Protein AF-A0A2V7SS90-F1 (afdb_monomer_lite)

pLDDT: mean 78.28, std 21.79, range [22.67, 96.06]

Sequence (550 aa):
MRRSWWILSTLAQSPTGSSERSATRTHSVRGVASGPRASGGLMSPRRWRPCIGSWHDSPSGAWCARYPMTTGRRRVAQSVGVLFVGETTAQALGFLLTAYLARVLGPAGFGVWIFATAVITYLGMVVESGADTWGMREISKSVSRVRETLDAVIGFRLVVAAVAATLLVIAVQAFVATPDRRLALTFGLLSLVAMTLQSHWVLRSLDANVPVAAASAMQRIAVMLLAVALVRVPSDAPYMTLWQGLAEILAALALLAVVTARAGAPFRHFRAPLVRRVAMESWPIGVSRLLRGATYTITVAMLARFWPDAVVGEYGVAYRIPMALLAISTIFGGAVAPAVARACATSRAEAGIVAGATLRLLVVLMLPLAVGGAVLAIPVIRLVFSARYLSAVTLYQLLLVTVVLASLSDMLRRVLHFSHHERDDLRCVTVAVCVGAVLSLGLIPAFGSRGAVTVAVVVELVLFTLEAVALRRAGIPLAIVVPLARPVIAALAMGAAILPLRGVPLVVSVPVGAAVYLGALTLLGDRTISELHLLDVPVRPADVAESGAP

Radius of gyration: 30.07 Å; chains: 1; bounding box: 95×74×83 Å

Secondary structure (DSSP, 8-state):
--------------------------------------------------------S-THHHHHHHS-----HHHHHHHHHHHHHHHHHHHHHHHHHHHHHHHHHHHHHHHHHHHHHHHHHHHHHHHHTTHHHHHHHHHHH-GGGHHHHHHHHHHHHHHHHHHHHHHHHHHHHHH---HHHHHHHHHTHHHHHHHHH--HHHHHHTT-HHHHHHHHHHHHHHHHHHHHHH--SGGGHHHHHHHHHHHHHHHHHHHHHHHHHHH--SSS---HHHHHHHHHHHHHHHHHHHHHHHHHHHHHHHHHHHS-HHHHHHHHHHHHHHHHHHHHHHHHHHHHHHHHHHHHHH-HHHHHHHHHHHHHHHHHHHHHHHHHHHHTHHHHHHHHH-GGGGGGHHHHHHHHHHHHHHHHHHHHHHHHHHTT-HHHHHHHHHHHHHHHHHHHHHHHHHHHHHHHHHHHHHHHHHHHHHHHHHHHHTT------S-THHHHHHHHHHHHHHGGGGGS-HHHHHHHHHHHHHHHHHHTT--TTGGGGGT-----TTHHHHTT--

Structure (mmCIF, N/CA/C/O backbone):
data_AF-A0A2V7SS90-F1
#
_entry.id   AF-A0A2V7SS90-F1
#
loop_
_atom_site.group_PDB
_atom_site.id
_atom_site.type_symbol
_atom_site.label_atom_id
_atom_site.label_alt_id
_atom_site.label_comp_id
_atom_site.label_asym_id
_atom_site.label_entity_id
_atom_site.label_seq_id
_atom_site.pdbx_PDB_ins_code
_atom_site.Cartn_x
_atom_site.Cartn_y
_atom_site.Cartn_z
_atom_site.occupancy
_atom_site.B_iso_or_equiv
_atom_site.auth_seq_id
_atom_site.auth_comp_id
_atom_site.auth_asym_id
_atom_site.auth_atom_id
_atom_site.pdbx_PDB_model_num
ATOM 1 N N . MET A 1 1 ? -54.798 -8.467 -24.350 1.00 36.84 1 MET A N 1
ATOM 2 C CA . MET A 1 1 ? -55.574 -9.281 -23.383 1.00 36.84 1 MET A CA 1
ATOM 3 C C . MET A 1 1 ? -55.595 -8.513 -22.060 1.00 36.84 1 MET A C 1
ATOM 5 O O . MET A 1 1 ? -54.562 -8.457 -21.422 1.00 36.84 1 MET A O 1
ATOM 9 N N . ARG A 1 2 ? -56.501 -7.545 -21.854 1.00 27.14 2 ARG A N 1
ATOM 10 C CA . ARG A 1 2 ? -57.893 -7.603 -21.329 1.00 27.14 2 ARG A CA 1
ATOM 11 C C . ARG A 1 2 ? -58.011 -8.038 -19.849 1.00 27.14 2 ARG A C 1
ATOM 13 O O . ARG A 1 2 ? -57.595 -9.144 -19.533 1.00 27.14 2 ARG A O 1
ATOM 20 N N . ARG A 1 3 ? -58.741 -7.200 -19.074 1.00 29.02 3 ARG A N 1
ATOM 21 C CA . ARG A 1 3 ? -59.185 -7.255 -17.648 1.00 29.02 3 ARG A CA 1
ATOM 22 C C . ARG A 1 3 ? -58.173 -6.642 -16.663 1.00 29.02 3 ARG A C 1
ATOM 24 O O . ARG A 1 3 ? -57.093 -7.190 -16.541 1.00 29.02 3 ARG A O 1
ATOM 31 N N . SER A 1 4 ? -58.325 -5.493 -15.986 1.00 28.22 4 SER A N 1
ATOM 32 C CA . SER A 1 4 ? -59.435 -4.664 -15.457 1.00 28.22 4 SER A CA 1
ATOM 33 C C . SER A 1 4 ? -60.352 -5.341 -14.423 1.00 28.22 4 SER A C 1
ATOM 35 O O . SER A 1 4 ? -60.990 -6.331 -14.766 1.00 28.22 4 SER A O 1
ATOM 37 N N . TRP A 1 5 ? -60.407 -4.776 -13.196 1.00 25.81 5 TRP A N 1
ATOM 38 C CA . TRP A 1 5 ? -61.582 -4.300 -12.410 1.00 25.81 5 TRP A CA 1
ATOM 39 C C . TRP A 1 5 ? -61.242 -4.171 -10.892 1.00 25.81 5 TRP A C 1
ATOM 41 O O . TRP A 1 5 ? -60.630 -5.083 -10.355 1.00 25.81 5 TRP A O 1
ATOM 51 N N . TRP A 1 6 ? -61.336 -2.966 -10.283 1.00 25.45 6 TRP A N 1
ATOM 52 C CA . TRP A 1 6 ? -62.407 -2.448 -9.369 1.00 25.45 6 TRP A CA 1
ATOM 53 C C . TRP A 1 6 ? -62.396 -3.084 -7.946 1.00 25.45 6 TRP A C 1
ATOM 55 O O . TRP A 1 6 ? -62.163 -4.276 -7.858 1.00 25.45 6 TRP A O 1
ATOM 65 N N . ILE A 1 7 ? -62.721 -2.479 -6.785 1.00 27.11 7 ILE A N 1
ATOM 66 C CA . ILE A 1 7 ? -62.889 -1.122 -6.198 1.00 27.11 7 ILE A CA 1
ATOM 67 C C . ILE A 1 7 ? -63.556 -1.313 -4.784 1.00 27.11 7 ILE A C 1
ATOM 69 O O . ILE A 1 7 ? -64.104 -2.385 -4.542 1.00 27.11 7 ILE A O 1
ATOM 73 N N . LEU A 1 8 ? -63.572 -0.261 -3.931 1.00 25.42 8 LEU A N 1
ATOM 74 C CA . LEU A 1 8 ? -64.330 -0.015 -2.658 1.00 25.42 8 LEU A CA 1
ATOM 75 C C . LEU A 1 8 ? -63.804 -0.733 -1.391 1.00 25.42 8 LEU A C 1
ATOM 77 O O . LEU A 1 8 ? -63.579 -1.931 -1.415 1.00 25.42 8 LEU A O 1
ATOM 81 N N . SER A 1 9 ? -63.496 -0.118 -0.236 1.00 28.88 9 SER A N 1
ATOM 82 C CA . SER A 1 9 ? -64.023 1.017 0.561 1.00 28.88 9 SER A CA 1
ATOM 83 C C . SER A 1 9 ? -65.401 0.806 1.203 1.00 28.88 9 SER A C 1
ATOM 85 O O . SER A 1 9 ? -66.407 0.921 0.515 1.00 28.88 9 SER A O 1
ATOM 87 N N . THR A 1 10 ? -65.427 0.644 2.533 1.00 25.31 10 THR A N 1
ATOM 88 C CA . THR A 1 10 ? -66.556 0.948 3.445 1.00 25.31 10 THR A CA 1
ATOM 89 C C . THR A 1 10 ? -66.012 0.990 4.884 1.00 25.31 10 THR A C 1
ATOM 91 O O . THR A 1 10 ? -65.365 0.042 5.312 1.00 25.31 10 THR A O 1
ATOM 94 N N . LEU A 1 11 ? -65.999 2.173 5.518 1.00 24.62 11 LEU A N 1
ATOM 95 C CA . LEU A 1 11 ? -66.943 2.637 6.563 1.00 24.62 11 LEU A CA 1
ATOM 96 C C . LEU A 1 11 ? -66.709 1.947 7.923 1.00 24.62 11 LEU A C 1
ATOM 98 O O . LEU A 1 11 ? -66.892 0.748 8.057 1.00 24.62 11 LEU A O 1
ATOM 102 N N . ALA A 1 12 ? -66.105 2.643 8.891 1.00 25.08 12 ALA A N 1
ATOM 103 C CA . ALA A 1 12 ? -66.753 3.553 9.849 1.00 25.08 12 ALA A CA 1
ATOM 104 C C . ALA A 1 12 ? -67.441 2.804 11.001 1.00 25.08 12 ALA A C 1
ATOM 106 O O . ALA A 1 12 ? -68.421 2.110 10.768 1.00 25.08 12 ALA A O 1
ATOM 107 N N . GLN A 1 13 ? -66.941 3.013 12.226 1.00 24.92 13 GLN A N 1
ATOM 108 C CA . GLN A 1 13 ? -67.711 3.044 13.478 1.00 24.92 13 GLN A CA 1
ATOM 109 C C . GLN A 1 13 ? -66.788 3.441 14.649 1.00 24.92 13 GLN A C 1
ATOM 111 O O . GLN A 1 13 ? -65.992 2.650 15.142 1.00 24.92 13 GLN A O 1
ATOM 116 N N . SER A 1 14 ? -66.891 4.697 15.085 1.00 28.75 14 SER A N 1
ATOM 117 C CA . SER A 1 14 ? -66.993 5.013 16.516 1.00 28.75 14 SER A CA 1
ATOM 118 C C . SER A 1 14 ? -68.484 4.890 16.889 1.00 28.75 14 SER A C 1
ATOM 120 O O . SER A 1 14 ? -69.318 4.977 15.978 1.00 28.75 14 SER A O 1
ATOM 122 N N . PRO A 1 15 ? -68.859 4.658 18.165 1.00 33.69 15 PRO A N 1
ATOM 123 C CA . PRO A 1 15 ? -69.034 5.808 19.058 1.00 33.69 15 PRO A CA 1
ATOM 124 C C . PRO A 1 15 ? -68.842 5.544 20.581 1.00 33.69 15 PRO A C 1
ATOM 126 O O . PRO A 1 15 ? -69.059 4.458 21.098 1.00 33.69 15 PRO A O 1
ATOM 129 N N . THR A 1 16 ? -68.433 6.618 21.267 1.00 25.30 16 THR A N 1
ATOM 130 C CA . THR A 1 16 ? -68.911 7.167 22.562 1.00 25.30 16 THR A CA 1
ATOM 131 C C . THR A 1 16 ? -69.199 6.313 23.811 1.00 25.30 16 THR A C 1
ATOM 133 O O . THR A 1 16 ? -70.052 5.434 23.801 1.00 25.30 16 THR A O 1
ATOM 136 N N . GLY A 1 17 ? -68.709 6.854 24.940 1.00 22.89 17 GLY A N 1
ATOM 137 C CA . GLY A 1 17 ? -69.373 6.879 26.258 1.00 22.89 17 GLY A CA 1
ATOM 138 C C . GLY A 1 17 ? -68.736 5.940 27.285 1.00 22.89 17 GLY A C 1
ATOM 139 O O . GLY A 1 17 ? -68.440 4.804 26.958 1.00 22.89 17 GLY A O 1
ATOM 140 N N . SER A 1 18 ? -68.484 6.296 28.542 1.00 22.69 18 SER A N 1
ATOM 141 C CA . SER A 1 18 ? -68.746 7.491 29.354 1.00 22.69 18 SER A CA 1
ATOM 142 C C . SER A 1 18 ? -68.121 7.248 30.740 1.00 22.69 18 SER A C 1
ATOM 144 O O . SER A 1 18 ? -67.946 6.089 31.104 1.00 22.69 18 SER A O 1
ATOM 146 N N . SER A 1 19 ? -67.925 8.327 31.521 1.00 23.22 19 SER A N 1
ATOM 147 C CA . SER A 1 19 ? -67.909 8.380 33.009 1.00 23.22 19 SER A CA 1
ATOM 148 C C . SER A 1 19 ? -66.819 7.572 33.749 1.00 23.22 19 SER A C 1
ATOM 150 O O . SER A 1 19 ? -66.563 6.428 33.431 1.00 23.22 19 SER A O 1
ATOM 152 N N . GLU A 1 20 ? -66.141 8.027 34.802 1.00 25.00 20 GLU A N 1
ATOM 153 C CA . GLU A 1 20 ? -66.363 9.108 35.761 1.00 25.00 20 GLU A CA 1
ATOM 154 C C . GLU A 1 20 ? -65.104 9.231 36.661 1.00 25.00 20 GLU A C 1
ATOM 156 O O . GLU A 1 20 ? -64.404 8.242 36.838 1.00 25.00 20 GLU A O 1
ATOM 161 N N . ARG A 1 21 ? -64.863 10.441 37.209 1.00 24.06 21 ARG A N 1
ATOM 162 C CA . ARG A 1 21 ? -64.442 10.787 38.601 1.00 24.06 21 ARG A CA 1
ATOM 163 C C . ARG A 1 21 ? -63.346 9.929 39.292 1.00 24.06 21 ARG A C 1
ATOM 165 O O . ARG A 1 21 ? -63.405 8.718 39.315 1.00 24.06 21 ARG A O 1
ATOM 172 N N . SER A 1 22 ? -62.357 10.453 40.020 1.00 25.16 22 SER A N 1
ATOM 173 C CA . SER A 1 22 ? -62.301 11.664 40.849 1.00 25.16 22 SER A CA 1
ATOM 174 C C . SER A 1 22 ? -60.905 11.842 41.476 1.00 25.16 22 SER A C 1
ATOM 176 O O . SER A 1 22 ? -60.335 10.890 41.992 1.00 25.16 22 SER A O 1
ATOM 178 N N . ALA A 1 23 ? -60.466 13.102 41.520 1.00 26.25 23 ALA A N 1
ATOM 179 C CA . ALA A 1 23 ? -60.035 13.846 42.711 1.00 26.25 23 ALA A CA 1
ATOM 180 C C . ALA A 1 23 ? -58.794 13.429 43.547 1.00 26.25 23 ALA A C 1
ATOM 182 O O . ALA A 1 23 ? -58.752 12.422 44.243 1.00 26.25 23 ALA A O 1
ATOM 183 N N . THR A 1 24 ? -57.927 14.445 43.667 1.00 25.78 24 THR A N 1
ATOM 184 C CA . THR A 1 24 ? -57.346 15.009 44.905 1.00 25.78 24 THR A CA 1
ATOM 185 C C . THR A 1 24 ? -56.224 14.263 45.627 1.00 25.78 24 THR A C 1
ATOM 187 O O . THR A 1 24 ? -56.458 13.283 46.321 1.00 25.78 24 THR A O 1
ATOM 190 N N . ARG A 1 25 ? -55.053 14.915 45.697 1.00 24.55 25 ARG A N 1
ATOM 191 C CA . ARG A 1 25 ? -54.568 15.482 46.970 1.00 24.55 25 ARG A CA 1
ATOM 192 C C . ARG A 1 25 ? -53.518 16.574 46.753 1.00 24.55 25 ARG A C 1
ATOM 194 O O . ARG A 1 25 ? -52.438 16.359 46.221 1.00 24.55 25 ARG A O 1
ATOM 201 N N . THR A 1 26 ? -53.905 17.755 47.206 1.00 26.22 26 THR A N 1
ATOM 202 C CA . THR A 1 26 ? -53.111 18.935 47.537 1.00 26.22 26 THR A CA 1
ATOM 203 C C . THR A 1 26 ? -52.179 18.676 48.721 1.00 26.22 26 THR A C 1
ATOM 205 O O . THR A 1 26 ? -52.614 18.089 49.708 1.00 26.22 26 THR A O 1
ATOM 208 N N . HIS A 1 27 ? -50.977 19.254 48.701 1.00 27.03 27 HIS A N 1
ATOM 209 C CA . HIS A 1 27 ? -50.375 19.817 49.910 1.00 27.03 27 HIS A CA 1
ATOM 210 C C . HIS A 1 27 ? -49.696 21.152 49.588 1.00 27.03 27 HIS A C 1
ATOM 212 O O . HIS A 1 27 ? -48.728 21.233 48.839 1.00 27.03 27 HIS A O 1
ATOM 218 N N . SER A 1 28 ? -50.268 22.202 50.167 1.00 23.84 28 SER A N 1
ATOM 219 C CA . SER A 1 28 ? -49.740 23.554 50.305 1.00 23.84 28 SER A CA 1
ATOM 220 C C . SER A 1 28 ? -49.067 23.714 51.668 1.00 23.84 28 SER A C 1
ATOM 222 O O . SER A 1 28 ? -49.667 23.256 52.637 1.00 23.84 28 SER A O 1
ATOM 224 N N . VAL A 1 29 ? -47.973 24.478 51.761 1.00 26.64 29 VAL A N 1
ATOM 225 C CA . VAL A 1 29 ? -47.667 25.440 52.853 1.00 26.64 29 VAL A CA 1
ATOM 226 C C . VAL A 1 29 ? -46.732 26.507 52.232 1.00 26.64 29 VAL A C 1
ATOM 228 O O . VAL A 1 29 ? -45.687 26.144 51.707 1.00 26.64 29 VAL A O 1
ATOM 231 N N . ARG A 1 30 ? -47.212 27.733 51.927 1.00 23.61 30 ARG A N 1
ATOM 232 C CA . ARG A 1 30 ? -46.968 29.029 52.637 1.00 23.61 30 ARG A CA 1
ATOM 233 C C . ARG A 1 30 ? -45.513 29.195 53.120 1.00 23.61 30 ARG A C 1
ATOM 235 O O . ARG A 1 30 ? -45.008 28.308 53.778 1.00 23.61 30 ARG A O 1
ATOM 242 N N . GLY A 1 31 ? -44.759 30.271 52.913 1.00 23.86 31 GLY A N 1
ATOM 243 C CA . GLY A 1 31 ? -44.966 31.712 52.682 1.00 23.86 31 GLY A CA 1
ATOM 244 C C . GLY A 1 31 ? -43.758 32.387 53.387 1.00 23.86 31 GLY A C 1
ATOM 245 O O . GLY A 1 31 ? -43.268 31.828 54.360 1.00 23.86 31 GLY A O 1
ATOM 246 N N . VAL A 1 32 ? -43.142 33.480 52.927 1.00 27.06 32 VAL A N 1
ATOM 247 C CA . VAL A 1 32 ? -43.454 34.873 53.323 1.00 27.06 32 VAL A CA 1
ATOM 248 C C . VAL A 1 32 ? -42.192 35.741 53.073 1.00 27.06 32 VAL A C 1
ATOM 250 O O . VAL A 1 32 ? -41.098 35.293 53.395 1.00 27.06 32 VAL A O 1
ATOM 253 N N . ALA A 1 33 ? -42.411 36.978 52.583 1.00 25.58 33 ALA A N 1
ATOM 254 C CA . ALA A 1 33 ? -41.600 38.216 52.714 1.00 25.58 33 ALA A CA 1
ATOM 255 C C . ALA A 1 33 ? -40.166 38.299 52.134 1.00 25.58 33 ALA A C 1
ATOM 257 O O . ALA A 1 33 ? -39.429 37.329 52.129 1.00 25.58 33 ALA A O 1
ATOM 258 N N . SER A 1 34 ? -39.583 39.457 51.794 1.00 25.42 34 SER A N 1
ATOM 259 C CA . SER A 1 34 ? -39.987 40.747 51.193 1.00 25.42 34 SER A CA 1
ATOM 260 C C . SER A 1 34 ? -38.750 41.668 51.267 1.00 25.42 34 SER A C 1
ATOM 262 O O . SER A 1 34 ? -38.399 42.047 52.375 1.00 25.42 34 SER A O 1
ATOM 264 N N . GLY A 1 35 ? -38.148 42.049 50.125 1.00 22.98 35 GLY A N 1
ATOM 265 C CA . GLY A 1 35 ? -37.282 43.239 49.898 1.00 22.98 35 GLY A CA 1
ATOM 266 C C . GLY A 1 35 ? -36.092 43.551 50.845 1.00 22.98 35 GLY A C 1
ATOM 267 O O . GLY A 1 35 ? -35.892 42.858 51.831 1.00 22.98 35 GLY A O 1
ATOM 268 N N . PRO A 1 36 ? -35.285 44.610 50.586 1.00 31.94 36 PRO A N 1
ATOM 269 C CA . PRO A 1 36 ? -35.363 45.590 49.500 1.00 31.94 36 PRO A CA 1
ATOM 270 C C . PRO A 1 36 ? -34.083 45.708 48.636 1.00 31.94 36 PRO A C 1
ATOM 272 O O . PRO A 1 36 ? -32.997 45.244 48.975 1.00 31.94 36 PRO A O 1
ATOM 275 N N . ARG A 1 37 ? -34.238 46.393 47.496 1.00 26.36 37 ARG A N 1
ATOM 276 C CA . ARG A 1 37 ? -33.161 46.923 46.645 1.00 26.36 37 ARG A CA 1
ATOM 277 C C . ARG A 1 37 ? -32.488 48.127 47.316 1.00 26.36 37 ARG A C 1
ATOM 279 O O . ARG A 1 37 ? -33.198 48.991 47.821 1.00 26.36 37 ARG A O 1
ATOM 286 N N . ALA A 1 38 ? -31.172 48.262 47.158 1.00 26.36 38 ALA A N 1
ATOM 287 C CA . ALA A 1 38 ? -30.496 49.558 47.098 1.00 26.36 38 ALA A CA 1
ATOM 288 C C . ALA A 1 38 ? -29.228 49.477 46.229 1.00 26.36 38 ALA A C 1
ATOM 290 O O . ALA A 1 38 ? -28.560 48.452 46.136 1.00 26.36 38 ALA A O 1
ATOM 291 N N . SER A 1 39 ? -29.001 50.583 45.539 1.00 25.53 39 SER A N 1
ATOM 292 C CA . SER A 1 39 ? -28.137 50.889 44.400 1.00 25.53 39 SER A CA 1
ATOM 293 C C . SER A 1 39 ? -26.657 51.147 44.711 1.00 25.53 39 SER A C 1
ATOM 295 O O . SER A 1 39 ? -26.343 51.701 45.757 1.00 25.53 39 SER A O 1
ATOM 297 N N . GLY A 1 40 ? -25.808 50.968 43.687 1.00 23.88 40 GLY A N 1
ATOM 298 C CA . GLY A 1 40 ? -24.664 51.853 43.415 1.00 23.88 40 GLY A CA 1
ATOM 299 C C . GLY A 1 40 ? -23.271 51.226 43.533 1.00 23.88 40 GLY A C 1
ATOM 300 O O . GLY A 1 40 ? -22.939 50.642 44.554 1.00 23.88 40 GLY A O 1
ATOM 301 N N . GLY A 1 41 ? -22.425 51.439 42.516 1.00 23.91 41 GLY A N 1
ATOM 302 C CA . GLY A 1 41 ? -20.969 51.466 42.709 1.00 23.91 41 GLY A CA 1
ATOM 303 C C . GLY A 1 41 ? -20.132 50.640 41.734 1.00 23.91 41 GLY A C 1
ATOM 304 O O . GLY A 1 41 ? -20.120 49.417 41.770 1.00 23.91 41 GLY A O 1
ATOM 305 N N . LEU A 1 42 ? -19.401 51.360 40.890 1.00 26.66 42 LEU A N 1
ATOM 306 C CA . LEU A 1 42 ? -18.358 50.933 39.963 1.00 26.66 42 LEU A CA 1
ATOM 307 C C . LEU A 1 42 ? -17.180 50.138 40.583 1.00 26.66 42 LEU A C 1
ATOM 309 O O . LEU A 1 42 ? -16.761 50.393 41.704 1.00 26.66 42 LEU A O 1
ATOM 313 N N . MET A 1 43 ? -16.553 49.338 39.705 1.00 25.52 43 MET A N 1
ATOM 314 C CA . MET A 1 43 ? -15.132 48.934 39.642 1.00 25.52 43 MET A CA 1
ATOM 315 C C . MET A 1 43 ? -14.593 47.754 40.488 1.00 25.52 43 MET A C 1
ATOM 317 O O . MET A 1 43 ? -14.754 47.630 41.692 1.00 25.52 43 MET A O 1
ATOM 321 N N . SER A 1 44 ? -13.880 46.893 39.748 1.00 28.59 44 SER A N 1
ATOM 322 C CA . SER A 1 44 ? -13.079 45.703 40.095 1.00 28.59 44 SER A CA 1
ATOM 323 C C . SER A 1 44 ? -11.941 45.986 41.110 1.00 28.59 44 SER A C 1
ATOM 325 O O . SER A 1 44 ? -11.564 47.153 41.198 1.00 28.59 44 SER A O 1
ATOM 327 N N . PRO A 1 45 ? -11.281 44.994 41.773 1.00 34.56 45 PRO A N 1
ATOM 328 C CA . PRO A 1 45 ? -10.508 43.947 41.080 1.00 34.56 45 PRO A CA 1
ATOM 329 C C . PRO A 1 45 ? -10.449 42.553 41.755 1.00 34.56 45 PRO A C 1
ATOM 331 O O . PRO A 1 45 ? -10.596 42.390 42.958 1.00 34.56 45 PRO A O 1
ATOM 334 N N . ARG A 1 46 ? -10.146 41.540 40.930 1.00 29.88 46 ARG A N 1
ATOM 335 C CA . ARG A 1 46 ? -9.383 40.309 41.238 1.00 29.88 46 ARG A CA 1
ATOM 336 C C . ARG A 1 46 ? -9.409 39.786 42.691 1.00 29.88 46 ARG A C 1
ATOM 338 O O . ARG A 1 46 ? -8.662 40.278 43.529 1.00 29.88 46 ARG A O 1
ATOM 345 N N . ARG A 1 47 ? -10.049 38.628 42.911 1.00 25.09 47 ARG A N 1
ATOM 346 C CA . ARG A 1 47 ? -9.503 37.522 43.735 1.00 25.09 47 ARG A CA 1
ATOM 347 C C . ARG A 1 47 ? -10.340 36.251 43.564 1.00 25.09 47 ARG A C 1
ATOM 349 O O . ARG A 1 47 ? -11.324 36.030 44.258 1.00 25.09 47 ARG A O 1
ATOM 356 N N . TRP A 1 48 ? -9.908 35.399 42.638 1.00 24.94 48 TRP A N 1
ATOM 357 C CA . TRP A 1 48 ? -10.231 33.975 42.678 1.00 24.94 48 TRP A CA 1
ATOM 358 C C . TRP A 1 48 ? -9.555 33.377 43.918 1.00 24.94 48 TRP A C 1
ATOM 360 O O . TRP A 1 48 ? -8.329 33.395 44.017 1.00 24.94 48 TRP A O 1
ATOM 370 N N . ARG A 1 49 ? -10.341 32.874 44.871 1.00 22.67 49 ARG A N 1
ATOM 371 C CA . ARG A 1 49 ? -9.871 31.939 45.898 1.00 22.67 49 ARG A CA 1
ATOM 372 C C . ARG A 1 49 ? -10.186 30.523 45.407 1.00 22.67 49 ARG A C 1
ATOM 374 O O . ARG A 1 49 ? -11.368 30.209 45.300 1.00 22.67 49 ARG A O 1
ATOM 381 N N . PRO A 1 50 ? -9.200 29.655 45.136 1.00 30.19 50 PRO A N 1
ATOM 382 C CA . PRO A 1 50 ? -9.425 28.222 45.161 1.00 30.19 50 PRO A CA 1
ATOM 383 C C . PRO A 1 50 ? -9.219 27.715 46.592 1.00 30.19 50 PRO A C 1
ATOM 385 O O . PRO A 1 50 ? -8.221 28.031 47.242 1.00 30.19 50 PRO A O 1
ATOM 388 N N . CYS A 1 51 ? -10.178 26.935 47.085 1.00 24.64 51 CYS A N 1
ATOM 389 C CA . CYS A 1 51 ? -10.019 26.127 48.286 1.00 24.64 51 CYS A CA 1
ATOM 390 C C . CYS A 1 51 ? -8.837 25.168 48.091 1.00 24.64 51 CYS A C 1
ATOM 392 O O . CYS A 1 51 ? -8.839 24.332 47.189 1.00 24.64 51 CYS A O 1
ATOM 394 N N . ILE A 1 52 ? -7.820 25.325 48.935 1.00 29.88 52 ILE A N 1
ATOM 395 C CA . ILE A 1 52 ? -6.676 24.426 49.048 1.00 29.88 52 ILE A CA 1
ATOM 396 C C . ILE A 1 52 ? -7.123 23.241 49.904 1.00 29.88 52 ILE A C 1
ATOM 398 O O . ILE A 1 52 ? -7.378 23.392 51.095 1.00 29.88 52 ILE A O 1
ATOM 402 N N . GLY A 1 53 ? -7.221 22.074 49.274 1.00 24.25 53 GLY A N 1
ATOM 403 C CA . GLY A 1 53 ? -7.290 20.765 49.914 1.00 24.25 53 GLY A CA 1
ATOM 404 C C . GLY A 1 53 ? -6.289 19.854 49.209 1.00 24.25 53 GLY A C 1
ATOM 405 O O . GLY A 1 53 ? -6.493 19.494 48.054 1.00 24.25 53 GLY A O 1
ATOM 406 N N . SER A 1 54 ? -5.174 19.602 49.890 1.00 25.75 54 SER A N 1
ATOM 407 C CA . SER A 1 54 ? -4.012 18.767 49.548 1.00 25.75 54 SER A CA 1
ATOM 408 C C . SER A 1 54 ? -4.183 17.735 48.417 1.00 25.75 54 SER A C 1
ATOM 410 O O . SER A 1 54 ? -4.660 16.625 48.638 1.00 25.75 54 SER A O 1
ATOM 412 N N . TRP A 1 55 ? -3.645 18.066 47.242 1.00 27.19 55 TRP A N 1
ATOM 413 C CA . TRP A 1 55 ? -3.159 17.104 46.248 1.00 27.19 55 TRP A CA 1
ATOM 414 C C . TRP A 1 55 ? -1.671 17.376 46.035 1.00 27.19 55 TRP A C 1
ATOM 416 O O . TRP A 1 55 ? -1.270 17.957 45.030 1.00 27.19 55 TRP A O 1
ATOM 426 N N . HIS A 1 56 ? -0.861 17.029 47.033 1.00 28.92 56 HIS A N 1
ATOM 427 C CA . HIS A 1 56 ? 0.587 17.028 46.887 1.00 28.92 56 HIS A CA 1
ATOM 428 C C . HIS A 1 56 ? 1.059 15.621 46.502 1.00 28.92 56 HIS A C 1
ATOM 430 O O . HIS A 1 56 ? 0.686 14.631 47.123 1.00 28.92 56 HIS A O 1
ATOM 436 N N . ASP A 1 57 ? 1.872 15.596 45.446 1.00 29.09 57 ASP A N 1
ATOM 437 C CA . ASP A 1 57 ? 2.863 14.567 45.119 1.00 29.09 57 ASP A CA 1
ATOM 438 C C . ASP A 1 57 ? 2.393 13.315 44.368 1.00 29.09 57 ASP A C 1
ATOM 440 O O . ASP A 1 57 ? 2.797 12.188 44.645 1.00 29.09 57 ASP A O 1
ATOM 444 N N . SER A 1 58 ? 1.645 13.519 43.281 1.00 33.62 58 SER A N 1
ATOM 445 C CA . SER A 1 58 ? 1.701 12.574 42.158 1.00 33.62 58 SER A CA 1
ATOM 446 C C . SER A 1 58 ? 1.978 13.306 40.838 1.00 33.62 58 SER A C 1
ATOM 448 O O . SER A 1 58 ? 1.464 14.406 40.624 1.00 33.62 58 SER A O 1
ATOM 450 N N . PRO A 1 59 ? 2.770 12.724 39.909 1.00 39.16 59 PRO A N 1
ATOM 451 C CA . PRO A 1 59 ? 3.071 13.354 38.621 1.00 39.16 59 PRO A CA 1
ATOM 452 C C . PRO A 1 59 ? 1.820 13.694 37.795 1.00 39.16 59 PRO A C 1
ATOM 454 O O . PRO A 1 59 ? 1.910 14.484 36.863 1.00 39.16 59 PRO A O 1
ATOM 457 N N . SER A 1 60 ? 0.664 13.101 38.117 1.00 42.03 60 SER A N 1
ATOM 458 C CA . SER A 1 60 ? -0.616 13.194 37.401 1.00 42.03 60 SER A CA 1
ATOM 459 C C . SER A 1 60 ? -1.183 14.614 37.304 1.00 42.03 60 SER A C 1
ATOM 461 O O . SER A 1 60 ? -1.759 14.955 36.269 1.00 42.03 60 SER A O 1
ATOM 463 N N . GLY A 1 61 ? -0.971 15.469 38.312 1.00 34.62 61 GLY A N 1
ATOM 464 C CA . GLY A 1 61 ? -1.456 16.855 38.298 1.00 34.62 61 GLY A CA 1
ATOM 465 C C . GLY A 1 61 ? -0.823 17.699 37.186 1.00 34.62 61 GLY A C 1
ATOM 466 O O . GLY A 1 61 ? -1.495 18.515 36.553 1.00 34.62 61 GLY A O 1
ATOM 467 N N . ALA A 1 62 ? 0.449 17.437 36.869 1.00 41.34 62 ALA A N 1
ATOM 468 C CA . ALA A 1 62 ? 1.172 18.145 35.815 1.00 41.34 62 ALA A CA 1
ATOM 469 C C . ALA A 1 62 ? 0.710 17.751 34.399 1.00 41.34 62 ALA A C 1
ATOM 471 O O . ALA A 1 62 ? 0.855 18.543 33.468 1.00 41.34 62 ALA A O 1
ATOM 472 N N . TRP A 1 63 ? 0.133 16.556 34.227 1.00 39.88 63 TRP A N 1
ATOM 473 C CA . TRP A 1 63 ? -0.354 16.062 32.935 1.00 39.88 63 TRP A CA 1
ATOM 474 C C . TRP A 1 63 ? -1.731 16.608 32.577 1.00 39.88 63 TRP A C 1
ATOM 476 O O . TRP A 1 63 ? -1.895 17.169 31.493 1.00 39.88 63 TRP A O 1
ATOM 486 N N . CYS A 1 64 ? -2.694 16.508 33.500 1.00 38.56 64 CYS A N 1
ATOM 487 C CA . CYS A 1 64 ? -4.048 17.028 33.288 1.00 38.56 64 CYS A CA 1
ATOM 488 C C . CYS A 1 64 ? -4.059 18.553 33.102 1.00 38.56 64 CYS A C 1
ATOM 490 O O . CYS A 1 64 ? -4.860 19.069 32.327 1.00 38.56 64 CYS A O 1
ATOM 492 N N . ALA A 1 65 ? -3.141 19.274 33.757 1.00 45.03 65 ALA A N 1
ATOM 493 C CA . ALA A 1 65 ? -3.011 20.721 33.598 1.00 45.03 65 ALA A CA 1
ATOM 494 C C . ALA A 1 65 ? -2.387 21.141 32.250 1.00 45.03 65 ALA A C 1
ATOM 496 O O . ALA A 1 65 ? -2.676 22.232 31.762 1.00 45.03 65 ALA A O 1
ATOM 497 N N . ARG A 1 66 ? -1.540 20.300 31.630 1.00 43.47 66 ARG A N 1
ATOM 498 C CA . ARG A 1 66 ? -0.853 20.629 30.362 1.00 43.47 66 ARG A CA 1
ATOM 499 C C . ARG A 1 66 ? -1.656 20.286 29.110 1.00 43.47 66 ARG A C 1
ATOM 501 O O . ARG A 1 66 ? -1.458 20.941 28.089 1.00 43.47 66 ARG A O 1
ATOM 508 N N . TYR A 1 67 ? -2.551 19.303 29.182 1.00 45.00 67 TYR A N 1
ATOM 509 C CA . TYR A 1 67 ? -3.417 18.906 28.071 1.00 45.00 67 TYR A CA 1
ATOM 510 C C . TYR A 1 67 ? -4.811 18.547 28.602 1.00 45.00 67 TYR A C 1
ATOM 512 O O . TYR A 1 67 ? -5.049 17.389 28.944 1.00 45.00 67 TYR A O 1
ATOM 520 N N . PRO A 1 68 ? -5.750 19.509 28.689 1.00 44.81 68 PRO A N 1
ATOM 521 C CA . PRO A 1 68 ? -7.140 19.165 28.957 1.00 44.81 68 PRO A CA 1
ATOM 522 C C . PRO A 1 68 ? -7.631 18.231 27.845 1.00 44.81 68 PRO A C 1
ATOM 524 O O . PRO A 1 68 ? -7.505 18.580 26.667 1.00 44.81 68 PRO A O 1
ATOM 527 N N . MET A 1 69 ? -8.162 17.056 28.211 1.00 42.50 69 MET A N 1
ATOM 528 C CA . MET A 1 69 ? -8.802 16.138 27.260 1.00 42.50 69 MET A CA 1
ATOM 529 C C . MET A 1 69 ? -9.803 16.934 26.421 1.00 42.50 69 MET A C 1
ATOM 531 O O . MET A 1 69 ? -10.681 17.617 26.954 1.00 42.50 69 MET A O 1
ATOM 535 N N . THR A 1 70 ? -9.589 16.961 25.107 1.00 46.50 70 THR A N 1
ATOM 536 C CA . THR A 1 70 ? -10.205 17.989 24.268 1.00 46.50 70 THR A CA 1
ATOM 537 C C . THR A 1 70 ? -11.647 17.623 23.918 1.00 46.50 70 THR A C 1
ATOM 539 O O . THR A 1 70 ? -11.912 16.840 23.020 1.00 46.50 70 THR A O 1
ATOM 542 N N . THR A 1 71 ? -12.616 18.240 24.591 1.00 47.38 71 THR A N 1
ATOM 543 C CA . THR A 1 71 ? -14.058 18.043 24.331 1.00 47.38 71 THR A CA 1
ATOM 544 C C . THR A 1 71 ? -14.613 18.938 23.208 1.00 47.38 71 THR A C 1
ATOM 546 O O . THR A 1 71 ? -15.816 18.988 22.965 1.00 47.38 71 THR A O 1
ATOM 549 N N . GLY A 1 72 ? -13.754 19.666 22.482 1.00 47.62 72 GLY A N 1
ATOM 550 C CA . GLY A 1 72 ? -14.171 20.640 21.470 1.00 47.62 72 GLY A CA 1
ATOM 551 C C . GLY A 1 72 ? -14.223 20.080 20.045 1.00 47.62 72 GLY A C 1
ATOM 552 O O . GLY A 1 72 ? -13.178 19.876 19.427 1.00 47.62 72 GLY A O 1
ATOM 553 N N . ARG A 1 73 ? -15.428 19.980 19.461 1.00 50.62 73 ARG A N 1
ATOM 554 C CA . ARG A 1 73 ? -15.691 19.561 18.060 1.00 50.62 73 ARG A CA 1
ATOM 555 C C . ARG A 1 73 ? -14.797 20.265 17.018 1.00 50.62 73 ARG A C 1
ATOM 557 O O . ARG A 1 73 ? -14.353 19.639 16.060 1.00 50.62 73 ARG A O 1
ATOM 564 N N . ARG A 1 74 ? -14.462 21.547 17.235 1.00 46.31 74 ARG A N 1
ATOM 565 C CA . ARG A 1 74 ? -13.570 22.346 16.365 1.00 46.31 74 ARG A CA 1
ATOM 566 C C . ARG A 1 74 ? -12.099 21.909 16.426 1.00 46.31 74 ARG A C 1
ATOM 568 O O . ARG A 1 74 ? -11.427 21.945 15.402 1.00 46.31 74 ARG A O 1
ATOM 575 N N . ARG A 1 75 ? -11.597 21.480 17.591 1.00 53.75 75 ARG A N 1
ATOM 576 C CA . ARG A 1 75 ? -10.206 21.009 17.744 1.00 53.75 75 ARG A CA 1
ATOM 577 C C . ARG A 1 75 ? -10.023 19.588 17.220 1.00 53.75 75 ARG A C 1
ATOM 579 O O . ARG A 1 75 ? -9.010 19.325 16.588 1.00 53.75 75 ARG A O 1
ATOM 586 N N . VAL A 1 76 ? -11.019 18.713 17.382 1.00 56.72 76 VAL A N 1
ATOM 587 C CA . VAL A 1 76 ? -11.009 17.370 16.769 1.00 56.72 76 VAL A CA 1
ATOM 588 C C . VAL A 1 76 ? -10.948 17.475 15.241 1.00 56.72 76 VAL A C 1
ATOM 590 O O . VAL A 1 76 ? -10.097 16.846 14.619 1.00 56.72 76 VAL A O 1
ATOM 593 N N . ALA A 1 77 ? -11.768 18.341 14.635 1.00 59.56 77 ALA A N 1
ATOM 594 C CA . ALA A 1 77 ? -11.732 18.587 13.191 1.00 59.56 77 ALA A CA 1
ATOM 595 C C . ALA A 1 77 ? -10.376 19.147 12.715 1.00 59.56 77 ALA A C 1
ATOM 597 O O . ALA A 1 77 ? -9.863 18.725 11.680 1.00 59.56 77 ALA A O 1
ATOM 598 N N . GLN A 1 78 ? -9.760 20.050 13.486 1.00 61.81 78 GLN A N 1
ATOM 599 C CA . GLN A 1 78 ? -8.413 20.560 13.197 1.00 61.81 78 GLN A CA 1
ATOM 600 C C . GLN A 1 78 ? -7.343 19.464 13.299 1.00 61.81 78 GLN A C 1
ATOM 602 O O . GLN A 1 78 ? -6.496 19.367 12.417 1.00 61.81 78 GLN A O 1
ATOM 607 N N . SER A 1 79 ? -7.398 18.608 14.322 1.00 60.97 79 SER A N 1
ATOM 608 C CA . SER A 1 79 ? -6.467 17.486 14.490 1.00 60.97 79 SER A CA 1
ATOM 609 C C . SER A 1 79 ? -6.567 16.475 13.348 1.00 60.97 79 SER A C 1
ATOM 611 O O . SER A 1 79 ? -5.543 16.043 12.819 1.00 60.97 79 SER A O 1
ATOM 613 N N . VAL A 1 80 ? -7.789 16.142 12.922 1.00 65.25 80 VAL A N 1
ATOM 614 C CA . VAL A 1 80 ? -8.030 15.263 11.769 1.00 65.25 80 VAL A CA 1
ATOM 615 C C . VAL A 1 80 ? -7.535 15.918 10.477 1.00 65.25 80 VAL A C 1
ATOM 617 O O . VAL A 1 80 ? -6.841 15.268 9.700 1.00 65.25 80 VAL A O 1
ATOM 620 N N . GLY A 1 81 ? -7.806 17.211 10.273 1.00 69.31 81 GLY A N 1
ATOM 621 C CA . GLY A 1 81 ? -7.337 17.955 9.101 1.00 69.31 81 GLY A CA 1
ATOM 622 C C . GLY A 1 81 ? -5.809 18.026 8.997 1.00 69.31 81 GLY A C 1
ATOM 623 O O . GLY A 1 81 ? -5.255 17.816 7.922 1.00 69.31 81 GLY A O 1
ATOM 624 N N . VAL A 1 82 ? -5.108 18.250 10.113 1.00 70.56 82 VAL A N 1
ATOM 625 C CA . VAL A 1 82 ? -3.633 18.267 10.145 1.00 70.56 82 VAL A CA 1
ATOM 626 C C . VAL A 1 82 ? -3.052 16.889 9.830 1.00 70.56 82 VAL A C 1
ATOM 628 O O . VAL A 1 82 ? -2.107 16.796 9.048 1.00 70.56 82 VAL A O 1
ATOM 631 N N . LEU A 1 83 ? -3.618 15.817 10.394 1.00 65.88 83 LEU A N 1
ATOM 632 C CA . LEU A 1 83 ? -3.199 14.447 10.079 1.00 65.88 83 LEU A CA 1
ATOM 633 C C . LEU A 1 83 ? -3.423 14.117 8.604 1.00 65.88 83 LEU A C 1
ATOM 635 O O . LEU A 1 83 ? -2.555 13.531 7.966 1.00 65.88 83 LEU A O 1
ATOM 639 N N . PHE A 1 84 ? -4.560 14.537 8.059 1.00 71.50 84 PHE A N 1
ATOM 640 C CA . PHE A 1 84 ? -4.917 14.320 6.667 1.00 71.50 84 PHE A CA 1
ATOM 641 C C . PHE A 1 84 ? -3.943 15.001 5.701 1.00 71.50 84 PHE A C 1
ATOM 643 O O . PHE A 1 84 ? -3.400 14.360 4.798 1.00 71.50 84 PHE A O 1
ATOM 650 N N . VAL A 1 85 ? -3.684 16.296 5.910 1.00 76.69 85 VAL A N 1
ATOM 651 C CA . VAL A 1 85 ? -2.739 17.068 5.091 1.00 76.69 85 VAL A CA 1
ATOM 652 C C . VAL A 1 85 ? -1.326 16.513 5.245 1.00 76.69 85 VAL A C 1
ATOM 654 O O . VAL A 1 85 ? -0.625 16.345 4.246 1.00 76.69 85 VAL A O 1
ATOM 657 N N . GLY A 1 86 ? -0.922 16.183 6.474 1.00 71.88 86 GLY A N 1
ATOM 658 C CA . GLY A 1 86 ? 0.379 15.589 6.764 1.00 71.88 86 GLY A CA 1
ATOM 659 C C . GLY A 1 86 ? 0.586 14.272 6.023 1.00 71.88 86 GLY A C 1
ATOM 660 O O . GLY A 1 86 ? 1.566 14.133 5.297 1.00 71.88 86 GLY A O 1
ATOM 661 N N . GLU A 1 87 ? -0.357 13.337 6.136 1.00 73.56 87 GLU A N 1
ATOM 662 C CA . GLU A 1 87 ? -0.269 12.020 5.499 1.00 73.56 87 GLU A CA 1
ATOM 663 C C . GLU A 1 87 ? -0.306 12.124 3.968 1.00 73.56 87 GLU A C 1
ATOM 665 O O . GLU A 1 87 ? 0.511 11.503 3.291 1.00 73.56 87 GLU A O 1
ATOM 670 N N . THR A 1 88 ? -1.172 12.976 3.414 1.00 77.25 88 THR A N 1
ATOM 671 C CA . THR A 1 88 ? -1.256 13.201 1.960 1.00 77.25 88 THR A CA 1
ATOM 672 C C . THR A 1 88 ? 0.043 13.792 1.411 1.00 77.25 88 THR A C 1
ATOM 674 O O . THR A 1 88 ? 0.578 13.316 0.408 1.00 77.25 88 THR A O 1
ATOM 677 N N . THR A 1 89 ? 0.602 14.795 2.096 1.00 81.31 89 THR A N 1
ATOM 678 C CA . THR A 1 89 ? 1.889 15.407 1.724 1.00 81.31 89 THR A CA 1
ATOM 679 C C . THR A 1 89 ? 3.006 14.376 1.786 1.00 81.31 89 THR A C 1
ATOM 681 O O . THR A 1 89 ? 3.823 14.259 0.873 1.00 81.31 89 THR A O 1
ATOM 684 N N . ALA A 1 90 ? 3.016 13.581 2.852 1.00 79.06 90 ALA A N 1
ATOM 685 C CA . ALA A 1 90 ? 3.993 12.536 3.048 1.00 79.06 90 ALA A CA 1
ATOM 686 C C . ALA A 1 90 ? 3.911 11.511 1.898 1.00 79.06 90 ALA A C 1
ATOM 688 O O . ALA A 1 90 ? 4.928 11.178 1.280 1.00 79.06 90 ALA A O 1
ATOM 689 N N . GLN A 1 91 ? 2.710 11.045 1.548 1.00 81.00 91 GLN A N 1
ATOM 690 C CA . GLN A 1 91 ? 2.467 10.128 0.429 1.00 81.00 91 GLN A CA 1
ATOM 691 C C . GLN A 1 91 ? 2.918 10.698 -0.915 1.00 81.00 91 GLN A C 1
ATOM 693 O O . GLN A 1 91 ? 3.619 9.997 -1.648 1.00 81.00 91 GLN A O 1
ATOM 698 N N . ALA A 1 92 ? 2.624 11.969 -1.196 1.00 85.56 92 ALA A N 1
ATOM 699 C CA . ALA A 1 92 ? 3.099 12.650 -2.396 1.00 85.56 92 ALA A CA 1
ATOM 700 C C . ALA A 1 92 ? 4.637 12.667 -2.471 1.00 85.56 92 ALA A C 1
ATOM 702 O O . ALA A 1 92 ? 5.207 12.268 -3.486 1.00 85.56 92 ALA A O 1
ATOM 703 N N . LEU A 1 93 ? 5.322 13.023 -1.376 1.00 87.19 93 LEU A N 1
ATOM 704 C CA . LEU A 1 93 ? 6.789 12.985 -1.305 1.00 87.19 93 LEU A CA 1
ATOM 705 C C . LEU A 1 93 ? 7.341 11.569 -1.526 1.00 87.19 93 LEU A C 1
ATOM 707 O O . LEU A 1 93 ? 8.299 11.388 -2.273 1.00 87.19 93 LEU A O 1
ATOM 711 N N . GLY A 1 94 ? 6.717 10.552 -0.929 1.00 86.88 94 GLY A N 1
ATOM 712 C CA . GLY A 1 94 ? 7.119 9.153 -1.115 1.00 86.88 94 GLY A CA 1
ATOM 713 C C . GLY A 1 94 ? 6.944 8.670 -2.559 1.00 86.88 94 GLY A C 1
ATOM 714 O O . GLY A 1 94 ? 7.791 7.942 -3.083 1.00 86.88 94 GLY A O 1
ATOM 715 N N . PHE A 1 95 ? 5.874 9.100 -3.229 1.00 88.56 95 PHE A N 1
ATOM 716 C CA . PHE A 1 95 ? 5.648 8.812 -4.643 1.00 88.56 95 PHE A CA 1
ATOM 717 C C . PHE A 1 95 ? 6.703 9.483 -5.530 1.00 88.56 95 PHE A C 1
ATOM 719 O O . PHE A 1 95 ? 7.310 8.807 -6.360 1.00 88.56 95 PHE A O 1
ATOM 726 N N . LEU A 1 96 ? 6.984 10.771 -5.305 1.00 91.00 96 LEU A N 1
ATOM 727 C CA . LEU A 1 96 ? 8.019 11.513 -6.032 1.00 91.00 96 LEU A CA 1
ATOM 728 C C . LEU A 1 96 ? 9.406 10.886 -5.853 1.00 91.00 96 LEU A C 1
ATOM 730 O O . LEU A 1 96 ? 10.121 10.704 -6.836 1.00 91.00 96 LEU A O 1
ATOM 734 N N . LEU A 1 97 ? 9.750 10.482 -4.627 1.00 90.19 97 LEU A N 1
ATOM 735 C CA . LEU A 1 97 ? 10.998 9.778 -4.332 1.00 90.19 97 LEU A CA 1
ATOM 736 C C . LEU A 1 97 ? 11.077 8.472 -5.121 1.00 90.19 97 LEU A C 1
ATOM 738 O O . LEU A 1 97 ? 12.095 8.159 -5.727 1.00 90.19 97 LEU A O 1
ATOM 742 N N . THR A 1 98 ? 9.978 7.720 -5.151 1.00 90.25 98 THR A N 1
ATOM 743 C CA . THR A 1 98 ? 9.930 6.459 -5.894 1.00 90.25 98 THR A CA 1
ATOM 744 C C . THR A 1 98 ? 10.129 6.685 -7.390 1.00 90.25 98 THR A C 1
ATOM 746 O O . THR A 1 98 ? 10.893 5.959 -8.020 1.00 90.25 98 THR A O 1
ATOM 749 N N . ALA A 1 99 ? 9.456 7.687 -7.961 1.00 91.19 99 ALA A N 1
ATOM 750 C CA . ALA A 1 99 ? 9.595 8.036 -9.369 1.00 91.19 99 ALA A CA 1
ATOM 751 C C . ALA A 1 99 ? 11.033 8.467 -9.702 1.00 91.19 99 ALA A C 1
ATOM 753 O O . ALA A 1 99 ? 11.586 8.034 -10.712 1.00 91.19 99 ALA A O 1
ATOM 754 N N . TYR A 1 100 ? 11.660 9.259 -8.827 1.00 92.62 100 TYR A N 1
ATOM 755 C CA . TYR A 1 100 ? 13.066 9.639 -8.943 1.00 92.62 100 TYR A CA 1
ATOM 756 C C . TYR A 1 100 ? 13.992 8.412 -8.928 1.00 92.62 100 TYR A C 1
ATOM 758 O O . TYR A 1 100 ? 14.756 8.209 -9.872 1.00 92.62 100 TYR A O 1
ATOM 766 N N . LEU A 1 101 ? 13.871 7.550 -7.914 1.00 91.19 101 LEU A N 1
ATOM 767 C CA . LEU A 1 101 ? 14.705 6.353 -7.766 1.00 91.19 101 LEU A CA 1
ATOM 768 C C . LEU A 1 101 ? 14.544 5.385 -8.936 1.00 91.19 101 LEU A C 1
ATOM 770 O O . LEU A 1 101 ? 15.537 4.869 -9.441 1.00 91.19 101 LEU A O 1
ATOM 774 N N . ALA A 1 102 ? 13.319 5.179 -9.420 1.00 90.12 102 ALA A N 1
ATOM 775 C CA . ALA A 1 102 ? 13.064 4.327 -10.576 1.00 90.12 102 ALA A CA 1
ATOM 776 C C . ALA A 1 102 ? 13.803 4.815 -11.833 1.00 90.12 102 ALA A C 1
ATOM 778 O O . ALA A 1 102 ? 14.289 3.993 -12.614 1.00 90.12 102 ALA A O 1
ATOM 779 N N . ARG A 1 103 ? 13.916 6.138 -12.026 1.00 91.12 103 ARG A N 1
ATOM 780 C CA . ARG A 1 103 ? 14.642 6.731 -13.160 1.00 91.12 103 ARG A CA 1
ATOM 781 C C . ARG A 1 103 ? 16.157 6.609 -13.015 1.00 91.12 103 ARG A C 1
ATOM 783 O O . ARG A 1 103 ? 16.815 6.273 -13.996 1.00 91.12 103 ARG A O 1
ATOM 790 N N . VAL A 1 104 ? 16.689 6.880 -11.822 1.00 92.25 104 VAL A N 1
ATOM 791 C CA . VAL A 1 104 ? 18.138 6.879 -11.557 1.00 92.25 104 VAL A CA 1
ATOM 792 C C . VAL A 1 104 ? 18.699 5.458 -11.518 1.00 92.25 104 VAL A C 1
ATOM 794 O O . VAL A 1 104 ? 19.652 5.149 -12.227 1.00 92.25 104 VAL A O 1
ATOM 797 N N . LEU A 1 105 ? 18.075 4.568 -10.745 1.00 88.50 105 LEU A N 1
ATOM 798 C CA . LEU A 1 105 ? 18.556 3.197 -10.553 1.00 88.50 105 LEU A CA 1
ATOM 799 C C . LEU A 1 105 ? 18.247 2.286 -11.749 1.00 88.50 105 LEU A C 1
ATOM 801 O O . LEU A 1 105 ? 18.923 1.280 -11.968 1.00 88.50 105 LEU A O 1
ATOM 805 N N . GLY A 1 106 ? 17.220 2.624 -12.534 1.00 87.75 106 GLY A N 1
ATOM 806 C CA . GLY A 1 106 ? 16.691 1.747 -13.575 1.00 87.75 106 GLY A CA 1
ATOM 807 C C . GLY A 1 106 ? 16.085 0.445 -13.019 1.00 87.75 106 GLY A C 1
ATOM 808 O O . GLY A 1 106 ? 16.081 0.228 -11.807 1.00 87.75 106 GLY A O 1
ATOM 809 N N . PRO A 1 107 ? 15.567 -0.440 -13.893 1.00 84.94 107 PRO A N 1
ATOM 810 C CA . PRO A 1 107 ? 14.742 -1.572 -13.460 1.00 84.94 107 PRO A CA 1
ATOM 811 C C . PRO A 1 107 ? 15.441 -2.546 -12.504 1.00 84.94 107 PRO A C 1
ATOM 813 O O . PRO A 1 107 ? 14.826 -2.994 -11.541 1.00 84.94 107 PRO A O 1
ATOM 816 N N . ALA A 1 108 ? 16.724 -2.848 -12.734 1.00 85.00 108 ALA A N 1
ATOM 817 C CA . ALA A 1 108 ? 17.477 -3.798 -11.913 1.00 85.00 108 ALA A CA 1
ATOM 818 C C . ALA A 1 108 ? 17.759 -3.254 -10.500 1.00 85.00 108 ALA A C 1
ATOM 820 O O . ALA A 1 108 ? 17.360 -3.876 -9.518 1.00 85.00 108 ALA A O 1
ATOM 821 N N . GLY A 1 109 ? 18.372 -2.068 -10.387 1.00 87.94 109 GLY A N 1
ATOM 822 C CA . GLY A 1 109 ? 18.664 -1.458 -9.085 1.00 87.94 109 GLY A CA 1
ATOM 823 C C . GLY A 1 109 ? 17.388 -1.113 -8.309 1.00 87.94 109 GLY A C 1
ATOM 824 O O . GLY A 1 109 ? 17.290 -1.357 -7.108 1.00 87.94 109 GLY A O 1
ATOM 825 N N . PHE A 1 110 ? 16.354 -0.631 -9.002 1.00 88.19 110 PHE A N 1
ATOM 826 C CA . PHE A 1 110 ? 15.052 -0.386 -8.385 1.00 88.19 110 PHE A CA 1
ATOM 827 C C . PHE A 1 110 ? 14.400 -1.679 -7.865 1.00 88.19 110 PHE A C 1
ATOM 829 O O . PHE A 1 110 ? 13.806 -1.670 -6.788 1.00 88.19 110 PHE A O 1
ATOM 836 N N . GLY A 1 111 ? 14.556 -2.799 -8.581 1.00 85.62 111 GLY A N 1
ATOM 837 C CA . GLY A 1 111 ? 14.100 -4.122 -8.149 1.00 85.62 111 GLY A CA 1
ATOM 838 C C . GLY A 1 111 ? 14.733 -4.576 -6.831 1.00 85.62 111 GLY A C 1
ATOM 839 O O . GLY A 1 111 ? 14.014 -5.045 -5.948 1.00 85.62 111 GLY A O 1
ATOM 840 N N . VAL A 1 112 ? 16.041 -4.352 -6.652 1.00 89.38 112 VAL A N 1
ATOM 841 C CA . VAL A 1 112 ? 16.757 -4.658 -5.398 1.00 89.38 112 VAL A CA 1
ATOM 842 C C . VAL A 1 112 ? 16.168 -3.881 -4.218 1.00 89.38 112 VAL A C 1
ATOM 844 O O . VAL A 1 112 ? 15.883 -4.475 -3.176 1.00 89.38 112 VAL A O 1
ATOM 847 N N . TRP A 1 113 ? 15.942 -2.572 -4.379 1.00 89.88 113 TRP A N 1
ATOM 848 C CA . TRP A 1 113 ? 15.357 -1.741 -3.322 1.00 89.88 113 TRP A CA 1
ATOM 849 C C . TRP A 1 113 ? 13.913 -2.150 -3.006 1.00 89.88 113 TRP A C 1
ATOM 851 O O . TRP A 1 113 ? 13.586 -2.370 -1.843 1.00 89.88 113 TRP A O 1
ATOM 861 N N . ILE A 1 114 ? 13.063 -2.344 -4.024 1.00 86.38 114 ILE A N 1
ATOM 862 C CA . ILE A 1 114 ? 11.672 -2.790 -3.835 1.00 86.38 114 ILE A CA 1
ATOM 863 C C . ILE A 1 114 ? 11.611 -4.130 -3.099 1.00 86.38 114 ILE A C 1
ATOM 865 O O . ILE A 1 114 ? 10.797 -4.290 -2.187 1.00 86.38 114 ILE A O 1
ATOM 869 N N . PHE A 1 115 ? 12.476 -5.078 -3.463 1.00 85.88 115 PHE A N 1
ATOM 870 C CA . PHE A 1 115 ? 12.573 -6.365 -2.786 1.00 85.88 115 PHE A CA 1
ATOM 871 C C . PHE A 1 115 ? 12.958 -6.197 -1.311 1.00 85.88 115 PHE A C 1
ATOM 873 O O . PHE A 1 115 ? 12.259 -6.712 -0.436 1.00 85.88 115 PHE A O 1
ATOM 880 N N . ALA A 1 116 ? 14.021 -5.439 -1.022 1.00 91.12 116 ALA A N 1
ATOM 881 C CA . ALA A 1 116 ? 14.470 -5.209 0.346 1.00 91.12 116 ALA A CA 1
ATOM 882 C C . ALA A 1 116 ? 13.387 -4.524 1.190 1.00 91.12 116 ALA A C 1
ATOM 884 O O . ALA A 1 116 ? 13.026 -5.026 2.255 1.00 91.12 116 ALA A O 1
ATOM 885 N N . THR A 1 117 ? 12.791 -3.438 0.688 1.00 88.62 117 THR A N 1
ATOM 886 C CA . THR A 1 117 ? 11.710 -2.724 1.375 1.00 88.62 117 THR A CA 1
ATOM 887 C C . THR A 1 117 ? 10.495 -3.619 1.615 1.00 88.62 117 THR A C 1
ATOM 889 O O . THR A 1 117 ? 9.903 -3.533 2.688 1.00 88.62 117 THR A O 1
ATOM 892 N N . ALA A 1 118 ? 10.115 -4.494 0.676 1.00 85.81 118 ALA A N 1
ATOM 893 C CA . ALA A 1 118 ? 8.990 -5.413 0.864 1.00 85.81 118 ALA A CA 1
ATOM 894 C C . ALA A 1 118 ? 9.238 -6.403 2.016 1.00 85.81 118 ALA A C 1
ATOM 896 O O . ALA A 1 118 ? 8.368 -6.582 2.871 1.00 85.81 118 ALA A O 1
ATOM 897 N N . VAL A 1 119 ? 10.437 -6.995 2.078 1.00 88.19 119 VAL A N 1
ATOM 898 C CA . VAL A 1 119 ? 10.831 -7.913 3.160 1.00 88.19 119 VAL A CA 1
ATOM 899 C C . VAL A 1 119 ? 10.866 -7.185 4.505 1.00 88.19 119 VAL A C 1
ATOM 901 O O . VAL A 1 119 ? 10.249 -7.644 5.466 1.00 88.19 119 VAL A O 1
ATOM 904 N N . ILE A 1 120 ? 11.521 -6.021 4.567 1.00 92.00 120 ILE A N 1
ATOM 905 C CA . ILE A 1 120 ? 11.629 -5.206 5.788 1.00 92.00 120 ILE A CA 1
ATOM 906 C C . ILE A 1 120 ? 10.249 -4.762 6.273 1.00 92.00 120 ILE A C 1
ATOM 908 O O . ILE A 1 120 ? 9.961 -4.869 7.458 1.00 92.00 120 ILE A O 1
ATOM 912 N N . THR A 1 121 ? 9.372 -4.312 5.371 1.00 88.19 121 THR A N 1
ATOM 913 C CA . THR A 1 121 ? 8.007 -3.884 5.719 1.00 88.19 121 THR A CA 1
ATOM 914 C C . THR A 1 121 ? 7.225 -5.026 6.361 1.00 88.19 121 THR A C 1
ATOM 916 O O . THR A 1 121 ? 6.528 -4.817 7.351 1.00 88.19 121 THR A O 1
ATOM 919 N N . TYR A 1 122 ? 7.352 -6.245 5.834 1.00 85.62 122 TYR A N 1
ATOM 920 C CA . TYR A 1 122 ? 6.653 -7.405 6.378 1.00 85.62 122 TYR A CA 1
ATOM 921 C C . TYR A 1 122 ? 7.197 -7.822 7.747 1.00 85.62 122 TYR A C 1
ATOM 923 O O . TYR A 1 122 ? 6.422 -8.060 8.672 1.00 85.62 122 TYR A O 1
ATOM 931 N N . LEU A 1 123 ? 8.523 -7.837 7.916 1.00 89.00 123 LEU A N 1
ATOM 932 C CA . LEU A 1 123 ? 9.133 -8.029 9.234 1.00 89.00 123 LEU A CA 1
ATOM 933 C C . LEU A 1 123 ? 8.714 -6.921 10.208 1.00 89.00 123 LEU A C 1
ATOM 935 O O . LEU A 1 123 ? 8.429 -7.207 11.365 1.00 89.00 123 LEU A O 1
ATOM 939 N N . GLY A 1 124 ? 8.577 -5.685 9.733 1.00 89.50 124 GLY A N 1
ATOM 940 C CA . GLY A 1 124 ? 8.033 -4.562 10.489 1.00 89.50 124 GLY A CA 1
ATOM 941 C C . GLY A 1 124 ? 6.613 -4.800 10.988 1.00 89.50 124 GLY A C 1
ATOM 942 O O . GLY A 1 124 ? 6.333 -4.581 12.163 1.00 89.50 124 GLY A O 1
ATOM 943 N N . MET A 1 125 ? 5.730 -5.346 10.145 1.00 86.31 125 MET A N 1
ATOM 944 C CA . MET A 1 125 ? 4.385 -5.754 10.572 1.00 86.31 125 MET A CA 1
ATOM 945 C C . MET A 1 125 ? 4.436 -6.813 11.682 1.00 86.31 125 MET A C 1
ATOM 947 O O . MET A 1 125 ? 3.611 -6.782 12.600 1.00 86.31 125 MET A O 1
ATOM 951 N N . VAL A 1 126 ? 5.410 -7.733 11.623 1.00 87.06 126 VAL A N 1
ATOM 952 C CA . VAL A 1 126 ? 5.632 -8.727 12.683 1.00 87.06 126 VAL A CA 1
ATOM 953 C C . VAL A 1 126 ? 6.120 -8.043 13.951 1.00 87.06 126 VAL A C 1
ATOM 955 O O . VAL A 1 126 ? 5.566 -8.331 14.999 1.00 87.06 126 VAL A O 1
ATOM 958 N N . VAL A 1 127 ? 7.081 -7.120 13.876 1.00 89.31 127 VAL A N 1
ATOM 959 C CA . VAL A 1 127 ? 7.603 -6.364 15.031 1.00 89.31 127 VAL A CA 1
ATOM 960 C C . VAL A 1 127 ? 6.514 -5.525 15.691 1.00 89.31 127 VAL A C 1
ATOM 962 O O . VAL A 1 127 ? 6.413 -5.493 16.913 1.00 89.31 127 VAL A O 1
ATOM 965 N N . GLU A 1 128 ? 5.669 -4.858 14.909 1.00 86.88 128 GLU A N 1
ATOM 966 C CA . GLU A 1 128 ? 4.595 -4.040 15.458 1.00 86.88 128 GLU A CA 1
ATOM 967 C C . GLU A 1 128 ? 3.505 -4.881 16.124 1.00 86.88 128 GLU A C 1
ATOM 969 O O . GLU A 1 128 ? 2.933 -4.410 17.102 1.00 86.88 128 GLU A O 1
ATOM 974 N N . SER A 1 129 ? 3.200 -6.075 15.598 1.00 82.31 129 SER A N 1
ATOM 975 C CA . SER A 1 129 ? 2.238 -7.080 16.106 1.00 82.31 129 SER A CA 1
ATOM 976 C C . SER A 1 129 ? 0.912 -6.547 16.685 1.00 82.31 129 SER A C 1
ATOM 978 O O . SER A 1 129 ? 0.298 -7.201 17.521 1.00 82.31 129 SER A O 1
ATOM 980 N N . GLY A 1 130 ? 0.444 -5.360 16.286 1.00 81.25 130 GLY A N 1
ATOM 981 C CA . GLY A 1 130 ? -0.731 -4.711 16.890 1.00 81.25 130 GLY A CA 1
ATOM 982 C C . GLY A 1 130 ? -0.490 -4.033 18.251 1.00 81.25 130 GLY A C 1
ATOM 983 O O . GLY A 1 130 ? -1.437 -3.496 18.830 1.00 81.25 130 GLY A O 1
ATOM 984 N N . ALA A 1 131 ? 0.757 -3.985 18.726 1.00 87.56 131 ALA A N 1
ATOM 985 C CA . ALA A 1 131 ? 1.167 -3.364 19.984 1.00 87.56 131 ALA A CA 1
ATOM 986 C C . ALA A 1 131 ? 0.820 -1.867 20.057 1.00 87.56 131 ALA A C 1
ATOM 988 O O . ALA A 1 131 ? 0.505 -1.378 21.137 1.00 87.56 131 ALA A O 1
ATOM 989 N N . ASP A 1 132 ? 0.782 -1.150 18.925 1.00 88.75 132 ASP A N 1
ATOM 990 C CA . ASP A 1 132 ? 0.318 0.248 18.885 1.00 88.75 132 ASP A CA 1
ATOM 991 C C . ASP A 1 132 ? -1.138 0.372 19.339 1.00 88.75 132 ASP A C 1
ATOM 993 O O . ASP A 1 132 ? -1.481 1.221 20.155 1.00 88.75 132 ASP A O 1
ATOM 997 N N . THR A 1 133 ? -2.013 -0.490 18.814 1.00 84.25 133 THR A N 1
ATOM 998 C CA . THR A 1 133 ? -3.447 -0.458 19.123 1.00 84.25 133 THR A CA 1
ATOM 999 C C . THR A 1 133 ? -3.704 -0.883 20.563 1.00 84.25 133 THR A C 1
ATOM 1001 O O . THR A 1 133 ? -4.562 -0.304 21.228 1.00 84.25 133 THR A O 1
ATOM 1004 N N . TRP A 1 134 ? -2.942 -1.856 21.062 1.00 88.31 134 TRP A N 1
ATOM 1005 C CA . TRP A 1 134 ? -2.967 -2.230 22.471 1.00 88.31 134 TRP A CA 1
ATOM 1006 C C . TRP A 1 134 ? -2.484 -1.084 23.375 1.00 88.31 134 TRP A C 1
ATOM 1008 O O . TRP A 1 134 ? -3.189 -0.691 24.304 1.00 88.31 134 TRP A O 1
ATOM 1018 N N . GLY A 1 135 ? -1.332 -0.488 23.057 1.00 88.12 135 GLY A N 1
ATOM 1019 C CA . GLY A 1 135 ? -0.719 0.583 23.840 1.00 88.12 135 GLY A CA 1
ATOM 1020 C C . GLY A 1 135 ? -1.579 1.843 23.896 1.00 88.12 135 GLY A C 1
ATOM 1021 O O . GLY A 1 135 ? -1.761 2.409 24.973 1.00 88.12 135 GLY A O 1
ATOM 1022 N N . MET A 1 136 ? -2.186 2.238 22.770 1.00 87.00 136 MET A N 1
ATOM 1023 C CA . MET A 1 136 ? -3.157 3.338 22.731 1.00 87.00 136 MET A CA 1
ATOM 1024 C C . MET A 1 136 ? -4.334 3.078 23.679 1.00 87.00 136 MET A C 1
ATOM 1026 O O . MET A 1 136 ? -4.683 3.956 24.461 1.00 87.00 136 MET A O 1
ATOM 1030 N N . ARG A 1 137 ? -4.914 1.867 23.667 1.00 84.62 137 ARG A N 1
ATOM 1031 C CA . ARG A 1 137 ? -6.042 1.511 24.548 1.00 84.62 137 ARG A CA 1
ATOM 1032 C C . ARG A 1 137 ? -5.668 1.573 26.027 1.00 84.62 137 ARG A C 1
ATOM 1034 O O . ARG A 1 137 ? -6.476 2.040 26.825 1.00 84.62 137 ARG A O 1
ATOM 1041 N N . GLU A 1 138 ? -4.480 1.109 26.408 1.00 88.06 138 GLU A N 1
ATOM 1042 C CA . GLU A 1 138 ? -4.052 1.132 27.814 1.00 88.06 138 GLU A CA 1
ATOM 1043 C C . GLU A 1 138 ? -3.750 2.563 28.295 1.00 88.06 138 GLU A C 1
ATOM 1045 O O . GLU A 1 138 ? -4.136 2.924 29.407 1.00 88.06 138 GLU A O 1
ATOM 1050 N N . ILE A 1 139 ? -3.152 3.412 27.446 1.00 87.94 139 ILE A N 1
ATOM 1051 C CA . ILE A 1 139 ? -2.934 4.835 27.769 1.00 87.94 139 ILE A CA 1
ATOM 1052 C C . ILE A 1 139 ? -4.263 5.588 27.885 1.00 87.94 139 ILE A C 1
ATOM 1054 O O . ILE A 1 139 ? -4.433 6.366 28.822 1.00 87.94 139 ILE A O 1
ATOM 1058 N N . SER A 1 140 ? -5.221 5.335 26.987 1.00 83.06 140 SER A N 1
ATOM 1059 C CA . SER A 1 140 ? -6.543 5.971 27.049 1.00 83.06 140 SER A CA 1
ATOM 1060 C C . SER A 1 140 ? -7.324 5.605 28.315 1.00 83.06 140 SER A C 1
ATOM 1062 O O . SER A 1 140 ? -8.115 6.415 28.786 1.00 83.06 140 SER A O 1
ATOM 1064 N N . LYS A 1 141 ? -7.091 4.422 28.905 1.00 85.62 141 LYS A N 1
ATOM 1065 C CA . LYS A 1 141 ? -7.660 4.057 30.216 1.00 85.62 141 LYS A CA 1
ATOM 1066 C C . LYS A 1 141 ? -6.978 4.789 31.368 1.00 85.62 141 LYS A C 1
ATOM 1068 O O . LYS A 1 141 ? -7.627 5.127 32.353 1.00 85.62 141 LYS A O 1
ATOM 1073 N N . SER A 1 142 ? -5.659 4.969 31.292 1.00 83.62 142 SER A N 1
ATOM 1074 C CA . SER A 1 142 ? -4.888 5.577 32.372 1.00 83.62 142 SER A CA 1
ATOM 1075 C C . SER A 1 142 ? -3.610 6.241 31.862 1.00 83.62 142 SER A C 1
ATOM 1077 O O . SER A 1 142 ? -2.578 5.596 31.660 1.00 83.62 142 SER A O 1
ATOM 1079 N N . VAL A 1 143 ? -3.650 7.570 31.735 1.00 82.31 143 VAL A N 1
ATOM 1080 C CA . VAL A 1 143 ? -2.506 8.387 31.289 1.00 82.31 143 VAL A CA 1
ATOM 1081 C C . VAL A 1 143 ? -1.305 8.269 32.243 1.00 82.31 143 VAL A C 1
ATOM 1083 O O . VAL A 1 143 ? -0.158 8.429 31.831 1.00 82.31 143 VAL A O 1
ATOM 1086 N N . SER A 1 144 ? -1.518 7.915 33.515 1.00 82.06 144 SER A N 1
ATOM 1087 C CA . SER A 1 144 ? -0.422 7.712 34.474 1.00 82.06 144 SER A CA 1
ATOM 1088 C C . SER A 1 144 ? 0.477 6.518 34.126 1.00 82.06 144 SER A C 1
ATOM 1090 O O . SER A 1 144 ? 1.647 6.510 34.514 1.00 82.06 144 SER A O 1
ATOM 1092 N N . ARG A 1 145 ? -0.027 5.546 33.351 1.00 83.38 145 ARG A N 1
ATOM 1093 C CA . ARG A 1 145 ? 0.705 4.335 32.946 1.00 83.38 145 ARG A CA 1
ATOM 1094 C C . ARG A 1 145 ? 1.512 4.486 31.659 1.00 83.38 145 ARG A C 1
ATOM 1096 O O . ARG A 1 145 ? 2.158 3.527 31.256 1.00 83.38 145 ARG A O 1
ATOM 1103 N N . VAL A 1 146 ? 1.552 5.671 31.038 1.00 86.38 146 VAL A N 1
ATOM 1104 C CA . VAL A 1 146 ? 2.263 5.908 29.760 1.00 86.38 146 VAL A CA 1
ATOM 1105 C C . VAL A 1 146 ? 3.680 5.328 29.751 1.00 86.38 146 VAL A C 1
ATOM 1107 O O . VAL A 1 146 ? 4.053 4.668 28.787 1.00 86.38 146 VAL A O 1
ATOM 1110 N N . ARG A 1 147 ? 4.452 5.521 30.828 1.00 86.62 147 ARG A N 1
ATOM 1111 C CA . ARG A 1 147 ? 5.825 4.999 30.939 1.00 86.62 147 ARG A CA 1
ATOM 1112 C C . ARG A 1 147 ? 5.883 3.474 30.988 1.00 86.62 147 ARG A C 1
ATOM 1114 O O . ARG A 1 147 ? 6.665 2.875 30.264 1.00 86.62 147 ARG A O 1
ATOM 1121 N N . GLU A 1 148 ? 5.053 2.856 31.823 1.00 88.38 148 GLU A N 1
ATOM 1122 C CA . GLU A 1 148 ? 5.010 1.395 31.961 1.00 88.38 148 GLU A CA 1
ATOM 1123 C C . GLU A 1 148 ? 4.571 0.737 30.647 1.00 88.38 148 GLU A C 1
ATOM 1125 O O . GLU A 1 148 ? 5.177 -0.235 30.199 1.00 88.38 148 GLU A O 1
ATOM 1130 N N . THR A 1 149 ? 3.558 1.311 29.992 1.00 89.00 149 THR A N 1
ATOM 1131 C CA . THR A 1 149 ? 3.067 0.857 28.689 1.00 89.00 149 THR A CA 1
ATOM 1132 C C . THR A 1 149 ? 4.132 1.023 27.604 1.00 89.00 149 THR A C 1
ATOM 1134 O O . THR A 1 149 ? 4.331 0.110 26.807 1.00 89.00 149 THR A O 1
ATOM 1137 N N . LEU A 1 150 ? 4.843 2.157 27.576 1.00 91.31 150 LEU A N 1
ATOM 1138 C CA . LEU A 1 150 ? 5.928 2.413 26.624 1.00 91.31 150 LEU A CA 1
ATOM 1139 C C . LEU A 1 150 ? 7.066 1.401 26.778 1.00 91.31 150 LEU A C 1
ATOM 1141 O O . LEU A 1 150 ? 7.477 0.799 25.788 1.00 91.31 150 LEU A O 1
ATOM 1145 N N . ASP A 1 151 ? 7.524 1.170 28.009 1.00 90.69 151 ASP A N 1
ATOM 1146 C CA . ASP A 1 151 ? 8.609 0.231 28.307 1.00 90.69 151 ASP A CA 1
ATOM 1147 C C . ASP A 1 151 ? 8.232 -1.205 27.918 1.00 90.69 151 ASP A C 1
ATOM 1149 O O . ASP A 1 151 ? 9.042 -1.929 27.338 1.00 90.69 151 ASP A O 1
ATOM 1153 N N . ALA A 1 152 ? 6.985 -1.611 28.176 1.00 91.25 152 ALA A N 1
ATOM 1154 C CA . ALA A 1 152 ? 6.496 -2.933 27.802 1.00 91.25 152 ALA A CA 1
ATOM 1155 C C . ALA A 1 152 ? 6.373 -3.124 26.288 1.00 91.25 152 ALA A C 1
ATOM 1157 O O . ALA A 1 152 ? 6.745 -4.181 25.779 1.00 91.25 152 ALA A O 1
ATOM 1158 N N . VAL A 1 153 ? 5.874 -2.115 25.566 1.00 92.00 153 VAL A N 1
ATOM 1159 C CA . VAL A 1 153 ? 5.746 -2.165 24.102 1.00 92.00 153 VAL A CA 1
ATOM 1160 C C . VAL A 1 153 ? 7.120 -2.178 23.439 1.00 92.00 153 VAL A C 1
ATOM 1162 O O . VAL A 1 153 ? 7.358 -3.026 22.580 1.00 92.00 153 VAL A O 1
ATOM 1165 N N . ILE A 1 154 ? 8.045 -1.301 23.849 1.00 92.50 154 ILE A N 1
ATOM 1166 C CA . ILE A 1 154 ? 9.413 -1.303 23.308 1.00 92.50 154 ILE A CA 1
ATOM 1167 C C . ILE A 1 154 ? 10.108 -2.624 23.645 1.00 92.50 154 ILE A C 1
ATOM 1169 O O . ILE A 1 154 ? 10.759 -3.206 22.783 1.00 92.50 154 ILE A O 1
ATOM 1173 N N . GLY A 1 155 ? 9.937 -3.139 24.865 1.00 91.00 155 GLY A N 1
ATOM 1174 C CA . GLY A 1 155 ? 10.544 -4.403 25.264 1.00 91.00 155 GLY A CA 1
ATOM 1175 C C . GLY A 1 155 ? 10.036 -5.605 24.481 1.00 91.00 155 GLY A C 1
ATOM 1176 O O . GLY A 1 155 ? 10.831 -6.418 24.015 1.00 91.00 155 GLY A O 1
ATOM 1177 N N . PHE A 1 156 ? 8.724 -5.681 24.265 1.00 92.00 156 PHE A N 1
ATOM 1178 C CA . PHE A 1 156 ? 8.123 -6.666 23.373 1.00 92.00 156 PHE A CA 1
ATOM 1179 C C . PHE A 1 156 ? 8.698 -6.561 21.954 1.00 92.00 156 PHE A C 1
ATOM 1181 O O . PHE A 1 156 ? 9.180 -7.554 21.407 1.00 92.00 156 PHE A O 1
ATOM 1188 N N . ARG A 1 157 ? 8.720 -5.350 21.386 1.00 93.06 157 ARG A N 1
ATOM 1189 C CA . ARG A 1 157 ? 9.248 -5.099 20.040 1.00 93.06 157 ARG A CA 1
ATOM 1190 C C . ARG A 1 157 ? 10.712 -5.465 19.905 1.00 93.06 157 ARG A C 1
ATOM 1192 O O . ARG A 1 157 ? 11.084 -6.010 18.878 1.00 93.06 157 ARG A O 1
ATOM 1199 N N . LEU A 1 158 ? 11.527 -5.193 20.918 1.00 92.88 158 LEU A N 1
ATOM 1200 C CA . LEU A 1 158 ? 12.946 -5.523 20.907 1.00 92.88 158 LEU A CA 1
ATOM 1201 C C . LEU A 1 158 ? 13.160 -7.039 20.821 1.00 92.88 158 LEU A C 1
ATOM 1203 O O . LEU A 1 158 ? 13.971 -7.490 20.019 1.00 92.88 158 LEU A O 1
ATOM 1207 N N . VAL A 1 159 ? 12.395 -7.826 21.587 1.00 91.81 159 VAL A N 1
ATOM 1208 C CA . VAL A 1 159 ? 12.454 -9.296 21.533 1.00 91.81 159 VAL A CA 1
ATOM 1209 C C . VAL A 1 159 ? 12.019 -9.805 20.159 1.00 91.81 159 VAL A C 1
ATOM 1211 O O . VAL A 1 159 ? 12.729 -10.597 19.542 1.00 91.81 159 VAL A O 1
ATOM 1214 N N . VAL A 1 160 ? 10.883 -9.326 19.645 1.00 91.88 160 VAL A N 1
ATOM 1215 C CA . VAL A 1 160 ? 10.369 -9.759 18.336 1.00 91.88 160 VAL A CA 1
ATOM 1216 C C . VAL A 1 160 ? 11.296 -9.326 17.198 1.00 91.88 160 VAL A C 1
ATOM 1218 O O . VAL A 1 160 ? 11.556 -10.116 16.294 1.00 91.88 160 VAL A O 1
ATOM 1221 N N . ALA A 1 161 ? 11.842 -8.111 17.248 1.00 93.81 161 ALA A N 1
ATOM 1222 C CA . ALA A 1 161 ? 12.787 -7.605 16.259 1.00 93.81 161 ALA A CA 1
ATOM 1223 C C . ALA A 1 161 ? 14.123 -8.342 16.305 1.00 93.81 161 ALA A C 1
ATOM 1225 O O . ALA A 1 161 ? 14.682 -8.599 15.246 1.00 93.81 161 ALA A O 1
ATOM 1226 N N . ALA A 1 162 ? 14.610 -8.732 17.487 1.00 94.06 162 ALA A N 1
ATOM 1227 C CA . ALA A 1 162 ? 15.802 -9.566 17.604 1.00 94.06 162 ALA A CA 1
ATOM 1228 C C . ALA A 1 162 ? 15.585 -10.922 16.918 1.00 94.06 162 ALA A C 1
ATOM 1230 O O . ALA A 1 162 ? 16.385 -11.310 16.072 1.00 94.06 162 ALA A O 1
ATOM 1231 N N . VAL A 1 163 ? 14.458 -11.593 17.191 1.00 93.12 163 VAL A N 1
ATOM 1232 C CA . VAL A 1 163 ? 14.102 -12.855 16.520 1.00 93.12 163 VAL A CA 1
ATOM 1233 C C . VAL A 1 163 ? 13.962 -12.653 15.008 1.00 93.12 163 VAL A C 1
ATOM 1235 O O . VAL A 1 163 ? 14.539 -13.412 14.231 1.00 93.12 163 VAL A O 1
ATOM 1238 N N . ALA A 1 164 ? 13.248 -11.613 14.573 1.00 92.12 164 ALA A N 1
ATOM 1239 C CA . ALA A 1 164 ? 13.061 -11.293 13.159 1.00 92.12 164 ALA A CA 1
ATOM 1240 C C . ALA A 1 164 ? 14.391 -10.991 12.447 1.00 92.12 164 ALA A C 1
ATOM 1242 O O . ALA A 1 164 ? 14.611 -11.471 11.338 1.00 92.12 164 ALA A O 1
ATOM 1243 N N . ALA A 1 165 ? 15.292 -10.245 13.089 1.00 92.94 165 ALA A N 1
ATOM 1244 C CA . ALA A 1 165 ? 16.622 -9.940 12.577 1.00 92.94 165 ALA A CA 1
ATOM 1245 C C . ALA A 1 165 ? 17.484 -11.202 12.467 1.00 92.94 165 ALA A C 1
ATOM 1247 O O . ALA A 1 165 ? 18.109 -11.417 11.432 1.00 92.94 165 ALA A O 1
ATOM 1248 N N . THR A 1 166 ? 17.481 -12.072 13.483 1.00 92.12 166 THR A N 1
ATOM 1249 C CA . THR A 1 166 ? 18.202 -13.353 13.437 1.00 92.12 166 THR A CA 1
ATOM 1250 C C . THR A 1 166 ? 17.691 -14.232 12.300 1.00 92.12 166 THR A C 1
ATOM 1252 O O . THR A 1 166 ? 18.487 -14.729 11.503 1.00 92.12 166 THR A O 1
ATOM 1255 N N . LEU A 1 167 ? 16.369 -14.381 12.171 1.00 91.31 167 LEU A N 1
ATOM 1256 C CA . LEU A 1 167 ? 15.762 -15.142 11.079 1.00 91.31 167 LEU A CA 1
ATOM 1257 C C . LEU A 1 167 ? 16.083 -14.531 9.713 1.00 91.31 167 LEU A C 1
ATOM 1259 O O . LEU A 1 167 ? 16.370 -15.273 8.776 1.00 91.31 167 LEU A O 1
ATOM 1263 N N . LEU A 1 168 ? 16.089 -13.199 9.600 1.00 91.06 168 LEU A N 1
ATOM 1264 C CA . LEU A 1 168 ? 16.468 -12.518 8.367 1.00 91.06 168 LEU A CA 1
ATOM 1265 C C . LEU A 1 168 ? 17.926 -12.799 8.006 1.00 91.06 168 LEU A C 1
ATOM 1267 O O . LEU A 1 168 ? 18.194 -13.152 6.865 1.00 91.06 168 LEU A O 1
ATOM 1271 N N . VAL A 1 169 ? 18.859 -12.690 8.954 1.00 90.00 169 VAL A N 1
ATOM 1272 C CA . VAL A 1 169 ? 20.280 -12.977 8.708 1.00 90.00 169 VAL A CA 1
ATOM 1273 C C . VAL A 1 169 ? 20.462 -14.424 8.250 1.00 90.00 169 VAL A C 1
ATOM 1275 O O . VAL A 1 169 ? 21.128 -14.655 7.243 1.00 90.00 169 VAL A O 1
ATOM 1278 N N . ILE A 1 170 ? 19.819 -15.390 8.914 1.00 89.00 170 ILE A N 1
ATOM 1279 C CA . ILE A 1 170 ? 19.858 -16.803 8.504 1.00 89.00 170 ILE A CA 1
ATOM 1280 C C . ILE A 1 170 ? 19.298 -16.965 7.085 1.00 89.00 170 ILE A C 1
ATOM 1282 O O . ILE A 1 170 ? 19.943 -17.573 6.231 1.00 89.00 170 ILE A O 1
ATOM 1286 N N . ALA A 1 171 ? 18.129 -16.385 6.803 1.00 86.62 171 ALA A N 1
ATOM 1287 C CA . ALA A 1 171 ? 17.488 -16.486 5.497 1.00 86.62 171 ALA A CA 1
ATOM 1288 C C . ALA A 1 171 ? 18.323 -15.835 4.382 1.00 86.62 171 ALA A C 1
ATOM 1290 O O . ALA A 1 171 ? 18.416 -16.369 3.278 1.00 86.62 171 ALA A O 1
ATOM 1291 N N . VAL A 1 172 ? 18.963 -14.703 4.672 1.00 87.19 172 VAL A N 1
ATOM 1292 C CA . VAL A 1 172 ? 19.853 -13.998 3.747 1.00 87.19 172 VAL A CA 1
ATOM 1293 C C . VAL A 1 172 ? 21.068 -14.854 3.398 1.00 87.19 172 VAL A C 1
ATOM 1295 O O . VAL A 1 172 ? 21.416 -14.952 2.223 1.00 87.19 172 VAL A O 1
ATOM 1298 N N . GLN A 1 173 ? 21.690 -15.500 4.386 1.00 82.94 173 GLN A N 1
ATOM 1299 C CA . GLN A 1 173 ? 22.843 -16.370 4.138 1.00 82.94 173 GLN A CA 1
ATOM 1300 C C . GLN A 1 173 ? 22.449 -17.661 3.408 1.00 82.94 173 GLN A C 1
ATOM 1302 O O . GLN A 1 173 ? 23.205 -18.133 2.563 1.00 82.94 173 GLN A O 1
ATOM 1307 N N . ALA A 1 174 ? 21.264 -18.208 3.692 1.00 83.38 174 ALA A N 1
ATOM 1308 C CA . ALA A 1 174 ? 20.811 -19.476 3.125 1.00 83.38 174 ALA A CA 1
ATOM 1309 C C . ALA A 1 174 ? 20.213 -19.357 1.711 1.00 83.38 174 ALA A C 1
ATOM 1311 O O . ALA A 1 174 ? 20.400 -20.254 0.892 1.00 83.38 174 ALA A O 1
ATOM 1312 N N . PHE A 1 175 ? 19.475 -18.281 1.413 1.00 78.62 175 PHE A N 1
ATOM 1313 C CA . PHE A 1 175 ? 18.610 -18.222 0.224 1.00 78.62 175 PHE A CA 1
ATOM 1314 C C . PHE A 1 175 ? 18.902 -17.058 -0.731 1.00 78.62 175 PHE A C 1
ATOM 1316 O O . PHE A 1 175 ? 18.397 -17.064 -1.856 1.00 78.62 175 PHE A O 1
ATOM 1323 N N . VAL A 1 176 ? 19.691 -16.054 -0.328 1.00 79.69 176 VAL A N 1
ATOM 1324 C CA . VAL A 1 176 ? 19.935 -14.856 -1.150 1.00 79.69 176 VAL A CA 1
ATOM 1325 C C . VAL A 1 176 ? 21.308 -14.928 -1.817 1.00 79.69 176 VAL A C 1
ATOM 1327 O O . VAL A 1 176 ? 22.351 -14.724 -1.189 1.00 79.69 176 VAL A O 1
ATOM 1330 N N . ALA A 1 177 ? 21.284 -15.201 -3.124 1.00 72.81 177 ALA A N 1
ATOM 1331 C CA . ALA A 1 177 ? 22.482 -15.416 -3.934 1.00 72.81 177 ALA A CA 1
ATOM 1332 C C . ALA A 1 177 ? 23.173 -14.116 -4.390 1.00 72.81 177 ALA A C 1
ATOM 1334 O O . ALA A 1 177 ? 24.395 -14.071 -4.480 1.00 72.81 177 ALA A O 1
ATOM 1335 N N . THR A 1 178 ? 22.421 -13.049 -4.672 1.00 85.06 178 THR A N 1
ATOM 1336 C CA . THR A 1 178 ? 22.986 -11.802 -5.217 1.00 85.06 178 THR A CA 1
ATOM 1337 C C . THR A 1 178 ? 23.558 -10.904 -4.107 1.00 85.06 178 THR A C 1
ATOM 1339 O O . THR A 1 178 ? 22.836 -10.639 -3.135 1.00 85.06 178 THR A O 1
ATOM 1342 N N . PRO A 1 179 ? 24.785 -10.365 -4.258 1.00 87.94 179 PRO A N 1
ATOM 1343 C CA . PRO A 1 179 ? 25.428 -9.525 -3.242 1.00 87.94 179 PRO A CA 1
ATOM 1344 C C . PRO A 1 179 ? 24.629 -8.248 -2.947 1.00 87.94 179 PRO A C 1
ATOM 1346 O O . PRO A 1 179 ? 24.464 -7.890 -1.783 1.00 87.94 179 PRO A O 1
ATOM 1349 N N . ASP A 1 180 ? 24.033 -7.631 -3.967 1.00 88.56 180 ASP A N 1
ATOM 1350 C CA . ASP A 1 180 ? 23.259 -6.395 -3.817 1.00 88.56 180 ASP A CA 1
ATOM 1351 C C . ASP A 1 180 ? 22.014 -6.586 -2.942 1.00 88.56 180 ASP A C 1
ATOM 1353 O O . ASP A 1 180 ? 21.772 -5.802 -2.025 1.00 88.56 180 ASP A O 1
ATOM 1357 N N . ARG A 1 181 ? 21.251 -7.673 -3.145 1.00 88.75 181 ARG A N 1
ATOM 1358 C CA . ARG A 1 181 ? 20.101 -8.003 -2.279 1.00 88.75 181 ARG A CA 1
ATOM 1359 C C . ARG A 1 181 ? 20.543 -8.318 -0.849 1.00 88.75 181 ARG A C 1
ATOM 1361 O O . ARG A 1 181 ? 19.859 -7.932 0.096 1.00 88.75 181 ARG A O 1
ATOM 1368 N N . ARG A 1 182 ? 21.679 -9.005 -0.679 1.00 91.81 182 ARG A N 1
ATOM 1369 C CA . ARG A 1 182 ? 22.249 -9.310 0.642 1.00 91.81 182 ARG A CA 1
ATOM 1370 C C . ARG A 1 182 ? 22.610 -8.030 1.390 1.00 91.81 182 ARG A C 1
ATOM 1372 O O . ARG A 1 182 ? 22.225 -7.886 2.550 1.00 91.81 182 ARG A O 1
ATOM 1379 N N . LEU A 1 183 ? 23.288 -7.093 0.728 1.00 92.69 183 LEU A N 1
ATOM 1380 C CA . LEU A 1 183 ? 23.625 -5.789 1.297 1.00 92.69 183 LEU A CA 1
ATOM 1381 C C . LEU A 1 183 ? 22.366 -4.983 1.624 1.00 92.69 183 LEU A C 1
ATOM 1383 O O . LEU A 1 183 ? 22.240 -4.487 2.740 1.00 92.69 183 LEU A O 1
ATOM 1387 N N . ALA A 1 184 ? 21.402 -4.922 0.702 1.00 93.00 184 ALA A N 1
ATOM 1388 C CA . ALA A 1 184 ? 20.161 -4.179 0.897 1.00 93.00 184 ALA A CA 1
ATOM 1389 C C . ALA A 1 184 ? 19.374 -4.685 2.120 1.00 93.00 184 ALA A C 1
ATOM 1391 O O . ALA A 1 184 ? 18.972 -3.892 2.969 1.00 93.00 184 ALA A O 1
ATOM 1392 N N . LEU A 1 185 ? 19.215 -6.006 2.266 1.00 92.88 185 LEU A N 1
ATOM 1393 C CA . LEU A 1 185 ? 18.547 -6.609 3.425 1.00 92.88 185 LEU A CA 1
ATOM 1394 C C . LEU A 1 185 ? 19.331 -6.418 4.728 1.00 92.88 185 LEU A C 1
ATOM 1396 O O . LEU A 1 185 ? 18.723 -6.185 5.771 1.00 92.88 185 LEU A O 1
ATOM 1400 N N . THR A 1 186 ? 20.664 -6.471 4.672 1.00 92.06 186 THR A N 1
ATOM 1401 C CA . THR A 1 186 ? 21.520 -6.231 5.845 1.00 92.06 186 THR A CA 1
ATOM 1402 C C . THR A 1 186 ? 21.381 -4.792 6.336 1.00 92.06 186 THR A C 1
ATOM 1404 O O . THR A 1 186 ? 21.179 -4.565 7.526 1.00 92.06 186 THR A O 1
ATOM 1407 N N . PHE A 1 187 ? 21.400 -3.812 5.430 1.00 93.94 187 PHE A N 1
ATOM 1408 C CA . PHE A 1 187 ? 21.129 -2.416 5.779 1.00 93.94 187 PHE A CA 1
ATOM 1409 C C . PHE A 1 187 ? 19.695 -2.197 6.268 1.00 93.94 187 PHE A C 1
ATOM 1411 O O . PHE A 1 187 ? 19.461 -1.370 7.147 1.00 93.94 187 PHE A O 1
ATOM 1418 N N . GLY A 1 188 ? 18.754 -3.005 5.781 1.00 92.81 188 GLY A N 1
ATOM 1419 C CA . GLY A 1 188 ? 17.379 -3.058 6.263 1.00 92.81 188 GLY A CA 1
ATOM 1420 C C . GLY A 1 188 ? 17.206 -3.404 7.741 1.00 92.81 188 GLY A C 1
ATOM 1421 O O . GLY A 1 188 ? 16.169 -3.087 8.321 1.00 92.81 188 GLY A O 1
ATOM 1422 N N . LEU A 1 189 ? 18.212 -3.998 8.390 1.00 93.31 189 LEU A N 1
ATOM 1423 C CA . LEU A 1 189 ? 18.179 -4.234 9.836 1.00 93.31 189 LEU A CA 1
ATOM 1424 C C . LEU A 1 189 ? 18.062 -2.924 10.626 1.00 93.31 189 LEU A C 1
ATOM 1426 O O . LEU A 1 189 ? 17.426 -2.902 11.679 1.00 93.31 189 LEU A O 1
ATOM 1430 N N . LEU A 1 190 ? 18.605 -1.820 10.100 1.00 94.38 190 LEU A N 1
ATOM 1431 C CA . LEU A 1 190 ? 18.490 -0.505 10.728 1.00 94.38 190 LEU A CA 1
ATOM 1432 C C . LEU A 1 190 ? 17.030 -0.027 10.789 1.00 94.38 190 LEU A C 1
ATOM 1434 O O . LEU A 1 190 ? 16.601 0.509 11.811 1.00 94.38 190 LEU A O 1
ATOM 1438 N N . SER A 1 191 ? 16.249 -0.290 9.738 1.00 94.56 191 SER A N 1
ATOM 1439 C CA . SER A 1 191 ? 14.806 -0.023 9.710 1.00 94.56 191 SER A CA 1
ATOM 1440 C C . SER A 1 191 ? 14.050 -0.818 10.773 1.00 94.56 191 SER A C 1
ATOM 1442 O O . SER A 1 191 ? 13.171 -0.273 11.439 1.00 94.56 191 SER A O 1
ATOM 1444 N N . LEU A 1 192 ? 14.419 -2.085 11.006 1.00 93.12 192 LEU A N 1
ATOM 1445 C CA . LEU A 1 192 ? 13.805 -2.881 12.077 1.00 93.12 192 LEU A CA 1
ATOM 1446 C C . LEU A 1 192 ? 14.072 -2.266 13.451 1.00 93.12 192 LEU A C 1
ATOM 1448 O O . LEU A 1 192 ? 13.153 -2.170 14.263 1.00 93.12 192 LEU A O 1
ATOM 1452 N N . VAL A 1 193 ? 15.296 -1.790 13.699 1.00 93.19 193 VAL A N 1
ATOM 1453 C CA . VAL A 1 193 ? 15.628 -1.081 14.944 1.00 93.19 193 VAL A CA 1
ATOM 1454 C C . VAL A 1 193 ? 14.791 0.192 15.076 1.00 93.19 193 VAL A C 1
ATOM 1456 O O . VAL A 1 193 ? 14.190 0.418 16.127 1.00 93.19 193 VAL A O 1
ATOM 1459 N N . ALA A 1 194 ? 14.676 0.992 14.015 1.00 94.06 194 ALA A N 1
ATOM 1460 C CA . ALA A 1 194 ? 13.846 2.195 14.020 1.00 94.06 194 ALA A CA 1
ATOM 1461 C C . ALA A 1 194 ? 12.379 1.897 14.387 1.00 94.06 194 ALA A C 1
ATOM 1463 O O . ALA A 1 194 ? 11.803 2.574 15.243 1.00 94.06 194 ALA A O 1
ATOM 1464 N N . MET A 1 195 ? 11.804 0.831 13.822 1.00 91.94 195 MET A N 1
ATOM 1465 C CA . MET A 1 195 ? 10.436 0.383 14.113 1.00 91.94 195 MET A CA 1
ATOM 1466 C C . MET A 1 195 ? 10.236 -0.011 15.583 1.00 91.94 195 MET A C 1
ATOM 1468 O O . MET A 1 195 ? 9.167 0.240 16.148 1.00 91.94 195 MET A O 1
ATOM 1472 N N . THR A 1 196 ? 11.259 -0.566 16.250 1.00 92.25 196 THR A N 1
ATOM 1473 C CA . THR A 1 196 ? 11.161 -0.876 17.689 1.00 92.25 196 THR A CA 1
ATOM 1474 C C . THR A 1 196 ? 10.999 0.374 18.552 1.00 92.25 196 THR A C 1
ATOM 1476 O O . THR A 1 196 ? 10.205 0.374 19.494 1.00 92.25 196 THR A O 1
ATOM 1479 N N . LEU A 1 197 ? 11.709 1.451 18.201 1.00 92.56 197 LEU A N 1
ATOM 1480 C CA . LEU A 1 197 ? 11.760 2.706 18.955 1.00 92.56 197 LEU A CA 1
ATOM 1481 C C . LEU A 1 197 ? 10.611 3.664 18.620 1.00 92.56 197 LEU A C 1
ATOM 1483 O O . LEU A 1 197 ? 10.442 4.691 19.281 1.00 92.56 197 LEU A O 1
ATOM 1487 N N . GLN A 1 198 ? 9.814 3.355 17.598 1.00 90.50 198 GLN A N 1
ATOM 1488 C CA . GLN A 1 198 ? 8.798 4.268 17.103 1.00 90.50 198 GLN A CA 1
ATOM 1489 C C . GLN A 1 198 ? 7.665 4.470 18.124 1.00 90.50 198 GLN A C 1
ATOM 1491 O O . GLN A 1 198 ? 6.841 3.588 18.370 1.00 90.50 198 GLN A O 1
ATOM 1496 N N . SER A 1 199 ? 7.585 5.681 18.682 1.00 91.44 199 SER A N 1
ATOM 1497 C CA . SER A 1 199 ? 6.692 6.054 19.795 1.00 91.44 199 SER A CA 1
ATOM 1498 C C . SER A 1 199 ? 5.501 6.931 19.379 1.00 91.44 199 SER A C 1
ATOM 1500 O O . SER A 1 199 ? 4.807 7.513 20.215 1.00 91.44 199 SER A O 1
ATOM 1502 N N . HIS A 1 200 ? 5.227 7.013 18.074 1.00 89.56 200 HIS A N 1
ATOM 1503 C CA . HIS A 1 200 ? 4.148 7.824 17.501 1.00 89.56 200 HIS A CA 1
ATOM 1504 C C . HIS A 1 200 ? 2.761 7.522 18.105 1.00 89.56 200 HIS A C 1
ATOM 1506 O O . HIS A 1 200 ? 1.926 8.419 18.234 1.00 89.56 200 HIS A O 1
ATOM 1512 N N . TRP A 1 201 ? 2.523 6.272 18.507 1.00 89.88 201 TRP A N 1
ATOM 1513 C CA . TRP A 1 201 ? 1.275 5.805 19.104 1.00 89.88 201 TRP A CA 1
ATOM 1514 C C . TRP A 1 201 ? 0.980 6.444 20.467 1.00 89.88 201 TRP A C 1
ATOM 1516 O O . TRP A 1 201 ? -0.178 6.749 20.752 1.00 89.88 201 TRP A O 1
ATOM 1526 N N . VAL A 1 202 ? 2.015 6.732 21.267 1.00 90.81 202 VAL A N 1
ATOM 1527 C CA . VAL A 1 202 ? 1.881 7.435 22.552 1.00 90.81 202 VAL A CA 1
ATOM 1528 C C . VAL A 1 202 ? 1.347 8.839 22.312 1.00 90.81 202 VAL A C 1
ATOM 1530 O O . VAL A 1 202 ? 0.347 9.242 22.894 1.00 90.81 202 VAL A O 1
ATOM 1533 N N . LEU A 1 203 ? 1.979 9.584 21.406 1.00 87.56 203 LEU A N 1
ATOM 1534 C CA . LEU A 1 203 ? 1.586 10.963 21.122 1.00 87.56 203 LEU A CA 1
ATOM 1535 C C . LEU A 1 203 ? 0.190 11.041 20.495 1.00 87.56 203 LEU A C 1
ATOM 1537 O O . LEU A 1 203 ? -0.580 11.923 20.866 1.00 87.56 203 LEU A O 1
ATOM 1541 N N . ARG A 1 204 ? -0.170 10.086 19.626 1.00 84.69 204 ARG A N 1
ATOM 1542 C CA . ARG A 1 204 ? -1.537 9.962 19.091 1.00 84.69 204 ARG A CA 1
ATOM 1543 C C . ARG A 1 204 ? -2.571 9.709 20.192 1.00 84.69 204 ARG A C 1
ATOM 1545 O O . ARG A 1 204 ? -3.625 10.325 20.157 1.00 84.69 204 ARG A O 1
ATOM 1552 N N . SER A 1 205 ? -2.266 8.863 21.181 1.00 84.50 205 SER A N 1
ATOM 1553 C CA . SER A 1 205 ? -3.178 8.596 22.310 1.00 84.50 205 SER A CA 1
ATOM 1554 C C . SER A 1 205 ? -3.379 9.789 23.254 1.00 84.50 205 SER A C 1
ATOM 1556 O O . SER A 1 205 ? -4.345 9.818 24.007 1.00 84.50 205 SER A O 1
ATOM 1558 N N . LEU A 1 206 ? -2.477 10.775 23.198 1.00 83.56 206 LEU A N 1
ATOM 1559 C CA . LEU A 1 206 ? -2.520 12.011 23.983 1.00 83.56 206 LEU A CA 1
ATOM 1560 C C . LEU A 1 206 ? -3.005 13.218 23.156 1.00 83.56 206 LEU A C 1
ATOM 1562 O O . LEU A 1 206 ? -2.739 14.359 23.532 1.00 83.56 206 LEU A O 1
ATOM 1566 N N . ASP A 1 207 ? -3.625 12.986 21.994 1.00 80.19 207 ASP A N 1
ATOM 1567 C CA . ASP A 1 207 ? -4.054 14.012 21.028 1.00 80.19 207 ASP A CA 1
ATOM 1568 C C . ASP A 1 207 ? -2.930 14.948 20.524 1.00 80.19 207 ASP A C 1
ATOM 1570 O O . ASP A 1 207 ? -3.169 15.985 19.897 1.00 80.19 207 ASP A O 1
ATOM 1574 N N . ALA A 1 208 ? -1.664 14.576 20.727 1.00 83.00 208 ALA A N 1
ATOM 1575 C CA . ALA A 1 208 ? -0.491 15.331 20.306 1.00 83.00 208 ALA A CA 1
ATOM 1576 C C . ALA A 1 208 ? -0.064 14.944 18.880 1.00 83.00 208 ALA A C 1
ATOM 1578 O O . ALA A 1 208 ? 1.013 14.392 18.656 1.00 83.00 208 ALA A O 1
ATOM 1579 N N . ASN A 1 209 ? -0.903 15.266 17.895 1.00 81.44 209 ASN A N 1
ATOM 1580 C CA . ASN A 1 209 ? -0.702 14.847 16.502 1.00 81.44 209 ASN A CA 1
ATOM 1581 C C . ASN A 1 209 ? 0.335 15.680 15.723 1.00 81.44 209 ASN A C 1
ATOM 1583 O O . ASN A 1 209 ? 0.926 15.181 14.767 1.00 81.44 209 ASN A O 1
ATOM 1587 N N . VAL A 1 210 ? 0.606 16.924 16.137 1.00 85.75 210 VAL A N 1
ATOM 1588 C CA . VAL A 1 210 ? 1.545 17.824 15.433 1.00 85.75 210 VAL A CA 1
ATOM 1589 C C . VAL A 1 210 ? 2.983 17.277 15.397 1.00 85.75 210 VAL A C 1
ATOM 1591 O O . VAL A 1 210 ? 3.539 17.198 14.303 1.00 85.75 210 VAL A O 1
ATOM 1594 N N . PRO A 1 211 ? 3.595 16.831 16.517 1.00 86.56 211 PRO A N 1
ATOM 1595 C CA . PRO A 1 211 ? 4.931 16.231 16.472 1.00 86.56 211 PRO A CA 1
ATOM 1596 C C . PRO A 1 211 ? 4.990 14.957 15.621 1.00 86.56 211 PRO A C 1
ATOM 1598 O O . PRO A 1 211 ? 5.999 14.704 14.973 1.00 86.56 211 PRO A O 1
ATOM 1601 N N . VAL A 1 212 ? 3.906 14.173 15.588 1.00 86.19 212 VAL A N 1
ATOM 1602 C CA . VAL A 1 212 ? 3.817 12.950 14.773 1.00 86.19 212 VAL A CA 1
ATOM 1603 C C . VAL A 1 212 ? 3.831 13.287 13.283 1.00 86.19 212 VAL A C 1
ATOM 1605 O O . VAL A 1 212 ? 4.594 12.689 12.524 1.00 86.19 212 VAL A O 1
ATOM 1608 N N . ALA A 1 213 ? 3.029 14.270 12.868 1.00 83.75 213 ALA A N 1
ATOM 1609 C CA . ALA A 1 213 ? 3.013 14.754 11.491 1.00 83.75 213 ALA A CA 1
ATOM 1610 C C . ALA A 1 213 ? 4.368 15.368 11.093 1.00 83.75 213 ALA A C 1
ATOM 1612 O O . ALA A 1 213 ? 4.892 15.054 10.026 1.00 83.75 213 ALA A O 1
ATOM 1613 N N . ALA A 1 214 ? 4.970 16.175 11.975 1.00 86.75 214 ALA A N 1
ATOM 1614 C CA . ALA A 1 214 ? 6.272 16.797 11.743 1.00 86.75 214 ALA A CA 1
ATOM 1615 C C . ALA A 1 214 ? 7.395 15.761 11.586 1.00 86.75 214 ALA A C 1
ATOM 1617 O O . ALA A 1 214 ? 8.157 15.838 10.626 1.00 86.75 214 ALA A O 1
ATOM 1618 N N . ALA A 1 215 ? 7.470 14.758 12.468 1.00 87.94 215 ALA A N 1
ATOM 1619 C CA . ALA A 1 215 ? 8.467 13.693 12.365 1.00 87.94 215 ALA A CA 1
ATOM 1620 C C . ALA A 1 215 ? 8.290 12.860 11.087 1.00 87.94 215 ALA A C 1
ATOM 1622 O O . ALA A 1 215 ? 9.274 12.555 10.421 1.00 87.94 215 ALA A O 1
ATOM 1623 N N . SER A 1 216 ? 7.045 12.559 10.703 1.00 85.06 216 SER A N 1
ATOM 1624 C CA . SER A 1 216 ? 6.746 11.815 9.469 1.00 85.06 216 SER A CA 1
ATOM 1625 C C . SER A 1 216 ? 7.155 12.601 8.217 1.00 85.06 216 SER A C 1
ATOM 1627 O O . SER A 1 216 ? 7.745 12.044 7.292 1.00 85.06 216 SER A O 1
ATOM 1629 N N . ALA A 1 217 ? 6.880 13.909 8.184 1.00 85.75 217 ALA A N 1
ATOM 1630 C CA . ALA A 1 217 ? 7.310 14.782 7.094 1.00 85.75 217 ALA A CA 1
ATOM 1631 C C . ALA A 1 217 ? 8.841 14.909 7.048 1.00 85.75 217 ALA A C 1
ATOM 1633 O O . ALA A 1 217 ? 9.437 14.732 5.987 1.00 85.75 217 ALA A O 1
ATOM 1634 N N . MET A 1 218 ? 9.479 15.141 8.200 1.00 87.94 218 MET A N 1
ATOM 1635 C CA . MET A 1 218 ? 10.934 15.237 8.332 1.00 87.94 218 MET A CA 1
ATOM 1636 C C . MET A 1 218 ? 11.627 13.961 7.859 1.00 87.94 218 MET A C 1
ATOM 1638 O O . MET A 1 218 ? 12.580 14.047 7.094 1.00 87.94 218 MET A O 1
ATOM 1642 N N . GLN A 1 219 ? 11.119 12.787 8.244 1.00 90.69 219 GLN A N 1
ATOM 1643 C CA . GLN A 1 219 ? 11.619 11.499 7.774 1.00 90.69 219 GLN A CA 1
ATOM 1644 C C . GLN A 1 219 ? 11.599 11.426 6.245 1.00 90.69 219 GLN A C 1
ATOM 1646 O O . GLN A 1 219 ? 12.617 11.130 5.627 1.00 90.69 219 GLN A O 1
ATOM 1651 N N . ARG A 1 220 ? 10.456 11.724 5.613 1.00 88.69 220 ARG A N 1
ATOM 1652 C CA . ARG A 1 220 ? 10.327 11.618 4.151 1.00 88.69 220 ARG A CA 1
ATOM 1653 C C . ARG A 1 220 ? 11.182 12.638 3.409 1.00 88.69 220 ARG A C 1
ATOM 1655 O O . ARG A 1 220 ? 11.751 12.299 2.375 1.00 88.69 220 ARG A O 1
ATOM 1662 N N . ILE A 1 221 ? 11.308 13.852 3.941 1.00 90.69 221 ILE A N 1
ATOM 1663 C CA . ILE A 1 221 ? 12.211 14.875 3.402 1.00 90.69 221 ILE A CA 1
ATOM 1664 C C . ILE A 1 221 ? 13.667 14.421 3.549 1.00 90.69 221 ILE A C 1
ATOM 1666 O O . ILE A 1 221 ? 14.417 14.501 2.583 1.00 90.69 221 ILE A O 1
ATOM 1670 N N . ALA A 1 222 ? 14.063 13.889 4.707 1.00 92.25 222 ALA A N 1
ATOM 1671 C CA . ALA A 1 222 ? 15.419 13.402 4.943 1.00 92.25 222 ALA A CA 1
ATOM 1672 C C . ALA A 1 222 ? 15.786 12.258 3.989 1.00 92.25 222 ALA A C 1
ATOM 1674 O O . ALA A 1 222 ? 16.821 12.336 3.332 1.00 92.25 222 ALA A O 1
ATOM 1675 N N . VAL A 1 223 ? 14.918 11.247 3.833 1.00 92.94 223 VAL A N 1
ATOM 1676 C CA . VAL A 1 223 ? 15.135 10.170 2.850 1.00 92.94 223 VAL A CA 1
ATOM 1677 C C . VAL A 1 223 ? 15.252 10.741 1.439 1.00 92.94 223 VAL A C 1
ATOM 1679 O O . VAL A 1 223 ? 16.146 10.341 0.700 1.00 92.94 223 VAL A O 1
ATOM 1682 N N . MET A 1 224 ? 14.378 11.678 1.058 1.00 90.75 224 MET A N 1
ATOM 1683 C CA . MET A 1 224 ? 14.427 12.307 -0.262 1.00 90.75 224 MET A CA 1
ATOM 1684 C C . MET A 1 224 ? 15.755 13.028 -0.501 1.00 90.75 224 MET A C 1
ATOM 1686 O O . MET A 1 224 ? 16.379 12.828 -1.539 1.00 90.75 224 MET A O 1
ATOM 1690 N N . LEU A 1 225 ? 16.199 13.850 0.451 1.00 92.75 225 LEU A N 1
ATOM 1691 C CA . LEU A 1 225 ? 17.448 14.600 0.336 1.00 92.75 225 LEU A CA 1
ATOM 1692 C C . LEU A 1 225 ? 18.658 13.665 0.273 1.00 92.75 225 LEU A C 1
ATOM 1694 O O . LEU A 1 225 ? 19.515 13.853 -0.587 1.00 92.75 225 LEU A O 1
ATOM 1698 N N . LEU A 1 226 ? 18.702 12.633 1.123 1.00 92.88 226 LEU A N 1
ATOM 1699 C CA . LEU A 1 226 ? 19.765 11.626 1.103 1.00 92.88 226 LEU A CA 1
ATOM 1700 C C . LEU A 1 226 ? 19.782 10.854 -0.219 1.00 92.88 226 LEU A C 1
ATOM 1702 O O . LEU A 1 226 ? 20.844 10.686 -0.810 1.00 92.88 226 LEU A O 1
ATOM 1706 N N . ALA A 1 227 ? 18.616 10.446 -0.722 1.00 91.25 227 ALA A N 1
ATOM 1707 C CA . ALA A 1 227 ? 18.500 9.762 -2.003 1.00 91.25 227 ALA A CA 1
ATOM 1708 C C . ALA A 1 227 ? 18.993 10.640 -3.159 1.00 91.25 227 ALA A C 1
ATOM 1710 O O . ALA A 1 227 ? 19.817 10.203 -3.952 1.00 91.25 227 ALA A O 1
ATOM 1711 N N . VAL A 1 228 ? 18.541 11.894 -3.239 1.00 91.25 228 VAL A N 1
ATOM 1712 C CA . VAL A 1 228 ? 18.946 12.811 -4.315 1.00 91.25 228 VAL A CA 1
ATOM 1713 C C . VAL A 1 228 ? 20.430 13.169 -4.230 1.00 91.25 228 VAL A C 1
ATOM 1715 O O . VAL A 1 228 ? 21.080 13.330 -5.261 1.00 91.25 228 VAL A O 1
ATOM 1718 N N . ALA A 1 229 ? 20.982 13.306 -3.025 1.00 92.31 229 ALA A N 1
ATOM 1719 C CA . ALA A 1 229 ? 22.390 13.629 -2.839 1.00 92.31 229 ALA A CA 1
ATOM 1720 C C . ALA A 1 229 ? 23.302 12.445 -3.193 1.00 92.31 229 ALA A C 1
ATOM 1722 O O . ALA A 1 229 ? 24.266 12.635 -3.938 1.00 92.31 229 ALA A O 1
ATOM 1723 N N . LEU A 1 230 ? 22.980 11.247 -2.689 1.00 92.31 230 LEU A N 1
ATOM 1724 C CA . LEU A 1 230 ? 23.907 10.114 -2.601 1.00 92.31 230 LEU A CA 1
ATOM 1725 C C . LEU A 1 230 ? 23.622 8.973 -3.587 1.00 92.31 230 LEU A C 1
ATOM 1727 O O . LEU A 1 230 ? 24.510 8.159 -3.805 1.00 92.31 230 LEU A O 1
ATOM 1731 N N . VAL A 1 231 ? 22.425 8.888 -4.177 1.00 92.31 231 VAL A N 1
ATOM 1732 C CA . VAL A 1 231 ? 22.068 7.820 -5.128 1.00 92.31 231 VAL A CA 1
ATOM 1733 C C . VAL A 1 231 ? 22.148 8.372 -6.544 1.00 92.31 231 VAL A C 1
ATOM 1735 O O . VAL A 1 231 ? 21.312 9.178 -6.956 1.00 92.31 231 VAL A O 1
ATOM 1738 N N . ARG A 1 232 ? 23.164 7.949 -7.300 1.00 90.88 232 ARG A N 1
ATOM 1739 C CA . ARG A 1 232 ? 23.428 8.455 -8.658 1.00 90.88 232 ARG A CA 1
ATOM 1740 C C . ARG A 1 232 ? 23.542 7.351 -9.694 1.00 90.88 232 ARG A C 1
ATOM 1742 O O . ARG A 1 232 ? 23.225 7.597 -10.857 1.00 90.88 232 ARG A O 1
ATOM 1749 N N . VAL A 1 233 ? 23.962 6.156 -9.289 1.00 88.94 233 VAL A N 1
ATOM 1750 C CA . VAL A 1 233 ? 24.172 5.019 -10.188 1.00 88.94 233 VAL A CA 1
ATOM 1751 C C . VAL A 1 233 ? 23.411 3.775 -9.717 1.00 88.94 233 VAL A C 1
ATOM 1753 O O . VAL A 1 233 ? 23.090 3.655 -8.536 1.00 88.94 233 VAL A O 1
ATOM 1756 N N . PRO A 1 234 ? 23.107 2.813 -10.612 1.00 85.06 234 PRO A N 1
ATOM 1757 C CA . PRO A 1 234 ? 22.376 1.596 -10.246 1.00 85.06 234 PRO A CA 1
ATOM 1758 C C . PRO A 1 234 ? 23.018 0.766 -9.124 1.00 85.06 234 PRO A C 1
ATOM 1760 O O . PRO A 1 234 ? 22.291 0.143 -8.355 1.00 85.06 234 PRO A O 1
ATOM 1763 N N . SER A 1 235 ? 24.351 0.786 -8.998 1.00 88.19 235 SER A N 1
ATOM 1764 C CA . SER A 1 235 ? 25.086 0.104 -7.921 1.00 88.19 235 SER A CA 1
ATOM 1765 C C . SER A 1 235 ? 24.833 0.702 -6.533 1.00 88.19 235 SER A C 1
ATOM 1767 O O . SER A 1 235 ? 25.109 0.048 -5.532 1.00 88.19 235 SER A O 1
ATOM 1769 N N . ASP A 1 236 ? 24.264 1.909 -6.452 1.00 91.56 236 ASP A N 1
ATOM 1770 C CA . ASP A 1 236 ? 23.923 2.554 -5.180 1.00 91.56 236 ASP A CA 1
ATOM 1771 C C . ASP A 1 236 ? 22.613 2.009 -4.581 1.00 91.56 236 ASP A C 1
ATOM 1773 O O . ASP A 1 236 ? 22.238 2.356 -3.458 1.00 91.56 236 ASP A O 1
ATOM 1777 N N . ALA A 1 237 ? 21.895 1.149 -5.315 1.00 90.06 237 ALA A N 1
ATOM 1778 C CA . ALA A 1 237 ? 20.594 0.618 -4.916 1.00 90.06 237 ALA A CA 1
ATOM 1779 C C . ALA A 1 237 ? 20.563 -0.007 -3.506 1.00 90.06 237 ALA A C 1
ATOM 1781 O O . ALA A 1 237 ? 19.617 0.283 -2.767 1.00 90.06 237 ALA A O 1
ATOM 1782 N N . PRO A 1 238 ? 21.557 -0.808 -3.066 1.00 91.69 238 PRO A N 1
ATOM 1783 C CA . PRO A 1 238 ? 21.549 -1.356 -1.713 1.00 91.69 238 PRO A CA 1
ATOM 1784 C C . PRO A 1 238 ? 21.613 -0.268 -0.636 1.00 91.69 238 PRO A C 1
ATOM 1786 O O . PRO A 1 238 ? 20.876 -0.335 0.352 1.00 91.69 238 PRO A O 1
ATOM 1789 N N . TYR A 1 239 ? 22.432 0.766 -0.854 1.00 93.12 239 TYR A N 1
ATOM 1790 C CA . TYR A 1 239 ? 22.631 1.877 0.081 1.00 93.12 239 TYR A CA 1
ATOM 1791 C C . TYR A 1 239 ? 21.380 2.741 0.250 1.00 93.12 239 TYR A C 1
ATOM 1793 O O . TYR A 1 239 ? 21.198 3.344 1.303 1.00 93.12 239 TYR A O 1
ATOM 1801 N N . MET A 1 240 ? 20.457 2.743 -0.716 1.00 94.50 240 MET A N 1
ATOM 1802 C CA . MET A 1 240 ? 19.152 3.387 -0.536 1.00 94.50 240 MET A CA 1
ATOM 1803 C C . MET A 1 240 ? 18.415 2.852 0.702 1.00 94.50 240 MET A C 1
ATOM 1805 O O . MET A 1 240 ? 17.797 3.616 1.444 1.00 94.50 240 MET A O 1
ATOM 1809 N N . THR A 1 241 ? 18.526 1.548 0.966 1.00 93.19 241 THR A N 1
ATOM 1810 C CA . THR A 1 241 ? 17.917 0.917 2.146 1.00 93.19 241 THR A CA 1
ATOM 1811 C C . THR A 1 241 ? 18.582 1.385 3.443 1.00 93.19 241 THR A C 1
ATOM 1813 O O . THR A 1 241 ? 17.905 1.577 4.450 1.00 93.19 241 THR A O 1
ATOM 1816 N N . LEU A 1 242 ? 19.893 1.654 3.408 1.00 94.62 242 LEU A N 1
ATOM 1817 C CA . LEU A 1 242 ? 20.628 2.242 4.530 1.00 94.62 242 LEU A CA 1
ATOM 1818 C C . LEU A 1 242 ? 20.146 3.666 4.828 1.00 94.62 242 LEU A C 1
ATOM 1820 O O . LEU A 1 242 ? 19.854 3.985 5.978 1.00 94.62 242 LEU A O 1
ATOM 1824 N N . TRP A 1 243 ? 20.023 4.512 3.801 1.00 94.56 243 TRP A N 1
ATOM 1825 C CA . TRP A 1 243 ? 19.554 5.894 3.954 1.00 94.56 243 TRP A CA 1
ATOM 1826 C C . TRP A 1 243 ? 18.108 5.965 4.437 1.00 94.56 243 TRP A C 1
ATOM 1828 O O . TRP A 1 243 ? 17.769 6.811 5.266 1.00 94.56 243 TRP A O 1
ATOM 1838 N N . GLN A 1 244 ? 17.271 5.042 3.962 1.00 94.19 244 GLN A N 1
ATOM 1839 C CA . GLN A 1 244 ? 15.915 4.871 4.457 1.00 94.19 244 GLN A CA 1
ATOM 1840 C C . GLN A 1 244 ? 15.906 4.525 5.955 1.00 94.19 244 GLN A C 1
ATOM 1842 O O . GLN A 1 244 ? 15.265 5.235 6.732 1.00 94.19 244 GLN A O 1
ATOM 1847 N N . GLY A 1 245 ? 16.661 3.502 6.369 1.00 94.50 245 GLY A N 1
ATOM 1848 C CA . GLY A 1 245 ? 16.773 3.115 7.777 1.00 94.50 245 GLY A CA 1
ATOM 1849 C C . GLY A 1 245 ? 17.345 4.227 8.662 1.00 94.50 245 GLY A C 1
ATOM 1850 O O . GLY A 1 245 ? 16.880 4.429 9.782 1.00 94.50 245 GLY A O 1
ATOM 1851 N N . LEU A 1 246 ? 18.305 5.008 8.153 1.00 95.06 246 LEU A N 1
ATOM 1852 C CA . LEU A 1 246 ? 18.893 6.135 8.880 1.00 95.06 246 LEU A CA 1
ATOM 1853 C C . LEU A 1 246 ? 17.875 7.260 9.118 1.00 95.06 246 LEU A C 1
ATOM 1855 O O . LEU A 1 246 ? 17.785 7.810 10.213 1.00 95.06 246 LEU A O 1
ATOM 1859 N N . ALA A 1 247 ? 17.072 7.609 8.118 1.00 94.69 247 ALA A N 1
ATOM 1860 C CA . ALA A 1 247 ? 16.026 8.607 8.310 1.00 94.69 247 ALA A CA 1
ATOM 1861 C C . ALA A 1 247 ? 14.916 8.107 9.251 1.00 94.69 247 ALA A C 1
ATOM 1863 O O . ALA A 1 247 ? 14.403 8.877 10.063 1.00 94.69 247 ALA A O 1
ATOM 1864 N N . GLU A 1 248 ? 14.560 6.821 9.160 1.00 94.44 248 GLU A N 1
ATOM 1865 C CA . GLU A 1 248 ? 13.599 6.166 10.052 1.00 94.44 248 GLU A CA 1
ATOM 1866 C C . GLU A 1 248 ? 14.070 6.207 11.510 1.00 94.44 248 GLU A C 1
ATOM 1868 O O . GLU A 1 248 ? 13.305 6.612 12.387 1.00 94.44 248 GLU A O 1
ATOM 1873 N N . ILE A 1 249 ? 15.335 5.866 11.784 1.00 94.69 249 ILE A N 1
ATOM 1874 C CA . ILE A 1 249 ? 15.856 5.881 13.155 1.00 94.69 249 ILE A CA 1
ATOM 1875 C C . ILE A 1 249 ? 15.939 7.305 13.709 1.00 94.69 249 ILE A C 1
ATOM 1877 O O . ILE A 1 249 ? 15.569 7.528 14.859 1.00 94.69 249 ILE A O 1
ATOM 1881 N N . LEU A 1 250 ? 16.330 8.293 12.895 1.00 94.38 250 LEU A N 1
ATOM 1882 C CA . LEU A 1 250 ? 16.340 9.700 13.310 1.00 94.38 250 LEU A CA 1
ATOM 1883 C C . LEU A 1 250 ? 14.932 10.194 13.667 1.00 94.38 250 LEU A C 1
ATOM 1885 O O . LEU A 1 250 ? 14.751 10.864 14.686 1.00 94.38 250 LEU A O 1
ATOM 1889 N N . ALA A 1 251 ? 13.921 9.832 12.875 1.00 93.69 251 ALA A N 1
ATOM 1890 C CA . ALA A 1 251 ? 12.531 10.176 13.158 1.00 93.69 251 ALA A CA 1
ATOM 1891 C C . ALA A 1 251 ? 12.003 9.474 14.421 1.00 93.69 251 ALA A C 1
ATOM 1893 O O . ALA A 1 251 ? 11.341 10.108 15.249 1.00 93.69 251 ALA A O 1
ATOM 1894 N N . ALA A 1 252 ? 12.334 8.192 14.607 1.00 93.88 252 ALA A N 1
ATOM 1895 C CA . ALA A 1 252 ? 11.974 7.434 15.801 1.00 93.88 252 ALA A CA 1
ATOM 1896 C C . ALA A 1 252 ? 12.613 8.031 17.065 1.00 93.88 252 ALA A C 1
ATOM 1898 O O . ALA A 1 252 ? 11.919 8.229 18.063 1.00 93.88 252 ALA A O 1
ATOM 1899 N N . LEU A 1 253 ? 13.898 8.397 17.009 1.00 94.31 253 LEU A N 1
ATOM 1900 C CA . LEU A 1 253 ? 14.610 9.051 18.108 1.00 94.31 253 LEU A CA 1
ATOM 1901 C C . LEU A 1 253 ? 14.052 10.444 18.412 1.00 94.31 253 LEU A C 1
ATOM 1903 O O . LEU A 1 253 ? 13.883 10.780 19.582 1.00 94.31 253 LEU A O 1
ATOM 1907 N N . ALA A 1 254 ? 13.705 11.236 17.394 1.00 93.69 254 ALA A N 1
ATOM 1908 C CA . ALA A 1 254 ? 13.074 12.541 17.587 1.00 93.69 254 ALA A CA 1
ATOM 1909 C C . ALA A 1 254 ? 11.717 12.415 18.301 1.00 93.69 254 ALA A C 1
ATOM 1911 O O . ALA A 1 254 ? 11.441 13.144 19.255 1.00 93.69 254 ALA A O 1
ATOM 1912 N N . LEU A 1 255 ? 10.882 11.453 17.894 1.00 92.88 255 LEU A N 1
ATOM 1913 C CA . LEU A 1 255 ? 9.611 11.180 18.568 1.00 92.88 255 LEU A CA 1
ATOM 1914 C C . LEU A 1 255 ? 9.824 10.669 19.989 1.00 92.88 255 LEU A C 1
ATOM 1916 O O . LEU A 1 255 ? 9.150 11.129 20.910 1.00 92.88 255 LEU A O 1
ATOM 1920 N N . LEU A 1 256 ? 10.780 9.759 20.183 1.00 92.25 256 LEU A N 1
ATOM 1921 C CA . LEU A 1 256 ? 11.130 9.261 21.503 1.00 92.25 256 LEU A CA 1
ATOM 1922 C C . LEU A 1 256 ? 11.599 10.401 22.406 1.00 92.25 256 LEU A C 1
ATOM 1924 O O . LEU A 1 256 ? 11.123 10.473 23.527 1.00 92.25 256 LEU A O 1
ATOM 1928 N N . ALA A 1 257 ? 12.420 11.333 21.918 1.00 92.38 257 ALA A N 1
ATOM 1929 C CA . ALA A 1 257 ? 12.858 12.515 22.661 1.00 92.38 257 ALA A CA 1
ATOM 1930 C C . ALA A 1 257 ? 11.691 13.443 23.044 1.00 92.38 257 ALA A C 1
ATOM 1932 O O . ALA A 1 257 ? 11.631 13.948 24.164 1.00 92.38 257 ALA A O 1
ATOM 1933 N N . VAL A 1 258 ? 10.712 13.639 22.153 1.00 91.56 258 VAL A N 1
ATOM 1934 C CA . VAL A 1 258 ? 9.489 14.392 22.487 1.00 91.56 258 VAL A CA 1
ATOM 1935 C C . VAL A 1 258 ? 8.686 13.669 23.568 1.00 91.56 258 VAL A C 1
ATOM 1937 O O . VAL A 1 258 ? 8.176 14.307 24.493 1.00 91.56 258 VAL A O 1
ATOM 1940 N N . VAL A 1 259 ? 8.579 12.342 23.477 1.00 89.75 259 VAL A N 1
ATOM 1941 C CA . VAL A 1 259 ? 7.917 11.527 24.497 1.00 89.75 259 VAL A CA 1
ATOM 1942 C C . VAL A 1 259 ? 8.695 11.574 25.807 1.00 89.75 259 VAL A C 1
ATOM 1944 O O . VAL A 1 259 ? 8.068 11.778 26.834 1.00 89.75 259 VAL A O 1
ATOM 1947 N N . THR A 1 260 ? 10.026 11.483 25.813 1.00 88.25 260 THR A N 1
ATOM 1948 C CA . THR A 1 260 ? 10.834 11.514 27.042 1.00 88.25 260 THR A CA 1
ATOM 1949 C C . THR A 1 260 ? 10.766 12.873 27.732 1.00 88.25 260 THR A C 1
ATOM 1951 O O . THR A 1 260 ? 10.612 12.936 28.950 1.00 88.25 260 THR A O 1
ATOM 1954 N N . ALA A 1 261 ? 10.795 13.966 26.965 1.00 86.62 261 ALA A N 1
ATOM 1955 C CA . ALA A 1 261 ? 10.669 15.323 27.485 1.00 86.62 261 ALA A CA 1
ATOM 1956 C C . ALA A 1 261 ? 9.293 15.585 28.121 1.00 86.62 261 ALA A C 1
ATOM 1958 O O . ALA A 1 261 ? 9.168 16.414 29.022 1.00 86.62 261 ALA A O 1
ATOM 1959 N N . ARG A 1 262 ? 8.248 14.886 27.658 1.00 82.19 262 ARG A N 1
ATOM 1960 C CA . ARG A 1 262 ? 6.883 15.010 28.194 1.00 82.19 262 ARG A CA 1
ATOM 1961 C C . ARG A 1 262 ? 6.581 13.992 29.287 1.00 82.19 262 ARG A C 1
ATOM 1963 O O . ARG A 1 262 ? 5.893 14.333 30.241 1.00 82.19 262 ARG A O 1
ATOM 1970 N N . ALA A 1 263 ? 7.089 12.771 29.137 1.00 76.31 263 ALA A N 1
ATOM 1971 C CA . ALA A 1 263 ? 6.716 11.598 29.914 1.00 76.31 263 ALA A CA 1
ATOM 1972 C C . ALA A 1 263 ? 7.748 11.117 30.927 1.00 76.31 263 ALA A C 1
ATOM 1974 O O . ALA A 1 263 ? 7.424 10.306 31.795 1.00 76.31 263 ALA A O 1
ATOM 1975 N N . GLY A 1 264 ? 8.971 11.632 30.847 1.00 76.62 264 GLY A N 1
ATOM 1976 C CA . GLY A 1 264 ? 10.136 11.068 31.511 1.00 76.62 264 GLY A CA 1
ATOM 1977 C C . GLY A 1 264 ? 10.787 9.957 30.685 1.00 76.62 264 GLY A C 1
ATOM 1978 O O . GLY A 1 264 ? 10.223 9.461 29.710 1.00 76.62 264 GLY A O 1
ATOM 1979 N N . ALA A 1 265 ? 12.005 9.580 31.075 1.00 74.12 265 ALA A N 1
ATOM 1980 C CA . ALA A 1 265 ? 12.807 8.613 30.336 1.00 74.12 265 ALA A CA 1
ATOM 1981 C C . ALA A 1 265 ? 12.150 7.210 30.291 1.00 74.12 265 ALA A C 1
ATOM 1983 O O . ALA A 1 265 ? 11.703 6.729 31.340 1.00 74.12 265 ALA A O 1
ATOM 1984 N N . PRO A 1 266 ? 12.122 6.558 29.112 1.00 72.88 266 PRO A N 1
ATOM 1985 C CA . PRO A 1 266 ? 11.765 5.154 28.958 1.00 72.88 266 PRO A CA 1
ATOM 1986 C C . PRO A 1 266 ? 12.866 4.252 29.539 1.00 72.88 266 PRO A C 1
ATOM 1988 O O . PRO A 1 266 ? 13.929 4.727 29.941 1.00 72.88 266 PRO A O 1
ATOM 1991 N N . PHE A 1 267 ? 12.611 2.947 29.545 1.00 74.88 267 PHE A N 1
ATOM 1992 C CA . PHE A 1 267 ? 13.495 1.860 29.985 1.00 74.88 267 PHE A CA 1
ATOM 1993 C C . PHE A 1 267 ? 13.706 1.738 31.499 1.00 74.88 267 PHE A C 1
ATOM 1995 O O . PHE A 1 267 ? 14.669 1.114 31.938 1.00 74.88 267 PHE A O 1
ATOM 2002 N N . ARG A 1 268 ? 12.810 2.289 32.323 1.00 72.06 268 ARG A N 1
ATOM 2003 C CA . ARG A 1 268 ? 12.925 2.191 33.792 1.00 72.06 268 ARG A CA 1
ATOM 2004 C C . ARG A 1 268 ? 12.113 1.047 34.395 1.00 72.06 268 ARG A C 1
ATOM 2006 O O . ARG A 1 268 ? 12.437 0.587 35.483 1.00 72.06 268 ARG A O 1
ATOM 2013 N N . HIS A 1 269 ? 11.079 0.575 33.703 1.00 67.88 269 HIS A N 1
ATOM 2014 C CA . HIS A 1 269 ? 10.109 -0.394 34.218 1.00 67.88 269 HIS A CA 1
ATOM 2015 C C . HIS A 1 269 ? 10.016 -1.640 33.336 1.00 67.88 269 HIS A C 1
ATOM 2017 O O . HIS A 1 269 ? 8.923 -2.159 33.102 1.00 67.88 269 HIS A O 1
ATOM 2023 N N . PHE A 1 270 ? 11.153 -2.149 32.851 1.00 74.94 270 PHE A N 1
ATOM 2024 C CA . PHE A 1 270 ? 11.170 -3.379 32.064 1.00 74.94 270 PHE A CA 1
ATOM 2025 C C . PHE A 1 270 ? 10.723 -4.569 32.925 1.00 74.94 270 PHE A C 1
ATOM 2027 O O . PHE A 1 270 ? 11.489 -5.139 33.699 1.00 74.94 270 PHE A O 1
ATOM 2034 N N . ARG A 1 271 ? 9.442 -4.927 32.817 1.00 81.62 271 ARG A N 1
ATOM 2035 C CA . ARG A 1 271 ? 8.819 -6.016 33.570 1.00 81.62 271 ARG A CA 1
ATOM 2036 C C . ARG A 1 271 ? 8.395 -7.107 32.598 1.00 81.62 271 ARG A C 1
ATOM 2038 O O . ARG A 1 271 ? 7.446 -6.923 31.836 1.00 81.62 271 ARG A O 1
ATOM 2045 N N . ALA A 1 272 ? 9.049 -8.267 32.674 1.00 82.44 272 ALA A N 1
ATOM 2046 C CA . ALA A 1 272 ? 8.715 -9.435 31.856 1.00 82.44 272 ALA A CA 1
ATOM 2047 C C . ALA A 1 272 ? 7.213 -9.814 31.879 1.00 82.44 272 ALA A C 1
ATOM 2049 O O . ALA A 1 272 ? 6.675 -10.122 30.813 1.00 82.44 272 ALA A O 1
ATOM 2050 N N . PRO A 1 273 ? 6.481 -9.715 33.013 1.00 87.50 273 PRO A N 1
ATOM 2051 C CA . PRO A 1 273 ? 5.037 -9.964 33.025 1.00 87.50 273 PRO A CA 1
ATOM 2052 C C . PRO A 1 273 ? 4.240 -9.012 32.125 1.00 87.50 273 PRO A C 1
ATOM 2054 O O . PRO A 1 273 ? 3.280 -9.431 31.480 1.00 87.50 273 PRO A O 1
ATOM 2057 N N . LEU A 1 274 ? 4.648 -7.741 32.052 1.00 83.38 274 LEU A N 1
ATOM 2058 C CA . LEU A 1 274 ? 3.970 -6.735 31.239 1.00 83.38 274 LEU A CA 1
ATOM 2059 C C . LEU A 1 274 ? 4.286 -6.933 29.751 1.00 83.38 274 LEU A C 1
ATOM 2061 O O . LEU A 1 274 ? 3.380 -6.874 28.929 1.00 83.38 274 LEU A O 1
ATOM 2065 N N . VAL A 1 275 ? 5.529 -7.291 29.412 1.00 86.19 275 VAL A N 1
ATOM 2066 C CA . VAL A 1 275 ? 5.923 -7.690 28.046 1.00 86.19 275 VAL A CA 1
ATOM 2067 C C . VAL A 1 275 ? 5.135 -8.920 27.577 1.00 86.19 275 VAL A C 1
ATOM 2069 O O . VAL A 1 275 ? 4.602 -8.937 26.468 1.00 86.19 275 VAL A O 1
ATOM 2072 N N . ARG A 1 276 ? 4.982 -9.936 28.438 1.00 88.31 276 ARG A N 1
ATOM 2073 C CA . ARG A 1 276 ? 4.155 -11.118 28.145 1.00 88.31 276 ARG A CA 1
ATOM 2074 C C . ARG A 1 276 ? 2.691 -10.746 27.921 1.00 88.31 276 ARG A C 1
ATOM 2076 O O . ARG A 1 276 ? 2.047 -11.308 27.038 1.00 88.31 276 ARG A O 1
ATOM 2083 N N . ARG A 1 277 ? 2.164 -9.799 28.701 1.00 87.75 277 ARG A N 1
ATOM 2084 C CA . ARG A 1 277 ? 0.797 -9.295 28.535 1.00 87.75 277 ARG A CA 1
ATOM 2085 C C . ARG A 1 277 ? 0.608 -8.621 27.176 1.00 87.75 277 ARG A C 1
ATOM 2087 O O . ARG A 1 277 ? -0.353 -8.948 26.486 1.00 87.75 277 ARG A O 1
ATOM 2094 N N . VAL A 1 278 ? 1.552 -7.769 26.759 1.00 87.50 278 VAL A N 1
ATOM 2095 C CA . VAL A 1 278 ? 1.557 -7.163 25.414 1.00 87.50 278 VAL A CA 1
ATOM 2096 C C . VAL A 1 278 ? 1.507 -8.250 24.343 1.00 87.50 278 VAL A C 1
ATOM 2098 O O . VAL A 1 278 ? 0.653 -8.183 23.463 1.00 87.50 278 VAL A O 1
ATOM 2101 N N . ALA A 1 279 ? 2.366 -9.269 24.439 1.00 86.25 279 ALA A N 1
ATOM 2102 C CA . ALA A 1 279 ? 2.420 -10.358 23.467 1.00 86.25 279 ALA A CA 1
ATOM 2103 C C . ALA A 1 279 ? 1.081 -11.111 23.359 1.00 86.25 279 ALA A C 1
ATOM 2105 O O . ALA A 1 279 ? 0.559 -11.293 22.261 1.00 86.25 279 ALA A O 1
ATOM 2106 N N . MET A 1 280 ? 0.488 -11.497 24.493 1.00 86.00 280 MET A N 1
ATOM 2107 C CA . MET A 1 280 ? -0.756 -12.278 24.525 1.00 86.00 280 MET A CA 1
ATOM 2108 C C . MET A 1 280 ? -1.992 -11.484 24.092 1.00 86.00 280 MET A C 1
ATOM 2110 O O . MET A 1 280 ? -2.902 -12.054 23.495 1.00 86.00 280 MET A O 1
ATOM 2114 N N . GLU A 1 281 ? -2.047 -10.185 24.381 1.00 83.88 281 GLU A N 1
ATOM 2115 C CA . GLU A 1 281 ? -3.208 -9.353 24.044 1.00 83.88 281 GLU A CA 1
ATOM 2116 C C . GLU A 1 281 ? -3.097 -8.719 22.644 1.00 83.88 281 GLU A C 1
ATOM 2118 O O . GLU A 1 281 ? -4.121 -8.423 22.025 1.00 83.88 281 GLU A O 1
ATOM 2123 N N . SER A 1 282 ? -1.881 -8.537 22.113 1.00 84.44 282 SER A N 1
ATOM 2124 C CA . SER A 1 282 ? -1.664 -7.883 20.810 1.00 84.44 282 SER A CA 1
ATOM 2125 C C . SER A 1 282 ? -1.624 -8.861 19.634 1.00 84.44 282 SER A C 1
ATOM 2127 O O . SER A 1 282 ? -2.063 -8.499 18.540 1.00 84.44 282 SER A O 1
ATOM 2129 N N . TRP A 1 283 ? -1.172 -10.110 19.832 1.00 79.31 283 TRP A N 1
ATOM 2130 C CA . TRP A 1 283 ? -0.970 -11.056 18.723 1.00 79.31 283 TRP A CA 1
ATOM 2131 C C . TRP A 1 283 ? -2.188 -11.265 17.797 1.00 79.31 283 TRP A C 1
ATOM 2133 O O . TRP A 1 283 ? -1.958 -11.350 16.589 1.00 79.31 283 TRP A O 1
ATOM 2143 N N . PRO A 1 284 ? -3.467 -11.270 18.249 1.00 76.75 284 PRO A N 1
ATOM 2144 C CA . PRO A 1 284 ? -4.598 -11.475 17.338 1.00 76.75 284 PRO A CA 1
ATOM 2145 C C . PRO A 1 284 ? -4.768 -10.304 16.359 1.00 76.75 284 PRO A C 1
ATOM 2147 O O . PRO A 1 284 ? -5.130 -10.486 15.192 1.00 76.75 284 PRO A O 1
ATOM 2150 N N . ILE A 1 285 ? -4.462 -9.089 16.830 1.00 74.69 285 ILE A N 1
ATOM 2151 C CA . ILE A 1 285 ? -4.468 -7.866 16.021 1.00 74.69 285 ILE A CA 1
ATOM 2152 C C . ILE A 1 285 ? -3.319 -7.932 15.008 1.00 74.69 285 ILE A C 1
ATOM 2154 O O . ILE A 1 285 ? -3.518 -7.636 13.828 1.00 74.69 285 ILE A O 1
ATOM 2158 N N . GLY A 1 286 ? -2.136 -8.363 15.459 1.00 77.88 286 GLY A N 1
ATOM 2159 C CA . GLY A 1 286 ? -0.969 -8.585 14.608 1.00 77.88 286 GLY A CA 1
ATOM 2160 C C . GLY A 1 286 ? -1.236 -9.588 13.486 1.00 77.88 286 GLY A C 1
ATOM 2161 O O . GLY A 1 286 ? -1.034 -9.259 12.322 1.00 77.88 286 GLY A O 1
ATOM 2162 N N . VAL A 1 287 ? -1.764 -10.773 13.807 1.00 79.38 287 VAL A N 1
ATOM 2163 C CA . VAL A 1 287 ? -2.054 -11.837 12.827 1.00 79.38 287 VAL A CA 1
ATOM 2164 C C . VAL A 1 287 ? -3.051 -11.383 11.771 1.00 79.38 287 VAL A C 1
ATOM 2166 O O . VAL A 1 287 ? -2.829 -11.617 10.586 1.00 79.38 287 VAL A O 1
ATOM 2169 N N . SER A 1 288 ? -4.108 -10.678 12.170 1.00 73.06 288 SER A N 1
ATOM 2170 C CA . SER A 1 288 ? -5.107 -10.173 11.221 1.00 73.06 288 SER A CA 1
ATOM 2171 C C . SER A 1 288 ? -4.491 -9.192 10.210 1.00 73.06 288 SER A C 1
ATOM 2173 O O . SER A 1 288 ? -4.806 -9.241 9.020 1.00 73.06 288 SER A O 1
ATOM 2175 N N . ARG A 1 289 ? -3.566 -8.327 10.658 1.00 75.69 289 ARG A N 1
ATOM 2176 C CA . ARG A 1 289 ? -2.821 -7.416 9.770 1.00 75.69 289 ARG A CA 1
ATOM 2177 C C . ARG A 1 289 ? -1.806 -8.155 8.901 1.00 75.69 289 ARG A C 1
ATOM 2179 O O . ARG A 1 289 ? -1.720 -7.864 7.712 1.00 75.69 289 ARG A O 1
ATOM 2186 N N . LEU A 1 290 ? -1.079 -9.112 9.477 1.00 79.62 290 LEU A N 1
ATOM 2187 C CA . LEU A 1 290 ? -0.077 -9.913 8.775 1.00 79.62 290 LEU A CA 1
ATOM 2188 C C . LEU A 1 290 ? -0.693 -10.731 7.647 1.00 79.62 290 LEU A C 1
ATOM 2190 O O . LEU A 1 290 ? -0.194 -10.673 6.528 1.00 79.62 290 LEU A O 1
ATOM 2194 N N . LEU A 1 291 ? -1.804 -11.425 7.911 1.00 76.75 291 LEU A N 1
ATOM 2195 C CA . LEU A 1 291 ? -2.522 -12.191 6.893 1.00 76.75 291 LEU A CA 1
ATOM 2196 C C . LEU A 1 291 ? -2.902 -11.299 5.712 1.00 76.75 291 LEU A C 1
ATOM 2198 O O . LEU A 1 291 ? -2.638 -11.645 4.566 1.00 76.75 291 LEU A O 1
ATOM 2202 N N . ARG A 1 292 ? -3.440 -10.105 5.972 1.00 70.88 292 ARG A N 1
ATOM 2203 C CA . ARG A 1 292 ? -3.819 -9.187 4.894 1.00 70.88 292 ARG A CA 1
ATOM 2204 C C . ARG A 1 292 ? -2.613 -8.587 4.160 1.00 70.88 292 ARG A C 1
ATOM 2206 O O . ARG A 1 292 ? -2.703 -8.357 2.963 1.00 70.88 292 ARG A O 1
ATOM 2213 N N . GLY A 1 293 ? -1.491 -8.346 4.839 1.00 72.56 293 GLY A N 1
ATOM 2214 C CA . GLY A 1 293 ? -0.244 -7.917 4.192 1.00 72.56 293 GLY A CA 1
ATOM 2215 C C . GLY A 1 293 ? 0.423 -9.024 3.364 1.00 72.56 293 GLY A C 1
ATOM 2216 O O . GLY A 1 293 ? 1.110 -8.742 2.382 1.00 72.56 293 GLY A O 1
ATOM 2217 N N . ALA A 1 294 ? 0.194 -10.289 3.730 1.00 76.12 294 ALA A N 1
ATOM 2218 C CA . ALA A 1 294 ? 0.839 -11.440 3.113 1.00 76.12 294 ALA A CA 1
ATOM 2219 C C . ALA A 1 294 ? 0.473 -11.612 1.634 1.00 76.12 294 ALA A C 1
ATOM 2221 O O . ALA A 1 294 ? 1.330 -12.027 0.861 1.00 76.12 294 ALA A O 1
ATOM 2222 N N . THR A 1 295 ? -0.738 -11.247 1.201 1.00 71.12 295 THR A N 1
ATOM 2223 C CA . THR A 1 295 ? -1.144 -11.352 -0.216 1.00 71.12 295 THR A CA 1
ATOM 2224 C C . THR A 1 295 ? -0.206 -10.586 -1.150 1.00 71.12 295 THR A C 1
ATOM 2226 O O . THR A 1 295 ? 0.197 -11.110 -2.191 1.00 71.12 295 THR A O 1
ATOM 2229 N N . TYR A 1 296 ? 0.212 -9.378 -0.764 1.00 73.81 296 TYR A N 1
ATOM 2230 C CA . TYR A 1 296 ? 1.159 -8.587 -1.550 1.00 73.81 296 TYR A CA 1
ATOM 2231 C C . TYR A 1 296 ? 2.598 -9.100 -1.407 1.00 73.81 296 TYR A C 1
ATOM 2233 O O . TYR A 1 296 ? 3.291 -9.309 -2.406 1.00 73.81 296 TYR A O 1
ATOM 2241 N N . THR A 1 297 ? 3.052 -9.340 -0.175 1.00 74.31 297 THR A N 1
ATOM 2242 C CA . THR A 1 297 ? 4.453 -9.704 0.078 1.00 74.31 297 THR A CA 1
ATOM 2243 C C . THR A 1 297 ? 4.805 -11.084 -0.465 1.00 74.31 297 THR A C 1
ATOM 2245 O O . THR A 1 297 ? 5.875 -11.233 -1.049 1.00 74.31 297 THR A O 1
ATOM 2248 N N . ILE A 1 298 ? 3.915 -12.078 -0.333 1.00 82.19 298 ILE A N 1
ATOM 2249 C CA . ILE A 1 298 ? 4.122 -13.420 -0.901 1.00 82.19 298 ILE A CA 1
ATOM 2250 C C . ILE A 1 298 ? 4.331 -13.300 -2.411 1.00 82.19 298 ILE A C 1
ATOM 2252 O O . ILE A 1 298 ? 5.305 -13.831 -2.935 1.00 82.19 298 ILE A O 1
ATOM 2256 N N . THR A 1 299 ? 3.491 -12.523 -3.095 1.00 83.56 299 THR A N 1
ATOM 2257 C CA . THR A 1 299 ? 3.585 -12.317 -4.545 1.00 83.56 299 THR A CA 1
ATOM 2258 C C . THR A 1 299 ? 4.942 -11.726 -4.953 1.00 83.56 299 THR A C 1
ATOM 2260 O O . THR A 1 299 ? 5.607 -12.256 -5.844 1.00 83.56 299 THR A O 1
ATOM 2263 N N . VAL A 1 300 ? 5.399 -10.664 -4.279 1.00 83.31 300 VAL A N 1
ATOM 2264 C CA . VAL A 1 300 ? 6.697 -10.023 -4.575 1.00 83.31 300 VAL A CA 1
ATOM 2265 C C . VAL A 1 300 ? 7.873 -10.940 -4.236 1.00 83.31 300 VAL A C 1
ATOM 2267 O O . VAL A 1 300 ? 8.811 -11.052 -5.024 1.00 83.31 300 VAL A O 1
ATOM 2270 N N . ALA A 1 301 ? 7.823 -11.625 -3.092 1.00 83.25 301 ALA A N 1
ATOM 2271 C CA . ALA A 1 301 ? 8.868 -12.552 -2.666 1.00 83.25 301 ALA A CA 1
ATOM 2272 C C . ALA A 1 301 ? 9.010 -13.728 -3.643 1.00 83.25 301 ALA A C 1
ATOM 2274 O O . ALA A 1 301 ? 10.123 -14.103 -4.012 1.00 83.25 301 ALA A O 1
ATOM 2275 N N . MET A 1 302 ? 7.887 -14.274 -4.115 1.00 85.62 302 MET A N 1
ATOM 2276 C CA . MET A 1 302 ? 7.876 -15.335 -5.118 1.00 85.62 302 MET A CA 1
ATOM 2277 C C . MET A 1 302 ? 8.405 -14.846 -6.464 1.00 85.62 302 MET A C 1
ATOM 2279 O O . MET A 1 302 ? 9.240 -15.519 -7.068 1.00 85.62 302 MET A O 1
ATOM 2283 N N . LEU A 1 303 ? 8.005 -13.653 -6.909 1.00 86.81 303 LEU A N 1
ATOM 2284 C CA . LEU A 1 303 ? 8.534 -13.074 -8.143 1.00 86.81 303 LEU A CA 1
ATOM 2285 C C . LEU A 1 303 ? 10.058 -12.898 -8.065 1.00 86.81 303 LEU A C 1
ATOM 2287 O O . LEU A 1 303 ? 10.764 -13.306 -8.980 1.00 86.81 303 LEU A O 1
ATOM 2291 N N . ALA A 1 304 ? 10.579 -12.396 -6.943 1.00 83.56 304 ALA A N 1
ATOM 2292 C CA . ALA A 1 304 ? 12.017 -12.235 -6.731 1.00 83.56 304 ALA A CA 1
ATOM 2293 C C . ALA A 1 304 ? 12.789 -13.561 -6.628 1.00 83.56 304 ALA A C 1
ATOM 2295 O O . ALA A 1 304 ? 13.999 -13.587 -6.875 1.00 83.56 304 ALA A O 1
ATOM 2296 N N . ARG A 1 305 ? 12.116 -14.659 -6.259 1.00 86.19 305 ARG A N 1
ATOM 2297 C CA . ARG A 1 305 ? 12.714 -15.998 -6.167 1.00 86.19 305 ARG A CA 1
ATOM 2298 C C . ARG A 1 305 ? 12.835 -16.694 -7.521 1.00 86.19 305 ARG A C 1
ATOM 2300 O O . ARG A 1 305 ? 13.806 -17.428 -7.717 1.00 86.19 305 ARG A O 1
ATOM 2307 N N . PHE A 1 306 ? 11.846 -16.522 -8.397 1.00 87.25 306 PHE A N 1
ATOM 2308 C CA . PHE A 1 306 ? 11.758 -17.238 -9.676 1.00 87.25 306 PHE A CA 1
ATOM 2309 C C . PHE A 1 306 ? 12.201 -16.403 -10.882 1.00 87.25 306 PHE A C 1
ATOM 2311 O O . PHE A 1 306 ? 12.564 -16.985 -11.899 1.00 87.25 306 PHE A O 1
ATOM 2318 N N . TRP A 1 307 ? 12.200 -15.069 -10.781 1.00 89.12 307 TRP A N 1
ATOM 2319 C CA . TRP A 1 307 ? 12.467 -14.172 -11.907 1.00 89.12 307 TRP A CA 1
ATOM 2320 C C . TRP A 1 307 ? 13.573 -13.139 -11.616 1.00 89.12 307 TRP A C 1
ATOM 2322 O O . TRP A 1 307 ? 13.844 -12.827 -10.452 1.00 89.12 307 TRP A O 1
ATOM 2332 N N . PRO A 1 308 ? 14.218 -12.586 -12.668 1.00 86.50 308 PRO A N 1
ATOM 2333 C CA . PRO A 1 308 ? 15.259 -11.566 -12.529 1.00 86.50 308 PRO A CA 1
ATOM 2334 C C . PRO A 1 308 ? 14.764 -10.271 -11.869 1.00 86.50 308 PRO A C 1
ATOM 2336 O O . PRO A 1 308 ? 13.600 -9.893 -12.016 1.00 86.50 308 PRO A O 1
ATOM 2339 N N . ASP A 1 309 ? 15.678 -9.526 -11.239 1.00 79.44 309 ASP A N 1
ATOM 2340 C CA . ASP A 1 309 ? 15.390 -8.243 -10.572 1.00 79.44 309 ASP A CA 1
ATOM 2341 C C . ASP A 1 309 ? 14.686 -7.220 -11.467 1.00 79.44 309 ASP A C 1
ATOM 2343 O O . ASP A 1 309 ? 13.829 -6.478 -10.994 1.00 79.44 309 ASP A O 1
ATOM 2347 N N . ALA A 1 310 ? 14.987 -7.210 -12.768 1.00 83.81 310 ALA A N 1
ATOM 2348 C CA . ALA A 1 310 ? 14.325 -6.327 -13.723 1.00 83.81 310 ALA A CA 1
ATOM 2349 C C . ALA A 1 310 ? 12.800 -6.544 -13.756 1.00 83.81 310 ALA A C 1
ATOM 2351 O O . ALA A 1 310 ? 12.049 -5.572 -13.744 1.00 83.81 310 ALA A O 1
ATOM 2352 N N . VAL A 1 311 ? 12.337 -7.799 -13.712 1.00 87.44 311 VAL A N 1
ATOM 2353 C CA . VAL A 1 311 ? 10.903 -8.146 -13.714 1.00 87.44 311 VAL A CA 1
ATOM 2354 C C . VAL A 1 311 ? 10.235 -7.723 -12.401 1.00 87.44 311 VAL A C 1
ATOM 2356 O O . VAL A 1 311 ? 9.096 -7.253 -12.399 1.00 87.44 311 VAL A O 1
ATOM 2359 N N . VAL A 1 312 ? 10.954 -7.835 -11.279 1.00 85.50 312 VAL A N 1
ATOM 2360 C CA . VAL A 1 312 ? 10.492 -7.351 -9.966 1.00 85.50 312 VAL A CA 1
ATOM 2361 C C . VAL A 1 312 ? 10.387 -5.825 -9.958 1.00 85.50 312 VAL A C 1
ATOM 2363 O O . VAL A 1 312 ? 9.396 -5.279 -9.474 1.00 85.50 312 VAL A O 1
ATOM 2366 N N . GLY A 1 313 ? 11.374 -5.131 -10.532 1.00 84.12 313 GLY A N 1
ATOM 2367 C CA . GLY A 1 313 ? 11.378 -3.677 -10.678 1.00 84.12 313 GLY A CA 1
ATOM 2368 C C . GLY A 1 313 ? 10.238 -3.171 -11.565 1.00 84.12 313 GLY A C 1
ATOM 2369 O O . GLY A 1 313 ? 9.557 -2.214 -11.197 1.00 84.12 313 GLY A O 1
ATOM 2370 N N . GLU A 1 314 ? 9.969 -3.843 -12.688 1.00 88.12 314 GLU A N 1
ATOM 2371 C CA . GLU A 1 314 ? 8.818 -3.562 -13.558 1.00 88.12 314 GLU A CA 1
ATOM 2372 C C . GLU A 1 314 ? 7.485 -3.717 -12.820 1.00 88.12 314 GLU A C 1
ATOM 2374 O O . GLU A 1 314 ? 6.631 -2.832 -12.899 1.00 88.12 314 GLU A O 1
ATOM 2379 N N . TYR A 1 315 ? 7.319 -4.806 -12.063 1.00 89.31 315 TYR A N 1
ATOM 2380 C CA . TYR A 1 315 ? 6.138 -5.016 -11.227 1.00 89.31 315 TYR A CA 1
ATOM 2381 C C . TYR A 1 315 ? 6.003 -3.921 -10.156 1.00 89.31 315 TYR A C 1
ATOM 2383 O O . TYR A 1 315 ? 4.925 -3.352 -9.982 1.00 89.31 315 TYR A O 1
ATOM 2391 N N . GLY A 1 316 ? 7.103 -3.561 -9.488 1.00 85.75 316 GLY A N 1
ATOM 2392 C CA . GLY A 1 316 ? 7.130 -2.488 -8.493 1.00 85.75 316 GLY A CA 1
ATOM 2393 C C . GLY A 1 316 ? 6.707 -1.130 -9.063 1.00 85.75 316 GLY A C 1
ATOM 2394 O O . GLY A 1 316 ? 5.942 -0.403 -8.425 1.00 85.75 316 GLY A O 1
ATOM 2395 N N . VAL A 1 317 ? 7.146 -0.804 -10.283 1.00 88.25 317 VAL A N 1
ATOM 2396 C CA . VAL A 1 317 ? 6.718 0.404 -11.006 1.00 88.25 317 VAL A CA 1
ATOM 2397 C C . VAL A 1 317 ? 5.237 0.339 -11.371 1.00 88.25 317 VAL A C 1
ATOM 2399 O O . VAL A 1 317 ? 4.498 1.286 -11.085 1.00 88.25 317 VAL A O 1
ATOM 2402 N N . ALA A 1 318 ? 4.786 -0.783 -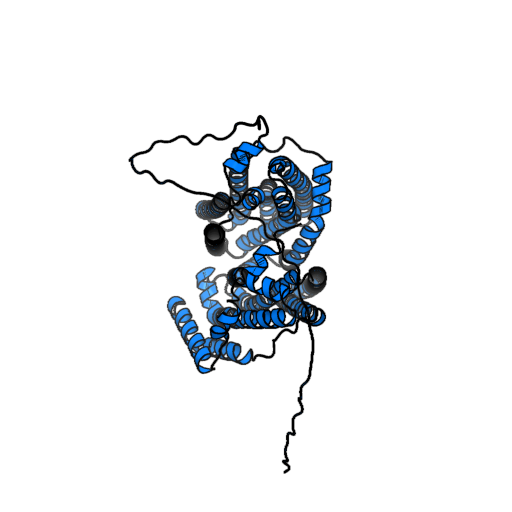11.941 1.00 91.38 318 ALA A N 1
ATOM 2403 C CA . ALA A 1 318 ? 3.388 -0.983 -12.316 1.00 91.38 318 ALA A CA 1
ATOM 2404 C C . ALA A 1 318 ? 2.436 -0.810 -11.125 1.00 91.38 318 ALA A C 1
ATOM 2406 O O . ALA A 1 318 ? 1.334 -0.299 -11.298 1.00 91.38 318 ALA A O 1
ATOM 2407 N N . TYR A 1 319 ? 2.873 -1.186 -9.920 1.00 88.44 319 TYR A N 1
ATOM 2408 C CA . TYR A 1 319 ? 2.076 -1.154 -8.695 1.00 88.44 319 TYR A CA 1
ATOM 2409 C C . TYR A 1 319 ? 2.013 0.223 -8.011 1.00 88.44 319 TYR A C 1
ATOM 2411 O O . TYR A 1 319 ? 1.085 0.503 -7.248 1.00 88.44 319 TYR A O 1
ATOM 2419 N N . ARG A 1 320 ? 2.961 1.133 -8.278 1.00 87.81 320 ARG A N 1
ATOM 2420 C CA . ARG A 1 320 ? 3.106 2.366 -7.481 1.00 87.81 320 ARG A CA 1
ATOM 2421 C C . ARG A 1 320 ? 2.008 3.402 -7.718 1.00 87.81 320 ARG A C 1
ATOM 2423 O O . ARG A 1 320 ? 1.530 4.003 -6.759 1.00 87.81 320 ARG A O 1
ATOM 2430 N N . ILE A 1 321 ? 1.610 3.609 -8.974 1.00 90.94 321 ILE A N 1
ATOM 2431 C CA . ILE 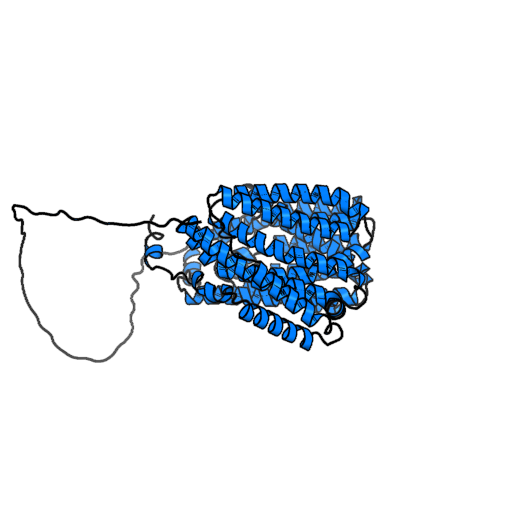A 1 321 ? 0.495 4.510 -9.309 1.00 90.94 321 ILE A CA 1
ATOM 2432 C C . ILE A 1 321 ? -0.838 3.927 -8.810 1.00 90.94 321 ILE A C 1
ATOM 2434 O O . ILE A 1 321 ? -1.547 4.650 -8.115 1.00 90.94 321 ILE A O 1
ATOM 2438 N N . PRO A 1 322 ? -1.170 2.643 -9.063 1.00 91.81 322 PRO A N 1
ATOM 2439 C CA . PRO A 1 322 ? -2.331 1.985 -8.463 1.00 91.81 322 PRO A CA 1
ATOM 2440 C C . PRO A 1 322 ? -2.437 2.174 -6.943 1.00 91.81 322 PRO A C 1
ATOM 2442 O O . PRO A 1 322 ? -3.493 2.547 -6.440 1.00 91.81 322 PRO A O 1
ATOM 2445 N N . MET A 1 323 ? -1.332 2.020 -6.208 1.00 85.88 323 MET A N 1
ATOM 2446 C CA . MET A 1 323 ? -1.314 2.261 -4.759 1.00 85.88 323 MET A CA 1
ATOM 2447 C C . MET A 1 323 ? -1.583 3.717 -4.377 1.00 85.88 323 MET A C 1
ATOM 2449 O O . MET A 1 323 ? -2.276 3.971 -3.394 1.00 85.88 323 MET A O 1
ATOM 2453 N N . ALA A 1 324 ? -1.072 4.681 -5.147 1.00 86.88 324 ALA A N 1
ATOM 2454 C CA . ALA A 1 324 ? -1.387 6.091 -4.925 1.00 86.88 324 ALA A CA 1
ATOM 2455 C C . ALA A 1 324 ? -2.883 6.381 -5.148 1.00 86.88 324 ALA A C 1
ATOM 2457 O O . ALA A 1 324 ? -3.468 7.178 -4.421 1.00 86.88 324 ALA A O 1
ATOM 2458 N N . LEU A 1 325 ? -3.532 5.694 -6.095 1.00 90.00 325 LEU A N 1
ATOM 2459 C CA . LEU A 1 325 ? -4.981 5.795 -6.295 1.00 90.00 325 LEU A CA 1
ATOM 2460 C C . LEU A 1 325 ? -5.771 5.170 -5.134 1.00 90.00 325 LEU A C 1
ATOM 2462 O O . LEU A 1 325 ? -6.788 5.725 -4.724 1.00 90.00 325 LEU A O 1
ATOM 2466 N N . LEU A 1 326 ? -5.293 4.070 -4.541 1.00 89.00 326 LEU A N 1
ATOM 2467 C CA . LEU A 1 326 ? -5.916 3.479 -3.346 1.00 89.00 326 LEU A CA 1
ATOM 2468 C C . LEU A 1 326 ? -5.886 4.405 -2.124 1.00 89.00 326 LEU A C 1
ATOM 2470 O O . LEU A 1 326 ? -6.773 4.325 -1.269 1.00 89.00 326 LEU A O 1
ATOM 2474 N N . ALA A 1 327 ? -4.923 5.326 -2.047 1.00 84.25 327 ALA A N 1
ATOM 2475 C CA . ALA A 1 327 ? -4.916 6.341 -0.998 1.00 84.25 327 ALA A CA 1
ATOM 2476 C C . ALA A 1 327 ? -6.163 7.238 -1.062 1.00 84.25 327 ALA A C 1
ATOM 2478 O O . ALA A 1 327 ? -6.740 7.548 -0.022 1.00 84.25 327 ALA A O 1
ATOM 2479 N N . ILE A 1 328 ? -6.638 7.578 -2.267 1.00 85.62 328 ILE A N 1
ATOM 2480 C CA . ILE A 1 328 ? -7.879 8.346 -2.469 1.00 85.62 328 ILE A CA 1
ATOM 2481 C C . ILE A 1 328 ? -9.074 7.578 -1.890 1.00 85.62 328 ILE A C 1
ATOM 2483 O O . ILE A 1 328 ? -9.894 8.152 -1.175 1.00 85.62 328 ILE A O 1
ATOM 2487 N N . SER A 1 329 ? -9.137 6.267 -2.134 1.00 87.44 329 SER A N 1
ATOM 2488 C CA . SER A 1 329 ? -10.176 5.398 -1.569 1.00 87.44 329 SER A CA 1
ATOM 2489 C C . SER A 1 329 ? -10.115 5.340 -0.038 1.00 87.44 329 SER A C 1
ATOM 2491 O O . SER A 1 329 ? -11.142 5.418 0.635 1.00 87.44 329 SER A O 1
ATOM 2493 N N . THR A 1 330 ? -8.909 5.304 0.535 1.00 83.81 330 THR A N 1
ATOM 2494 C CA . THR A 1 330 ? -8.704 5.302 1.995 1.00 83.81 330 THR A CA 1
ATOM 2495 C C . THR A 1 330 ? -9.165 6.617 2.626 1.00 83.81 330 THR A C 1
ATOM 2497 O O . THR A 1 330 ? -9.867 6.620 3.637 1.00 83.81 330 THR A O 1
ATOM 2500 N N . ILE A 1 331 ? -8.803 7.738 2.002 1.00 80.31 331 ILE A N 1
ATOM 2501 C CA . ILE A 1 331 ? -9.220 9.097 2.365 1.00 80.31 331 ILE A CA 1
ATOM 2502 C C . ILE A 1 331 ? -10.745 9.205 2.370 1.00 80.31 331 ILE A C 1
ATOM 2504 O O . ILE A 1 331 ? -11.345 9.643 3.354 1.00 80.31 331 ILE A O 1
ATOM 2508 N N . PHE A 1 332 ? -11.367 8.755 1.285 1.00 82.94 332 PHE A N 1
ATOM 2509 C CA . PHE A 1 332 ? -12.810 8.753 1.136 1.00 82.94 332 PHE A CA 1
ATOM 2510 C C . PHE A 1 332 ? -13.479 7.851 2.186 1.00 82.94 332 PHE A C 1
ATOM 2512 O O . PHE A 1 332 ? -14.423 8.266 2.856 1.00 82.94 332 PHE A O 1
ATOM 2519 N N . GLY A 1 333 ? -12.939 6.651 2.411 1.00 83.38 333 GLY A N 1
ATOM 2520 C CA . GLY A 1 333 ? -13.411 5.727 3.438 1.00 83.38 333 GLY A CA 1
ATOM 2521 C C . GLY A 1 333 ? -13.343 6.313 4.848 1.00 83.38 333 GLY A C 1
ATOM 2522 O O . GLY A 1 333 ? -14.273 6.127 5.627 1.00 83.38 333 GLY A O 1
ATOM 2523 N N . GLY A 1 334 ? -12.289 7.068 5.168 1.00 76.56 334 GLY A N 1
ATOM 2524 C CA . GLY A 1 334 ? -12.164 7.788 6.437 1.00 76.56 334 GLY A CA 1
ATOM 2525 C C . GLY A 1 334 ? -13.203 8.901 6.606 1.00 76.56 334 GLY A C 1
ATOM 2526 O O . GLY A 1 334 ? -13.739 9.071 7.699 1.00 76.56 334 GLY A O 1
ATOM 2527 N N . ALA A 1 335 ? -13.533 9.619 5.528 1.00 77.75 335 ALA A N 1
ATOM 2528 C CA . ALA A 1 335 ? -14.558 10.663 5.546 1.00 77.75 335 ALA A CA 1
ATOM 2529 C C . ALA A 1 335 ? -15.975 10.093 5.743 1.00 77.75 335 ALA A C 1
ATOM 2531 O O . ALA A 1 335 ? -16.783 10.680 6.461 1.00 77.75 335 ALA A O 1
ATOM 2532 N N . VAL A 1 336 ? -16.265 8.933 5.145 1.00 82.56 336 VAL A N 1
ATOM 2533 C CA . VAL A 1 336 ? -17.595 8.301 5.194 1.00 82.56 336 VAL A CA 1
ATOM 2534 C C . VAL A 1 336 ? -17.764 7.359 6.398 1.00 82.56 336 VAL A C 1
ATOM 2536 O O . VAL A 1 336 ? -18.889 7.050 6.794 1.00 82.56 336 VAL A O 1
ATOM 2539 N N . ALA A 1 337 ? -16.670 6.958 7.056 1.00 80.88 337 ALA A N 1
ATOM 2540 C CA . ALA A 1 337 ? -16.685 6.047 8.203 1.00 80.88 337 ALA A CA 1
ATOM 2541 C C . ALA A 1 337 ? -17.689 6.428 9.316 1.00 80.88 337 ALA A C 1
ATOM 2543 O O . ALA A 1 337 ? -18.430 5.543 9.746 1.00 80.88 337 ALA A O 1
ATOM 2544 N N . PRO A 1 338 ? -17.810 7.699 9.762 1.00 79.88 338 PRO A N 1
ATOM 2545 C CA . PRO A 1 338 ? -18.787 8.062 10.788 1.00 79.88 338 PRO A CA 1
ATOM 2546 C C . PRO A 1 338 ? -20.243 7.862 10.348 1.00 79.88 338 PRO A C 1
ATOM 2548 O O . PRO A 1 338 ? -21.077 7.504 11.175 1.00 79.88 338 PRO A O 1
ATOM 2551 N N . ALA A 1 339 ? -20.564 8.109 9.073 1.00 81.62 339 ALA A N 1
ATOM 2552 C CA . ALA A 1 339 ? -21.916 7.919 8.543 1.00 81.62 339 ALA A CA 1
ATOM 2553 C C . ALA A 1 339 ? -22.278 6.428 8.486 1.00 81.62 339 ALA A C 1
ATOM 2555 O O . ALA A 1 339 ? -23.363 6.039 8.910 1.00 81.62 339 ALA A O 1
ATOM 2556 N N . VAL A 1 340 ? -21.333 5.587 8.056 1.00 86.44 340 VAL A N 1
ATOM 2557 C CA . VAL A 1 340 ? -21.498 4.125 8.036 1.00 86.44 340 VAL A CA 1
ATOM 2558 C C . VAL A 1 340 ? -21.677 3.575 9.445 1.00 86.44 340 VAL A C 1
ATOM 2560 O O . VAL A 1 340 ? -22.580 2.776 9.670 1.00 86.44 340 VAL A O 1
ATOM 2563 N N . ALA A 1 341 ? -20.853 4.016 10.399 1.00 86.19 341 ALA A N 1
ATOM 2564 C CA . ALA A 1 341 ? -20.945 3.577 11.787 1.00 86.19 341 ALA A CA 1
ATOM 2565 C C . ALA A 1 341 ? -22.316 3.902 12.403 1.00 86.19 341 ALA A C 1
ATOM 2567 O O . ALA A 1 341 ? -22.917 3.041 13.040 1.00 86.19 341 ALA A O 1
ATOM 2568 N N . ARG A 1 342 ? -22.846 5.112 12.158 1.00 83.69 342 ARG A N 1
ATOM 2569 C CA . ARG A 1 342 ? -24.194 5.498 12.610 1.00 83.69 342 ARG A CA 1
ATOM 2570 C C . ARG A 1 342 ? -25.278 4.632 11.976 1.00 83.69 342 ARG A C 1
ATOM 2572 O O . ARG A 1 342 ? -26.094 4.076 12.697 1.00 83.69 342 ARG A O 1
ATOM 2579 N N . ALA A 1 343 ? -25.235 4.449 10.658 1.00 86.50 343 ALA A N 1
ATOM 2580 C CA . ALA A 1 343 ? -26.207 3.620 9.950 1.00 86.50 343 ALA A CA 1
ATOM 2581 C C . ALA A 1 343 ? -26.218 2.166 10.462 1.00 86.50 343 ALA A C 1
ATOM 2583 O O . ALA A 1 343 ? -27.284 1.572 10.610 1.00 86.50 343 ALA A O 1
ATOM 2584 N N . CYS A 1 344 ? -25.041 1.613 10.788 1.00 88.81 344 CYS A N 1
ATOM 2585 C CA . CYS A 1 344 ? -24.908 0.284 11.396 1.00 88.81 344 CYS A CA 1
ATOM 2586 C C . CYS A 1 344 ? -25.498 0.217 12.812 1.00 88.81 344 CYS A C 1
ATOM 2588 O O . CYS A 1 344 ? -26.062 -0.813 13.175 1.00 88.81 344 CYS A O 1
ATOM 2590 N N . ALA A 1 345 ? -25.397 1.299 13.589 1.00 88.25 345 ALA A N 1
ATOM 2591 C CA . ALA A 1 345 ? -25.990 1.386 14.921 1.00 88.25 345 ALA A CA 1
ATOM 2592 C C . ALA A 1 345 ? -27.522 1.524 14.881 1.00 88.25 345 ALA A C 1
ATOM 2594 O O . ALA A 1 345 ? -28.198 1.023 15.775 1.00 88.25 345 ALA A O 1
ATOM 2595 N N . THR A 1 346 ? -28.080 2.173 13.852 1.00 89.38 346 THR A N 1
ATOM 2596 C CA . THR A 1 346 ? -29.529 2.395 13.744 1.00 89.38 346 THR A CA 1
ATOM 2597 C C . THR A 1 346 ? -30.279 1.157 13.259 1.00 89.38 346 THR A C 1
ATOM 2599 O O . THR A 1 346 ? -31.190 0.683 13.937 1.00 89.38 346 THR A O 1
ATOM 2602 N N . SER A 1 347 ? -29.940 0.613 12.084 1.00 88.94 347 SER A N 1
ATOM 2603 C CA . SER A 1 347 ? -30.575 -0.613 11.586 1.00 88.94 347 SER A CA 1
ATOM 2604 C C . SER A 1 347 ? -29.789 -1.271 10.452 1.00 88.94 347 SER A C 1
ATOM 2606 O O . SER A 1 347 ? -29.105 -0.615 9.669 1.00 88.94 347 SER A O 1
ATOM 2608 N N . ARG A 1 348 ? -29.967 -2.588 10.275 1.00 87.81 348 ARG A N 1
ATOM 2609 C CA . ARG A 1 348 ? -29.364 -3.324 9.145 1.00 87.81 348 ARG A CA 1
ATOM 2610 C C . ARG A 1 348 ? -29.823 -2.804 7.778 1.00 87.81 348 ARG A C 1
ATOM 2612 O O . ARG A 1 348 ? -29.051 -2.837 6.823 1.00 87.81 348 ARG A O 1
ATOM 2619 N N . ALA A 1 349 ? -31.067 -2.333 7.680 1.00 87.12 349 ALA A N 1
ATOM 2620 C CA . ALA A 1 349 ? -31.613 -1.774 6.447 1.00 87.12 349 ALA A CA 1
ATOM 2621 C C . ALA A 1 349 ? -30.939 -0.440 6.093 1.00 87.12 349 ALA A C 1
ATOM 2623 O O . ALA A 1 349 ? -30.503 -0.252 4.959 1.00 87.12 349 ALA A O 1
ATOM 2624 N N . GLU A 1 350 ? -30.787 0.453 7.072 1.00 86.44 350 GLU A N 1
ATOM 2625 C CA . GLU A 1 350 ? -30.114 1.740 6.887 1.00 86.44 350 GLU A CA 1
ATOM 2626 C C . GLU A 1 350 ? -28.625 1.564 6.573 1.00 86.44 350 GLU A C 1
ATOM 2628 O O . GLU A 1 350 ? -28.116 2.192 5.643 1.00 86.44 350 GLU A O 1
ATOM 2633 N N . ALA A 1 351 ? -27.950 0.626 7.248 1.00 87.81 351 ALA A N 1
ATOM 2634 C CA . ALA A 1 351 ? -26.584 0.229 6.915 1.00 87.81 351 ALA A CA 1
ATOM 2635 C C . ALA A 1 351 ? -26.452 -0.197 5.443 1.00 87.81 351 ALA A C 1
ATOM 2637 O O . ALA A 1 351 ? -25.525 0.228 4.756 1.00 87.81 351 ALA A O 1
ATOM 2638 N N . GLY A 1 352 ? -27.403 -0.989 4.937 1.00 87.75 352 GLY A N 1
ATOM 2639 C CA . GLY A 1 352 ? -27.444 -1.427 3.542 1.00 87.75 352 GLY A CA 1
ATOM 2640 C C . GLY A 1 352 ? -27.643 -0.286 2.537 1.00 87.75 352 GLY A C 1
ATOM 2641 O O . GLY A 1 352 ? -27.000 -0.278 1.483 1.00 87.75 352 GLY A O 1
ATOM 2642 N N . ILE A 1 353 ? -28.482 0.699 2.876 1.00 88.00 353 ILE A N 1
ATOM 2643 C CA . ILE A 1 353 ? -28.732 1.898 2.059 1.00 88.00 353 ILE A CA 1
ATOM 2644 C C . ILE A 1 353 ? -27.477 2.776 1.997 1.00 88.00 353 ILE A C 1
ATOM 2646 O O . ILE A 1 353 ? -27.006 3.100 0.905 1.00 88.00 353 ILE A O 1
ATOM 2650 N N . VAL A 1 354 ? -26.897 3.118 3.152 1.00 86.69 354 VAL A N 1
ATOM 2651 C CA . VAL A 1 354 ? -25.703 3.978 3.236 1.00 86.69 354 VAL A CA 1
ATOM 2652 C C . VAL A 1 354 ? -24.489 3.296 2.603 1.00 86.69 354 VAL A C 1
ATOM 2654 O O . VAL A 1 354 ? -23.748 3.930 1.846 1.00 86.69 354 VAL A O 1
ATOM 2657 N N . ALA A 1 355 ? -24.305 1.991 2.829 1.00 87.56 355 ALA A N 1
ATOM 2658 C CA . ALA A 1 355 ? -23.255 1.217 2.173 1.00 87.56 355 ALA A CA 1
ATOM 2659 C C . ALA A 1 355 ? -23.436 1.200 0.647 1.00 87.56 355 ALA A C 1
ATOM 2661 O O . ALA A 1 355 ? -22.476 1.445 -0.082 1.00 87.56 355 ALA A O 1
ATOM 2662 N N . GLY A 1 356 ? -24.660 0.978 0.155 1.00 87.88 356 GLY A N 1
ATOM 2663 C CA . GLY A 1 356 ? -24.979 0.999 -1.276 1.00 87.88 356 GLY A CA 1
ATOM 2664 C C . GLY A 1 356 ? -24.720 2.357 -1.936 1.00 87.88 356 GLY A C 1
ATOM 2665 O O . GLY A 1 356 ? -24.119 2.418 -3.011 1.00 87.88 356 GLY A O 1
ATOM 2666 N N . ALA A 1 357 ? -25.104 3.457 -1.284 1.00 85.31 357 ALA A N 1
ATOM 2667 C CA . ALA A 1 357 ? -24.807 4.813 -1.750 1.00 85.31 357 ALA A CA 1
ATOM 2668 C C . ALA A 1 357 ? -23.292 5.076 -1.802 1.00 85.31 357 ALA A C 1
ATOM 2670 O O . ALA A 1 357 ? -22.768 5.567 -2.802 1.00 85.31 357 ALA A O 1
ATOM 2671 N N . THR A 1 358 ? -22.566 4.663 -0.763 1.00 86.69 358 THR A N 1
ATOM 2672 C CA . THR A 1 358 ? -21.115 4.865 -0.682 1.00 86.69 358 THR A CA 1
ATOM 2673 C C . THR A 1 358 ? -20.353 4.045 -1.729 1.00 86.69 358 THR A C 1
ATOM 2675 O O . THR A 1 358 ? -19.426 4.556 -2.355 1.00 86.69 358 THR A O 1
ATOM 2678 N N . LEU A 1 359 ? -20.756 2.791 -1.969 1.00 89.31 359 LEU A N 1
ATOM 2679 C CA . LEU A 1 359 ? -20.182 1.946 -3.023 1.00 89.31 359 LEU A CA 1
ATOM 2680 C C . LEU A 1 359 ? -20.388 2.559 -4.410 1.00 89.31 359 LE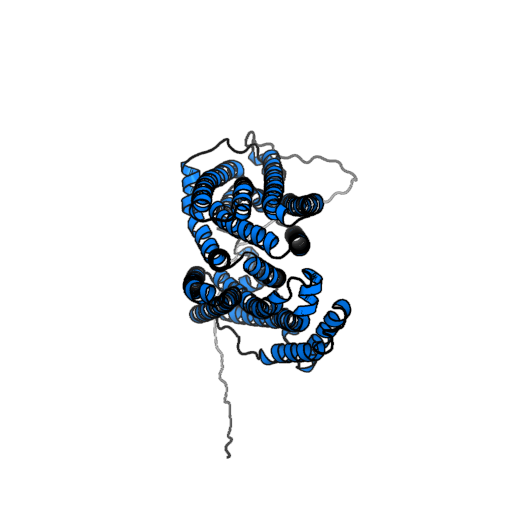U A C 1
ATOM 2682 O O . LEU A 1 359 ? -19.457 2.579 -5.210 1.00 89.31 359 LEU A O 1
ATOM 2686 N N . ARG A 1 360 ? -21.581 3.096 -4.695 1.00 87.50 360 ARG A N 1
ATOM 2687 C CA . ARG A 1 360 ? -21.846 3.797 -5.961 1.00 87.50 360 ARG A CA 1
ATOM 2688 C C . ARG A 1 360 ? -20.941 5.007 -6.135 1.00 87.50 360 ARG A C 1
ATOM 2690 O O . ARG A 1 360 ? -20.353 5.168 -7.202 1.00 87.50 360 ARG A O 1
ATOM 2697 N N . LEU A 1 361 ? -20.782 5.815 -5.088 1.00 87.00 361 LEU A N 1
ATOM 2698 C CA . LEU A 1 361 ? -19.902 6.980 -5.124 1.00 87.00 361 LEU A CA 1
ATOM 2699 C C . LEU A 1 361 ? -18.435 6.575 -5.352 1.00 87.00 361 LEU A C 1
ATOM 2701 O O . LEU A 1 361 ? -17.745 7.205 -6.152 1.00 87.00 361 LEU A O 1
ATOM 2705 N N . LEU A 1 362 ? -17.984 5.472 -4.743 1.00 89.25 362 LEU A N 1
ATOM 2706 C CA . LEU A 1 362 ? -16.666 4.889 -5.016 1.00 89.25 362 LEU A CA 1
ATOM 2707 C C . LEU A 1 362 ? -16.513 4.434 -6.467 1.00 89.25 362 LEU A C 1
ATOM 2709 O O . LEU A 1 362 ? -15.474 4.699 -7.063 1.00 89.25 362 LEU A O 1
ATOM 2713 N N . VAL A 1 363 ? -17.517 3.787 -7.065 1.00 91.00 363 VAL A N 1
ATOM 2714 C CA . VAL A 1 363 ? -17.456 3.412 -8.488 1.00 91.00 363 VAL A CA 1
ATOM 2715 C C . VAL A 1 363 ? -17.368 4.657 -9.368 1.00 91.00 363 VAL A C 1
ATOM 2717 O O . VAL A 1 363 ? -16.504 4.717 -10.241 1.00 91.00 363 VAL A O 1
ATOM 2720 N N . VAL A 1 364 ? -18.205 5.667 -9.117 1.00 90.69 364 VAL A N 1
ATOM 2721 C CA . VAL A 1 364 ? -18.189 6.934 -9.867 1.00 90.69 364 VAL A CA 1
ATOM 2722 C C . VAL A 1 364 ? -16.828 7.628 -9.774 1.00 90.69 364 VAL A C 1
ATOM 2724 O O . VAL A 1 364 ? -16.402 8.254 -10.743 1.00 90.69 364 VAL A O 1
ATOM 2727 N N . LEU A 1 365 ? -16.134 7.498 -8.643 1.00 90.25 365 LEU A N 1
ATOM 2728 C CA . LEU A 1 365 ? -14.817 8.088 -8.427 1.00 90.25 365 LEU A CA 1
ATOM 2729 C C . LEU A 1 365 ? -13.678 7.258 -9.042 1.00 90.25 365 LEU A C 1
ATOM 2731 O O . LEU A 1 365 ? -12.811 7.800 -9.721 1.00 90.25 365 LEU A O 1
ATOM 2735 N N . MET A 1 366 ? -13.659 5.946 -8.804 1.00 93.50 366 MET A N 1
ATOM 2736 C CA . MET A 1 366 ? -12.512 5.087 -9.118 1.00 93.50 366 MET A CA 1
ATOM 2737 C C . MET A 1 366 ? -12.507 4.593 -10.565 1.00 93.50 366 MET A C 1
ATOM 2739 O O . MET A 1 366 ? -11.439 4.387 -11.141 1.00 93.50 366 MET A O 1
ATOM 2743 N N . LEU A 1 367 ? -13.677 4.419 -11.180 1.00 93.19 367 LEU A N 1
ATOM 2744 C CA . LEU A 1 367 ? -13.782 3.912 -12.544 1.00 93.19 367 LEU A CA 1
ATOM 2745 C C . LEU A 1 367 ? -13.170 4.836 -13.616 1.00 93.19 367 LEU A C 1
ATOM 2747 O O . LEU A 1 367 ? -12.412 4.324 -14.442 1.00 93.19 367 LEU A O 1
ATOM 2751 N N . PRO A 1 368 ? -13.397 6.169 -13.627 1.00 94.44 368 PRO A N 1
ATOM 2752 C CA . PRO A 1 368 ? -12.706 7.051 -14.571 1.00 94.44 368 PRO A CA 1
ATOM 2753 C C . PRO A 1 368 ? -11.190 7.075 -14.334 1.00 94.44 368 PRO A C 1
ATOM 2755 O O . PRO A 1 368 ? -10.423 7.148 -15.291 1.00 94.44 368 PRO A O 1
ATOM 2758 N N . LEU A 1 369 ? -10.726 6.940 -13.088 1.00 94.38 369 LEU A N 1
ATOM 2759 C CA . LEU A 1 369 ? -9.292 6.851 -12.794 1.00 94.38 369 LEU A CA 1
ATOM 2760 C C . LEU A 1 369 ? -8.683 5.568 -13.378 1.00 94.38 369 LEU A C 1
ATOM 2762 O O . LEU A 1 369 ? -7.611 5.616 -13.980 1.00 94.38 369 LEU A O 1
ATOM 2766 N N . ALA A 1 370 ? -9.387 4.440 -13.263 1.00 95.12 370 ALA A N 1
ATOM 2767 C CA . ALA A 1 370 ? -8.952 3.169 -13.830 1.00 95.12 370 ALA A CA 1
ATOM 2768 C C . ALA A 1 370 ? -8.988 3.167 -15.367 1.00 95.12 370 ALA A C 1
ATOM 2770 O O . ALA A 1 370 ? -8.001 2.808 -16.004 1.00 95.12 370 ALA A O 1
ATOM 2771 N N . VAL A 1 371 ? -10.085 3.612 -15.989 1.00 95.38 371 VAL A N 1
ATOM 2772 C CA . VAL A 1 371 ? -10.213 3.625 -17.457 1.00 95.38 371 VAL A CA 1
ATOM 2773 C C . VAL A 1 371 ? -9.303 4.681 -18.085 1.00 95.38 371 VAL A C 1
ATOM 2775 O O . VAL A 1 371 ? -8.561 4.380 -19.019 1.00 95.38 371 VAL A O 1
ATOM 2778 N N . GLY A 1 372 ? -9.307 5.907 -17.557 1.00 94.19 372 GLY A N 1
ATOM 2779 C CA . GLY A 1 372 ? -8.450 6.991 -18.034 1.00 94.19 372 GLY A CA 1
ATOM 2780 C C . GLY A 1 372 ? -6.970 6.660 -17.858 1.00 94.19 372 GLY A C 1
ATOM 2781 O O . GLY A 1 372 ? -6.193 6.810 -18.800 1.00 94.19 372 GLY A O 1
ATOM 2782 N N . GLY A 1 373 ? -6.595 6.115 -16.694 1.00 94.00 373 GLY A N 1
ATOM 2783 C CA . GLY A 1 373 ? -5.250 5.604 -16.441 1.00 94.00 373 GLY A CA 1
ATOM 2784 C C . GLY A 1 373 ? -4.858 4.507 -17.429 1.00 94.00 373 GLY A C 1
ATOM 2785 O O . GLY A 1 373 ? -3.788 4.579 -18.024 1.00 94.00 373 GLY A O 1
ATOM 2786 N N . ALA A 1 374 ? -5.740 3.538 -17.691 1.00 95.00 374 ALA A N 1
ATOM 2787 C CA . ALA A 1 374 ? -5.448 2.442 -18.609 1.00 95.00 374 ALA A CA 1
ATOM 2788 C C . ALA A 1 374 ? -5.264 2.923 -20.059 1.00 95.00 374 ALA A C 1
ATOM 2790 O O . ALA A 1 374 ? -4.340 2.480 -20.747 1.00 95.00 374 ALA A O 1
ATOM 2791 N N . VAL A 1 375 ? -6.099 3.858 -20.526 1.00 95.00 375 VAL A N 1
ATOM 2792 C CA . VAL A 1 375 ? -5.997 4.445 -21.874 1.00 95.00 375 VAL A CA 1
ATOM 2793 C C . VAL A 1 375 ? -4.740 5.306 -22.022 1.00 95.00 375 VAL A C 1
ATOM 2795 O O . VAL A 1 375 ? -4.113 5.277 -23.085 1.00 95.00 375 VAL A O 1
ATOM 2798 N N . LEU A 1 376 ? -4.354 6.028 -20.965 1.00 94.56 376 LEU A N 1
ATOM 2799 C CA . LEU A 1 376 ? -3.172 6.895 -20.899 1.00 94.56 376 LEU A CA 1
ATOM 2800 C C . LEU A 1 376 ? -1.938 6.195 -20.300 1.00 94.56 376 LEU A C 1
ATOM 2802 O O . LEU A 1 376 ? -0.975 6.856 -19.916 1.00 94.56 376 LEU A O 1
ATOM 2806 N N . ALA A 1 377 ? -1.916 4.862 -20.250 1.00 94.44 377 ALA A N 1
ATOM 2807 C CA . ALA A 1 377 ? -0.869 4.112 -19.558 1.00 94.44 377 ALA A CA 1
ATOM 2808 C C . ALA A 1 377 ? 0.550 4.400 -20.073 1.00 94.44 377 ALA A C 1
ATOM 2810 O O . ALA A 1 377 ? 1.466 4.618 -19.281 1.00 94.44 377 ALA A O 1
ATOM 2811 N N . ILE A 1 378 ? 0.729 4.452 -21.397 1.00 94.38 378 ILE A N 1
ATOM 2812 C CA . ILE A 1 378 ? 2.021 4.751 -22.034 1.00 94.38 378 ILE A CA 1
ATOM 2813 C C . ILE A 1 378 ? 2.531 6.149 -21.644 1.00 94.38 378 ILE A C 1
ATOM 2815 O O . ILE A 1 378 ? 3.636 6.229 -21.099 1.00 94.38 378 ILE A O 1
ATOM 2819 N N . PRO A 1 379 ? 1.788 7.253 -21.885 1.00 93.69 379 PRO A N 1
ATOM 2820 C CA . PRO A 1 379 ? 2.269 8.582 -21.521 1.00 93.69 379 PRO A CA 1
ATOM 2821 C C . PRO A 1 379 ? 2.445 8.746 -20.008 1.00 93.69 379 PRO A C 1
ATOM 2823 O O . PRO A 1 379 ? 3.405 9.390 -19.592 1.00 93.69 379 PRO A O 1
ATOM 2826 N N . VAL A 1 380 ? 1.598 8.121 -19.182 1.00 93.69 380 VAL A N 1
ATOM 2827 C CA . VAL A 1 380 ? 1.730 8.147 -17.716 1.00 93.69 380 VAL A CA 1
ATOM 2828 C C . VAL A 1 380 ? 3.025 7.472 -17.260 1.00 93.69 380 VAL A C 1
ATOM 2830 O O . VAL A 1 380 ? 3.819 8.094 -16.556 1.00 93.69 380 VAL A O 1
ATOM 2833 N N . ILE A 1 381 ? 3.294 6.235 -17.689 1.00 93.69 381 ILE A N 1
ATOM 2834 C CA . ILE A 1 381 ? 4.519 5.519 -17.297 1.00 93.69 381 ILE A CA 1
ATOM 2835 C C . ILE A 1 381 ? 5.759 6.228 -17.835 1.00 93.69 381 ILE A C 1
ATOM 2837 O O . ILE A 1 381 ? 6.729 6.413 -17.098 1.00 93.69 381 ILE A O 1
ATOM 2841 N N . ARG A 1 382 ? 5.722 6.686 -19.091 1.00 92.25 382 ARG A N 1
ATOM 2842 C CA . ARG A 1 382 ? 6.836 7.419 -19.697 1.00 92.25 382 ARG A CA 1
ATOM 2843 C C . ARG A 1 382 ? 7.133 8.708 -18.937 1.00 92.25 382 ARG A C 1
ATOM 2845 O O . ARG A 1 382 ? 8.303 8.986 -18.681 1.00 92.25 382 ARG A O 1
ATOM 2852 N N . LEU A 1 383 ? 6.094 9.463 -18.567 1.00 91.62 383 LEU A N 1
ATOM 2853 C CA . LEU A 1 383 ? 6.246 10.702 -17.815 1.00 91.62 383 LEU A CA 1
ATOM 2854 C C . LEU A 1 383 ? 6.759 10.426 -16.408 1.00 91.62 383 LEU A C 1
ATOM 2856 O O . LEU A 1 383 ? 7.662 11.121 -15.981 1.00 91.62 383 LEU A O 1
ATOM 2860 N N . VAL A 1 384 ? 6.224 9.452 -15.674 1.00 91.94 384 VAL A N 1
ATOM 2861 C CA . VAL A 1 384 ? 6.581 9.258 -14.260 1.00 91.94 384 VAL A CA 1
ATOM 2862 C C . VAL A 1 384 ? 7.902 8.498 -14.113 1.00 91.94 384 VAL A C 1
ATOM 2864 O O . VAL A 1 384 ? 8.812 8.980 -13.441 1.00 91.94 384 VAL A O 1
ATOM 2867 N N . PHE A 1 385 ? 8.054 7.359 -14.788 1.00 89.12 385 PHE A N 1
ATOM 2868 C CA . PHE A 1 385 ? 9.134 6.395 -14.539 1.00 89.12 385 PHE A CA 1
ATOM 2869 C C . PHE A 1 385 ? 10.182 6.297 -15.655 1.00 89.12 385 PHE A C 1
ATOM 2871 O O . PHE A 1 385 ? 11.210 5.659 -15.443 1.00 89.12 385 PHE A O 1
ATOM 2878 N N . SER A 1 386 ? 9.982 6.978 -16.792 1.00 89.69 386 SER A N 1
ATOM 2879 C CA . SER A 1 386 ? 10.765 6.909 -18.046 1.00 89.69 386 SER A CA 1
ATOM 2880 C C . SER A 1 386 ? 10.339 5.811 -19.029 1.00 89.69 386 SER A C 1
ATOM 2882 O O . SER A 1 386 ? 9.631 4.864 -18.696 1.00 89.69 386 SER A O 1
ATOM 2884 N N . ALA A 1 387 ? 10.819 5.927 -20.273 1.00 89.81 387 ALA A N 1
ATOM 2885 C CA . ALA A 1 387 ? 10.558 4.964 -21.346 1.00 89.81 387 ALA A CA 1
ATOM 2886 C C . ALA A 1 387 ? 11.151 3.561 -21.091 1.00 89.81 387 ALA A C 1
ATOM 2888 O O . ALA A 1 387 ? 10.761 2.608 -21.758 1.00 89.81 387 ALA A O 1
ATOM 2889 N N . ARG A 1 388 ? 12.057 3.412 -20.115 1.00 88.88 388 ARG A N 1
ATOM 2890 C CA . ARG A 1 388 ? 12.676 2.121 -19.763 1.00 88.88 388 ARG A CA 1
ATOM 2891 C C . ARG A 1 388 ? 11.685 1.123 -19.153 1.00 88.88 388 ARG A C 1
ATOM 2893 O O . ARG A 1 388 ? 11.986 -0.060 -19.124 1.00 88.88 388 ARG A O 1
ATOM 2900 N N . TYR A 1 389 ? 10.522 1.591 -18.693 1.00 90.44 389 TYR A N 1
ATOM 2901 C CA . TYR A 1 389 ? 9.490 0.771 -18.050 1.00 90.44 389 TYR A CA 1
ATOM 2902 C C . TYR A 1 389 ? 8.255 0.546 -18.932 1.00 90.44 389 TYR A C 1
ATOM 2904 O O . TYR A 1 389 ? 7.186 0.213 -18.427 1.00 90.44 389 TYR A O 1
ATOM 2912 N N . LEU A 1 390 ? 8.353 0.727 -20.254 1.00 91.06 390 LEU A N 1
ATOM 2913 C CA . LEU A 1 390 ? 7.206 0.505 -21.145 1.00 91.06 390 LEU A CA 1
ATOM 2914 C C . LEU A 1 390 ? 6.724 -0.958 -21.162 1.00 91.06 390 LEU A C 1
ATOM 2916 O O . LEU A 1 390 ? 5.543 -1.201 -21.400 1.00 91.06 390 LEU A O 1
ATOM 2920 N N . SER A 1 391 ? 7.584 -1.921 -20.822 1.00 90.44 391 SER A N 1
ATOM 2921 C CA . SER A 1 391 ? 7.206 -3.322 -20.571 1.00 90.44 391 SER A CA 1
ATOM 2922 C C . SER A 1 391 ? 6.169 -3.468 -19.444 1.00 90.44 391 SER A C 1
ATOM 2924 O O . SER A 1 391 ? 5.318 -4.357 -19.497 1.00 90.44 391 SER A O 1
ATOM 2926 N N . ALA A 1 392 ? 6.155 -2.546 -18.474 1.00 93.00 392 ALA A N 1
ATOM 2927 C CA . ALA A 1 392 ? 5.229 -2.540 -17.344 1.00 93.00 392 ALA A CA 1
ATOM 2928 C C . ALA A 1 392 ? 3.822 -2.001 -17.685 1.00 93.00 392 ALA A C 1
ATOM 2930 O O . ALA A 1 392 ? 2.922 -2.082 -16.851 1.00 93.00 392 ALA A O 1
ATOM 2931 N N . VAL A 1 393 ? 3.593 -1.478 -18.900 1.00 94.38 393 VAL A N 1
ATOM 2932 C CA . VAL A 1 393 ? 2.309 -0.870 -19.316 1.00 94.38 393 VAL A CA 1
ATOM 2933 C C . VAL A 1 393 ? 1.136 -1.832 -19.164 1.00 94.38 393 VAL A C 1
ATOM 2935 O O . VAL A 1 393 ? 0.115 -1.467 -18.584 1.00 94.38 393 VAL A O 1
ATOM 2938 N N . THR A 1 394 ? 1.294 -3.072 -19.630 1.00 93.94 394 THR A N 1
ATOM 2939 C CA . THR A 1 394 ? 0.218 -4.076 -19.548 1.00 93.94 394 THR A CA 1
ATOM 2940 C C . THR A 1 394 ? -0.078 -4.443 -18.090 1.00 93.94 394 THR A C 1
ATOM 2942 O O . THR A 1 394 ? -1.235 -4.591 -17.704 1.00 93.94 394 THR A O 1
ATOM 2945 N N . LEU A 1 395 ? 0.965 -4.542 -17.256 1.00 94.69 395 LEU A N 1
ATOM 2946 C CA . LEU A 1 395 ? 0.828 -4.836 -15.827 1.00 94.69 395 LEU A CA 1
ATOM 2947 C C . LEU A 1 395 ? 0.074 -3.714 -15.108 1.00 94.69 395 LEU A C 1
ATOM 2949 O O . LEU A 1 395 ? -0.847 -3.978 -14.342 1.00 94.69 395 LEU A O 1
ATOM 2953 N N . TYR A 1 396 ? 0.435 -2.463 -15.397 1.00 95.44 396 TYR A N 1
ATOM 2954 C CA . TYR A 1 396 ? -0.221 -1.280 -14.853 1.00 95.44 396 TYR A CA 1
ATOM 2955 C C . TYR A 1 396 ? -1.706 -1.227 -15.230 1.00 95.44 396 TYR A C 1
ATOM 2957 O O . TYR A 1 396 ? -2.543 -1.028 -14.354 1.00 95.44 396 TYR A O 1
ATOM 2965 N N . GLN A 1 397 ? -2.051 -1.470 -16.499 1.00 95.19 397 GLN A N 1
ATOM 2966 C CA . GLN A 1 397 ? -3.446 -1.492 -16.958 1.00 95.19 397 GLN A CA 1
ATOM 2967 C C . GLN A 1 397 ? -4.294 -2.523 -16.205 1.00 95.19 397 GLN A C 1
ATOM 2969 O O . GLN A 1 397 ? -5.412 -2.220 -15.794 1.00 95.19 397 GLN A O 1
ATOM 2974 N N . LEU A 1 398 ? -3.755 -3.724 -15.991 1.00 93.88 398 LEU A N 1
ATOM 2975 C CA . LEU A 1 398 ? -4.445 -4.779 -15.252 1.00 93.88 398 LEU A CA 1
ATOM 2976 C C . LEU A 1 398 ? -4.570 -4.448 -13.754 1.00 93.88 398 LEU A C 1
ATOM 2978 O O . LEU A 1 398 ? -5.634 -4.645 -13.170 1.00 93.88 398 LEU A O 1
ATOM 2982 N N . LEU A 1 399 ? -3.532 -3.871 -13.141 1.00 94.25 399 LEU A N 1
ATOM 2983 C CA . LEU A 1 399 ? -3.564 -3.459 -11.732 1.00 94.25 399 LEU A CA 1
ATOM 2984 C C . LEU A 1 399 ? -4.555 -2.321 -11.454 1.00 94.25 399 LEU A C 1
ATOM 2986 O O . LEU A 1 399 ? -5.062 -2.215 -10.340 1.00 94.25 399 LEU A O 1
ATOM 2990 N N . LEU A 1 400 ? -4.888 -1.485 -12.441 1.00 95.25 400 LEU A N 1
ATOM 2991 C CA . LEU A 1 400 ? -5.945 -0.481 -12.278 1.00 95.25 400 LEU A CA 1
ATOM 2992 C C . LEU A 1 400 ? -7.324 -1.112 -12.043 1.00 95.25 400 LEU A C 1
ATOM 2994 O O . LEU A 1 400 ? -8.137 -0.537 -11.321 1.00 95.25 400 LEU A O 1
ATOM 2998 N N . VAL A 1 401 ? -7.580 -2.307 -12.584 1.00 92.69 401 VAL A N 1
ATOM 2999 C CA . VAL A 1 401 ? -8.805 -3.066 -12.283 1.00 92.69 401 VAL A CA 1
ATOM 3000 C C . VAL A 1 401 ? -8.793 -3.526 -10.825 1.00 92.69 401 VAL A C 1
ATOM 3002 O O . VAL A 1 401 ? -9.793 -3.377 -10.120 1.00 92.69 401 VAL A O 1
ATOM 3005 N N . THR A 1 402 ? -7.641 -4.006 -10.344 1.00 92.81 402 THR A N 1
ATOM 3006 C CA . THR A 1 402 ? -7.433 -4.385 -8.938 1.00 92.81 402 THR A CA 1
ATOM 3007 C C . THR A 1 402 ? -7.737 -3.227 -7.992 1.00 92.81 402 THR A C 1
ATOM 3009 O O . THR A 1 402 ? -8.363 -3.442 -6.964 1.00 92.81 402 THR A O 1
ATOM 3012 N N . VAL A 1 403 ? -7.375 -1.990 -8.348 1.00 93.19 403 VAL A N 1
ATOM 3013 C CA . VAL A 1 403 ? -7.644 -0.800 -7.519 1.00 93.19 403 VAL A CA 1
ATOM 3014 C C . VAL A 1 403 ? -9.136 -0.558 -7.311 1.00 93.19 403 VAL A C 1
ATOM 3016 O O . VAL A 1 403 ? -9.554 -0.220 -6.201 1.00 93.19 403 VAL A O 1
ATOM 3019 N N . VAL A 1 404 ? -9.949 -0.727 -8.359 1.00 93.75 404 VAL A N 1
ATOM 3020 C CA . VAL A 1 404 ? -11.407 -0.575 -8.253 1.00 93.75 404 VAL A CA 1
ATOM 3021 C C . VAL A 1 404 ? -11.968 -1.643 -7.317 1.00 93.75 404 VAL A C 1
ATOM 3023 O O . VAL A 1 404 ? -12.668 -1.301 -6.369 1.00 93.75 404 VAL A O 1
ATOM 3026 N N . LEU A 1 405 ? -11.604 -2.914 -7.524 1.00 93.19 405 LEU A N 1
ATOM 3027 C CA . LEU A 1 405 ? -12.055 -4.025 -6.676 1.00 93.19 405 LEU A CA 1
ATOM 3028 C C . LEU A 1 405 ? -11.628 -3.850 -5.215 1.00 93.19 405 LEU A C 1
ATOM 3030 O O . LEU A 1 405 ? -12.473 -3.940 -4.328 1.00 93.19 405 LEU A O 1
ATOM 3034 N N . ALA A 1 406 ? -10.360 -3.509 -4.982 1.00 92.56 406 ALA A N 1
ATOM 3035 C CA . ALA A 1 406 ? -9.806 -3.262 -3.654 1.00 92.56 406 ALA A CA 1
ATOM 3036 C C . ALA A 1 406 ? -10.502 -2.100 -2.932 1.00 92.56 406 ALA A C 1
ATOM 3038 O O . ALA A 1 406 ? -10.679 -2.120 -1.718 1.00 92.56 406 ALA A O 1
ATOM 3039 N N . SER A 1 407 ? -10.939 -1.076 -3.670 1.00 92.94 407 SER A N 1
ATOM 3040 C CA . SER A 1 407 ? -11.679 0.049 -3.089 1.00 92.94 407 SER A CA 1
ATOM 3041 C C . SER A 1 407 ? -13.082 -0.360 -2.642 1.00 92.94 407 SER A C 1
ATOM 3043 O O . SER A 1 407 ? -13.571 0.108 -1.613 1.00 92.94 407 SER A O 1
ATOM 3045 N N . LEU A 1 408 ? -13.728 -1.246 -3.404 1.00 92.56 408 LEU A N 1
ATOM 3046 C CA . LEU A 1 408 ? -15.039 -1.784 -3.059 1.00 92.56 408 LEU A CA 1
ATOM 3047 C C . LEU A 1 408 ? -14.949 -2.764 -1.883 1.00 92.56 408 LEU A C 1
ATOM 3049 O O . LEU A 1 408 ? -15.730 -2.622 -0.945 1.00 92.56 408 LEU A O 1
ATOM 3053 N N . SER A 1 409 ? -13.992 -3.700 -1.894 1.00 91.81 409 SER A N 1
ATOM 3054 C CA . SER A 1 409 ? -13.762 -4.642 -0.785 1.00 91.81 409 SER A CA 1
ATOM 3055 C C . SER A 1 409 ? -13.459 -3.891 0.517 1.00 91.81 409 SER A C 1
ATOM 3057 O O . SER A 1 409 ? -14.123 -4.078 1.535 1.00 91.81 409 SER A O 1
ATOM 3059 N N . ASP A 1 410 ? -12.573 -2.892 0.474 1.00 90.94 410 ASP A N 1
ATOM 3060 C CA . ASP A 1 410 ? -12.249 -2.064 1.638 1.00 90.94 410 ASP A CA 1
ATOM 3061 C C . ASP A 1 410 ? -13.483 -1.370 2.256 1.00 90.94 410 ASP A C 1
ATOM 3063 O O . ASP A 1 410 ? -13.604 -1.252 3.480 1.00 90.94 410 ASP A O 1
ATOM 3067 N N . MET A 1 411 ? -14.445 -0.956 1.427 1.00 90.88 411 MET A N 1
ATOM 3068 C CA . MET A 1 411 ? -15.713 -0.403 1.901 1.00 90.88 411 MET A CA 1
ATOM 3069 C C . MET A 1 411 ? -16.618 -1.462 2.548 1.00 90.88 411 MET A C 1
ATOM 3071 O O . MET A 1 411 ? -17.160 -1.214 3.626 1.00 90.88 411 MET A O 1
ATOM 3075 N N . LEU A 1 412 ? -16.772 -2.640 1.935 1.00 92.06 412 LEU A N 1
ATOM 3076 C CA . LEU A 1 412 ? -17.572 -3.737 2.500 1.00 92.06 412 LEU A CA 1
ATOM 3077 C C . LEU A 1 412 ? -17.013 -4.196 3.850 1.00 92.06 412 LEU A C 1
ATOM 3079 O O . LEU A 1 412 ? -17.754 -4.350 4.823 1.00 92.06 412 LEU A O 1
ATOM 3083 N N . ARG A 1 413 ? -15.690 -4.324 3.936 1.00 90.94 413 ARG A N 1
ATOM 3084 C CA . ARG A 1 413 ? -14.970 -4.618 5.173 1.00 90.94 413 ARG A CA 1
ATOM 3085 C C . ARG A 1 413 ? -15.280 -3.628 6.289 1.00 90.94 413 ARG A C 1
ATOM 3087 O O . ARG A 1 413 ? -15.524 -4.042 7.420 1.00 90.94 413 ARG A O 1
ATOM 3094 N N . ARG A 1 414 ? -15.294 -2.323 5.995 1.00 89.19 414 ARG A N 1
ATOM 3095 C CA . ARG A 1 414 ? -15.643 -1.299 6.996 1.00 89.19 414 ARG A CA 1
ATOM 3096 C C . ARG A 1 414 ? -17.043 -1.518 7.563 1.00 89.19 414 ARG A C 1
ATOM 3098 O O . ARG A 1 414 ? -17.222 -1.412 8.772 1.00 89.19 414 ARG A O 1
ATOM 3105 N N . VAL A 1 415 ? -18.014 -1.872 6.720 1.00 91.19 415 VAL A N 1
ATOM 3106 C CA . VAL A 1 415 ? -19.381 -2.187 7.168 1.00 91.19 415 VAL A CA 1
ATOM 3107 C C . VAL A 1 415 ? -19.390 -3.428 8.066 1.00 91.19 415 VAL A C 1
ATOM 3109 O O . VAL A 1 415 ? -20.035 -3.403 9.113 1.00 91.19 415 VAL A O 1
ATOM 3112 N N . LEU A 1 416 ? -18.639 -4.483 7.716 1.00 89.56 416 LEU A N 1
ATOM 3113 C CA . LEU A 1 416 ? -18.495 -5.677 8.564 1.00 89.56 416 LEU A CA 1
ATOM 3114 C C . LEU A 1 416 ? -17.916 -5.328 9.940 1.00 89.56 416 LEU A C 1
ATOM 3116 O O . LEU A 1 416 ? -18.429 -5.800 10.951 1.00 89.56 416 LEU A O 1
ATOM 3120 N N . HIS A 1 417 ? -16.887 -4.477 9.992 1.00 88.00 417 HIS A N 1
ATOM 3121 C CA . HIS A 1 417 ? -16.271 -4.042 11.251 1.00 88.00 417 HIS A CA 1
ATOM 3122 C C . HIS A 1 417 ? -17.237 -3.215 12.103 1.00 88.00 417 HIS A C 1
ATOM 3124 O O . HIS A 1 417 ? -17.413 -3.512 13.279 1.00 88.00 417 HIS A O 1
ATOM 3130 N N . PHE A 1 418 ? -17.921 -2.225 11.520 1.00 88.62 418 PHE A N 1
ATOM 3131 C CA . PHE A 1 418 ? -18.906 -1.422 12.258 1.00 88.62 418 PHE A CA 1
ATOM 3132 C C . PHE A 1 418 ? -20.153 -2.209 12.671 1.00 88.62 418 PHE A C 1
ATOM 3134 O O . PHE A 1 418 ? -20.851 -1.798 13.592 1.00 88.62 418 PHE A O 1
ATOM 3141 N N . SER A 1 419 ? -20.414 -3.346 12.027 1.00 87.44 419 SER A N 1
ATOM 3142 C CA . SER A 1 419 ? -21.515 -4.248 12.371 1.00 87.44 419 SER A CA 1
ATOM 3143 C C . SER A 1 419 ? -21.092 -5.395 13.300 1.00 87.44 419 SER A C 1
ATOM 3145 O O . SER A 1 419 ? -21.872 -6.328 13.463 1.00 87.44 419 SER A O 1
ATOM 3147 N N . HIS A 1 420 ? -19.883 -5.381 13.877 1.00 86.94 420 HIS A N 1
ATOM 3148 C CA . HIS A 1 420 ? -19.354 -6.433 14.770 1.00 86.94 420 HIS A CA 1
ATOM 3149 C C . HIS A 1 420 ? -19.208 -7.834 14.134 1.00 86.94 420 HIS A C 1
ATOM 3151 O O . HIS A 1 420 ? -19.394 -8.862 14.788 1.00 86.94 420 HIS A O 1
ATOM 3157 N N . HIS A 1 421 ? -18.890 -7.887 12.837 1.00 87.56 421 HIS A N 1
ATOM 3158 C CA . HIS A 1 421 ? -18.643 -9.122 12.078 1.00 87.56 421 HIS A CA 1
ATOM 3159 C C . HIS A 1 421 ? -17.151 -9.292 11.718 1.00 87.56 421 HIS A C 1
ATOM 3161 O O . HIS A 1 421 ? -16.801 -9.794 10.649 1.00 87.56 421 HIS A O 1
ATOM 3167 N N . GLU A 1 422 ? -16.231 -8.911 12.611 1.00 84.81 422 GLU A N 1
ATOM 3168 C CA . GLU A 1 422 ? -14.777 -8.985 12.376 1.00 84.81 422 GLU A CA 1
ATOM 3169 C C . GLU A 1 422 ? -14.291 -10.428 12.169 1.00 84.81 422 GLU A C 1
ATOM 3171 O O . GLU A 1 422 ? -13.319 -10.676 11.456 1.00 84.81 422 GLU A O 1
ATOM 3176 N N . ARG A 1 423 ? -14.991 -11.408 12.759 1.00 84.94 423 ARG A N 1
ATOM 3177 C CA . ARG A 1 423 ? -14.703 -12.838 12.559 1.00 84.94 423 ARG A CA 1
ATOM 3178 C C . ARG A 1 423 ? -14.976 -13.290 11.127 1.00 84.94 423 ARG A C 1
ATOM 3180 O O . ARG A 1 423 ? -14.258 -14.152 10.622 1.00 84.94 423 ARG A O 1
ATOM 3187 N N . ASP A 1 424 ? -15.996 -12.733 10.482 1.00 88.62 424 ASP A N 1
ATOM 3188 C CA . ASP A 1 424 ? -16.302 -13.065 9.094 1.00 88.62 424 ASP A CA 1
ATOM 3189 C C . ASP A 1 424 ? -15.317 -12.395 8.137 1.00 88.62 424 ASP A C 1
ATOM 3191 O O . ASP A 1 424 ? -14.861 -13.057 7.208 1.00 88.62 424 ASP A O 1
ATOM 3195 N N . ASP A 1 425 ? -14.885 -11.159 8.415 1.00 87.25 425 ASP A N 1
ATOM 3196 C CA . ASP A 1 425 ? -13.763 -10.531 7.696 1.00 87.25 425 ASP A CA 1
ATOM 3197 C C . ASP A 1 425 ? -12.486 -11.381 7.805 1.00 87.25 425 ASP A C 1
ATOM 3199 O O . ASP A 1 425 ? -11.864 -11.707 6.794 1.00 87.25 425 ASP A O 1
ATOM 3203 N N . LEU A 1 426 ? -12.137 -11.850 9.009 1.00 86.56 426 LEU A N 1
ATOM 3204 C CA . LEU A 1 426 ? -10.969 -12.714 9.206 1.00 86.56 426 LEU A CA 1
ATOM 3205 C C . LEU A 1 426 ? -11.052 -14.006 8.374 1.00 86.56 426 LEU A C 1
ATOM 3207 O O . LEU A 1 426 ? -10.056 -14.421 7.776 1.00 86.56 426 LEU A O 1
ATOM 3211 N N . ARG A 1 427 ? -12.234 -14.632 8.294 1.00 90.62 427 ARG A N 1
ATOM 3212 C CA . ARG A 1 427 ? -12.465 -15.806 7.433 1.00 90.62 427 ARG A CA 1
ATOM 3213 C C . ARG A 1 427 ? -12.283 -15.459 5.956 1.00 90.62 427 ARG A C 1
ATOM 3215 O O . ARG A 1 427 ? -11.604 -16.205 5.253 1.00 90.62 427 ARG A O 1
ATOM 3222 N N . CYS A 1 428 ? -12.835 -14.333 5.499 1.00 91.88 428 CYS A N 1
ATOM 3223 C CA . CYS A 1 428 ? -12.695 -13.869 4.116 1.00 91.88 428 CYS A CA 1
ATOM 3224 C C . CYS A 1 428 ? -11.220 -13.658 3.747 1.00 91.88 428 CYS A C 1
ATOM 3226 O O . CYS A 1 428 ? -10.755 -14.191 2.739 1.00 91.88 428 CYS A O 1
ATOM 3228 N N . VAL A 1 429 ? -10.464 -12.959 4.600 1.00 88.81 429 VAL A N 1
ATOM 3229 C CA . VAL A 1 429 ? -9.023 -12.725 4.413 1.00 88.81 429 VAL A CA 1
ATOM 3230 C C . VAL A 1 429 ? -8.248 -14.033 4.394 1.00 88.81 429 VAL A C 1
ATOM 3232 O O . VAL A 1 429 ? -7.399 -14.219 3.530 1.00 88.81 429 VAL A O 1
ATOM 3235 N N . THR A 1 430 ? -8.549 -14.955 5.307 1.00 89.88 430 THR A N 1
ATOM 3236 C CA . THR A 1 430 ? -7.855 -16.249 5.374 1.00 89.88 430 THR A CA 1
ATOM 3237 C C . THR A 1 430 ? -8.035 -17.032 4.074 1.00 89.88 430 THR A C 1
ATOM 3239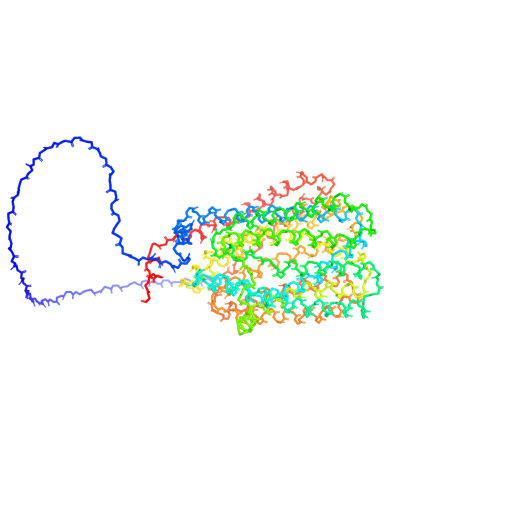 O O . THR A 1 430 ? -7.053 -17.491 3.494 1.00 89.88 430 THR A O 1
ATOM 3242 N N . VAL A 1 431 ? -9.268 -17.120 3.562 1.00 93.12 431 VAL A N 1
ATOM 3243 C CA . VAL A 1 431 ? -9.545 -17.781 2.277 1.00 93.12 431 VAL A CA 1
ATOM 3244 C C . VAL A 1 431 ? -8.814 -17.077 1.132 1.00 93.12 431 VAL A C 1
ATOM 3246 O O . VAL A 1 431 ? -8.168 -17.743 0.327 1.00 93.12 431 VAL A O 1
ATOM 3249 N N . ALA A 1 432 ? -8.853 -15.744 1.077 1.00 91.81 432 ALA A N 1
ATOM 3250 C CA . ALA A 1 432 ? -8.185 -14.972 0.031 1.00 91.81 432 ALA A CA 1
ATOM 3251 C C . ALA A 1 432 ? -6.656 -15.146 0.040 1.00 91.81 432 ALA A C 1
ATOM 3253 O O . ALA A 1 432 ? -6.050 -15.282 -1.021 1.00 91.81 432 ALA A O 1
ATOM 3254 N N . VAL A 1 433 ? -6.032 -15.208 1.221 1.00 89.94 433 VAL A N 1
ATOM 3255 C CA . VAL A 1 433 ? -4.596 -15.488 1.378 1.00 89.94 433 VAL A CA 1
ATOM 3256 C C . VAL A 1 433 ? -4.261 -16.892 0.890 1.00 89.94 433 VAL A C 1
ATOM 3258 O O . VAL A 1 433 ? -3.302 -17.055 0.140 1.00 89.94 433 VAL A O 1
ATOM 3261 N N . CYS A 1 434 ? -5.052 -17.902 1.266 1.00 92.19 434 CYS A N 1
ATOM 3262 C CA . CYS A 1 434 ? -4.842 -19.275 0.807 1.00 92.19 434 CYS A CA 1
ATOM 3263 C C . CYS A 1 434 ? -4.963 -19.384 -0.718 1.00 92.19 434 CYS A C 1
ATOM 3265 O O . CYS A 1 434 ? -4.075 -19.938 -1.364 1.00 92.19 434 CYS A O 1
ATOM 3267 N N . VAL A 1 435 ? -6.017 -18.803 -1.303 1.00 93.56 435 VAL A N 1
ATOM 3268 C CA . VAL A 1 435 ? -6.206 -18.758 -2.761 1.00 93.56 435 VAL A CA 1
ATOM 3269 C C . VAL A 1 435 ? -5.041 -18.027 -3.429 1.00 93.56 435 VAL A C 1
ATOM 3271 O O . VAL A 1 435 ? -4.458 -18.540 -4.380 1.00 93.56 435 VAL A O 1
ATOM 3274 N N . GLY A 1 436 ? -4.650 -16.866 -2.900 1.00 92.44 436 GLY A N 1
ATOM 3275 C CA . GLY A 1 436 ? -3.534 -16.080 -3.414 1.00 92.44 436 GLY A CA 1
ATOM 3276 C C . GLY A 1 436 ? -2.206 -16.833 -3.375 1.00 92.44 436 GLY A C 1
ATOM 3277 O O . GLY A 1 436 ? -1.469 -16.807 -4.356 1.00 92.44 436 GLY A O 1
ATOM 3278 N N . ALA A 1 437 ? -1.914 -17.551 -2.290 1.00 90.94 437 ALA A N 1
ATOM 3279 C CA . ALA A 1 437 ? -0.693 -18.340 -2.149 1.00 90.94 437 ALA A CA 1
ATOM 3280 C C . ALA A 1 437 ? -0.652 -19.523 -3.131 1.00 90.94 437 ALA A C 1
ATOM 3282 O O . ALA A 1 437 ? 0.356 -19.720 -3.809 1.00 90.94 437 ALA A O 1
ATOM 3283 N N . VAL A 1 438 ? -1.757 -20.267 -3.266 1.00 93.31 438 VAL A N 1
ATOM 3284 C CA . VAL A 1 438 ? -1.870 -21.386 -4.219 1.00 93.31 438 VAL A CA 1
ATOM 3285 C C . VAL A 1 438 ? -1.713 -20.894 -5.657 1.00 93.31 438 VAL A C 1
ATOM 3287 O O . VAL A 1 438 ? -0.925 -21.449 -6.423 1.00 93.31 438 VAL A O 1
ATOM 3290 N N . LEU A 1 439 ? -2.408 -19.813 -6.023 1.00 93.38 439 LEU A N 1
ATOM 3291 C CA . LEU A 1 439 ? -2.294 -19.234 -7.361 1.00 93.38 439 LEU A CA 1
ATOM 3292 C C . LEU A 1 439 ? -0.903 -18.650 -7.613 1.00 93.38 439 LEU A C 1
ATOM 3294 O O . LEU A 1 439 ? -0.396 -18.772 -8.723 1.00 93.38 439 LEU A O 1
ATOM 3298 N N . SER A 1 440 ? -0.261 -18.066 -6.601 1.00 92.25 440 SER A N 1
ATOM 3299 C CA . SER A 1 440 ? 1.110 -17.561 -6.717 1.00 92.25 440 SER A CA 1
ATOM 3300 C C . SER A 1 440 ? 2.101 -18.685 -7.020 1.00 92.25 440 SER A C 1
ATOM 3302 O O . SER A 1 440 ? 2.950 -18.520 -7.893 1.00 92.25 440 SER A O 1
ATOM 3304 N N . LEU A 1 441 ? 1.960 -19.846 -6.367 1.00 91.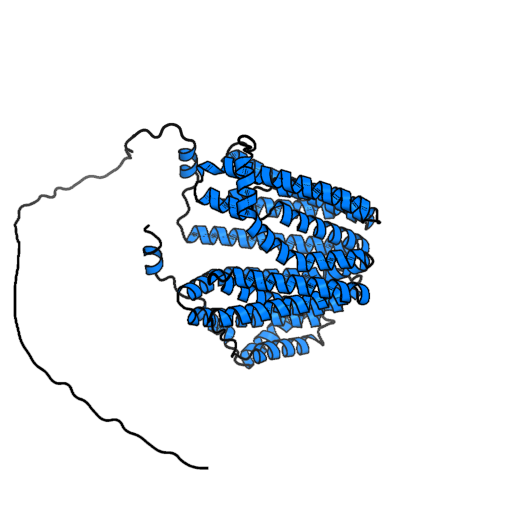50 441 LEU A N 1
ATOM 3305 C CA . LEU A 1 441 ? 2.782 -21.041 -6.614 1.00 91.50 441 LEU A CA 1
ATOM 3306 C C . LEU A 1 441 ? 2.632 -21.600 -8.029 1.00 91.50 441 LEU A C 1
ATOM 3308 O O . LEU A 1 441 ? 3.622 -22.062 -8.587 1.00 91.50 441 LEU A O 1
ATOM 3312 N N . GLY A 1 442 ? 1.440 -21.533 -8.623 1.00 92.50 442 GLY A N 1
ATOM 3313 C CA . GLY A 1 442 ? 1.223 -21.994 -9.997 1.00 92.50 442 GLY A CA 1
ATOM 3314 C C . GLY A 1 442 ? 1.570 -20.949 -11.063 1.00 92.50 442 GLY A C 1
ATOM 3315 O O . GLY A 1 442 ? 2.309 -21.225 -12.005 1.00 92.50 442 GLY A O 1
ATOM 3316 N N . LEU A 1 443 ? 1.036 -19.732 -10.928 1.00 93.69 443 LEU A N 1
ATOM 3317 C CA . LEU A 1 443 ? 1.055 -18.722 -11.989 1.00 93.69 443 LEU A CA 1
ATOM 3318 C C . LEU A 1 443 ? 2.361 -17.928 -12.057 1.00 93.69 443 LEU A C 1
ATOM 3320 O O . LEU A 1 443 ? 2.753 -17.526 -13.149 1.00 93.69 443 LEU A O 1
ATOM 3324 N N . ILE A 1 444 ? 3.037 -17.667 -10.935 1.00 93.19 444 ILE A N 1
ATOM 3325 C CA . ILE A 1 444 ? 4.250 -16.831 -10.945 1.00 93.19 444 ILE A CA 1
ATOM 3326 C C . ILE A 1 444 ? 5.431 -17.557 -11.600 1.00 93.19 444 ILE A C 1
ATOM 3328 O O . ILE A 1 444 ? 6.087 -16.937 -12.439 1.00 93.19 444 ILE A O 1
ATOM 3332 N N . PRO A 1 445 ? 5.710 -18.846 -11.320 1.00 91.06 445 PRO A N 1
ATOM 3333 C CA . PRO A 1 445 ? 6.773 -19.554 -12.030 1.00 91.06 445 PRO A CA 1
ATOM 3334 C C . PRO A 1 445 ? 6.528 -19.617 -13.543 1.00 91.06 445 PRO A C 1
ATOM 3336 O O . PRO A 1 445 ? 7.462 -19.417 -14.311 1.00 91.06 445 PRO A O 1
ATOM 3339 N N . ALA A 1 446 ? 5.276 -19.819 -13.971 1.00 92.25 446 ALA A N 1
ATOM 3340 C CA . ALA A 1 446 ? 4.923 -19.958 -15.385 1.00 92.25 446 ALA A CA 1
ATOM 3341 C C . ALA A 1 446 ? 4.828 -18.620 -16.148 1.00 92.25 446 ALA A C 1
ATOM 3343 O O . ALA A 1 446 ? 5.232 -18.541 -17.305 1.00 92.25 446 ALA A O 1
ATOM 3344 N N . PHE A 1 447 ? 4.295 -17.562 -15.523 1.00 91.25 447 PHE A N 1
ATOM 3345 C CA . PHE A 1 447 ? 3.927 -16.308 -16.205 1.00 91.25 447 PHE A CA 1
ATOM 3346 C C . PHE A 1 447 ? 4.600 -15.048 -15.636 1.00 91.25 447 PHE A C 1
ATOM 3348 O O . PHE A 1 447 ? 4.308 -13.936 -16.088 1.00 91.25 447 PHE A O 1
ATOM 3355 N N . GLY A 1 448 ? 5.464 -15.183 -14.627 1.00 90.81 448 GLY A N 1
ATOM 3356 C CA . GLY A 1 448 ? 6.200 -14.075 -14.018 1.00 90.81 448 GLY A CA 1
ATOM 3357 C C . GLY A 1 448 ? 5.297 -12.953 -13.516 1.00 90.81 448 GLY A C 1
ATOM 3358 O O . GLY A 1 448 ? 4.327 -13.183 -12.790 1.00 90.81 448 GLY A O 1
ATOM 3359 N N . SER A 1 449 ? 5.603 -11.719 -13.917 1.00 90.69 449 SER A N 1
ATOM 3360 C CA . SER A 1 449 ? 4.869 -10.521 -13.494 1.00 90.69 449 SER A CA 1
ATOM 3361 C C . SER A 1 449 ? 3.405 -10.509 -13.951 1.00 90.69 449 SER A C 1
ATOM 3363 O O . SER A 1 449 ? 2.547 -9.992 -13.237 1.00 90.69 449 SER A O 1
ATOM 3365 N N . ARG A 1 450 ? 3.074 -11.133 -15.091 1.00 92.06 450 ARG A N 1
ATOM 3366 C CA . ARG A 1 450 ? 1.676 -11.286 -15.539 1.00 92.06 450 ARG A CA 1
ATOM 3367 C C . ARG A 1 450 ? 0.901 -12.233 -14.625 1.00 92.06 450 ARG A C 1
ATOM 3369 O O . ARG A 1 450 ? -0.253 -11.958 -14.294 1.00 92.06 450 ARG A O 1
ATOM 3376 N N . GLY A 1 451 ? 1.553 -13.307 -14.177 1.00 91.69 451 GLY A N 1
ATOM 3377 C CA . GLY A 1 451 ? 1.014 -14.213 -13.164 1.00 91.69 451 GLY A CA 1
ATOM 3378 C C . GLY A 1 451 ? 0.733 -13.477 -11.857 1.00 91.69 451 GLY A C 1
ATOM 3379 O O . GLY A 1 451 ? -0.381 -13.548 -11.349 1.00 91.69 451 GLY A O 1
ATOM 3380 N N . ALA A 1 452 ? 1.693 -12.680 -11.378 1.00 91.81 452 ALA A N 1
ATOM 3381 C CA . ALA A 1 452 ? 1.552 -11.869 -10.166 1.00 91.81 452 ALA A CA 1
ATOM 3382 C C . ALA A 1 452 ? 0.347 -10.908 -10.215 1.00 91.81 452 ALA A C 1
ATOM 3384 O O . ALA A 1 452 ? -0.434 -10.837 -9.268 1.00 91.81 452 ALA A O 1
ATOM 3385 N N . VAL A 1 453 ? 0.143 -10.203 -11.333 1.00 93.25 453 VAL A N 1
ATOM 3386 C CA . VAL A 1 453 ? -1.019 -9.311 -11.481 1.00 93.25 453 VAL A CA 1
ATOM 3387 C C . VAL A 1 453 ? -2.333 -10.092 -11.568 1.00 93.25 453 VAL A C 1
ATOM 3389 O O . VAL A 1 453 ? -3.335 -9.675 -10.989 1.00 93.25 453 VAL A O 1
ATOM 3392 N N . THR A 1 454 ? -2.334 -11.248 -12.234 1.00 93.44 454 THR A N 1
ATOM 3393 C CA . THR A 1 454 ? -3.517 -12.122 -12.299 1.00 93.44 454 THR A CA 1
ATOM 3394 C C . THR A 1 454 ? -3.921 -12.597 -10.903 1.00 93.44 454 THR A C 1
ATOM 3396 O O . THR A 1 454 ? -5.097 -12.525 -10.551 1.00 93.44 454 THR A O 1
ATOM 3399 N N . VAL A 1 455 ? -2.949 -13.000 -10.076 1.00 93.81 455 VAL A N 1
ATOM 3400 C CA . VAL A 1 455 ? -3.180 -13.332 -8.662 1.00 93.81 455 VAL A CA 1
ATOM 3401 C C . VAL A 1 455 ? -3.821 -12.152 -7.934 1.00 93.81 455 VAL A C 1
ATOM 3403 O O . VAL A 1 455 ? -4.834 -12.341 -7.268 1.00 93.81 455 VA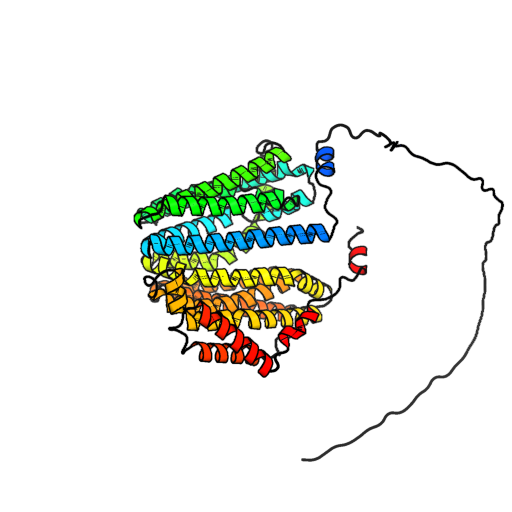L A O 1
ATOM 3406 N N . ALA A 1 456 ? -3.282 -10.939 -8.086 1.00 92.31 456 ALA A N 1
ATOM 3407 C CA . ALA A 1 456 ? -3.808 -9.753 -7.412 1.00 92.31 456 ALA A CA 1
ATOM 3408 C C . ALA A 1 456 ? -5.276 -9.465 -7.783 1.00 92.31 456 ALA A C 1
ATOM 3410 O O . ALA A 1 456 ? -6.095 -9.205 -6.903 1.00 92.31 456 ALA A O 1
ATOM 3411 N N . VAL A 1 457 ? -5.635 -9.564 -9.069 1.00 93.75 457 VAL A N 1
ATOM 3412 C CA . VAL A 1 457 ? -7.025 -9.402 -9.533 1.00 93.75 457 VAL A CA 1
ATOM 3413 C C . VAL A 1 457 ? -7.939 -10.471 -8.929 1.00 93.75 457 VAL A C 1
ATOM 3415 O O . VAL A 1 457 ? -9.010 -10.141 -8.420 1.00 93.75 457 VAL A O 1
ATOM 3418 N N . VAL A 1 458 ? -7.527 -11.742 -8.958 1.00 95.00 458 VAL A N 1
ATOM 3419 C CA . VAL A 1 458 ? -8.342 -12.850 -8.437 1.00 95.00 458 VAL A CA 1
ATOM 3420 C C . VAL A 1 458 ? -8.525 -12.743 -6.924 1.00 95.00 458 VAL A C 1
ATOM 3422 O O . VAL A 1 458 ? -9.635 -12.931 -6.435 1.00 95.00 458 VAL A O 1
ATOM 3425 N N . VAL A 1 459 ? -7.474 -12.399 -6.179 1.00 93.56 459 VAL A N 1
ATOM 3426 C CA . VAL A 1 459 ? -7.533 -12.220 -4.720 1.00 93.56 459 VAL A CA 1
ATOM 3427 C C . VAL A 1 459 ? -8.515 -11.114 -4.336 1.00 93.56 459 VAL A C 1
ATOM 3429 O O . VAL A 1 459 ? -9.355 -11.334 -3.465 1.00 93.56 459 VAL A O 1
ATOM 3432 N N . GLU A 1 460 ? -8.466 -9.956 -4.999 1.00 92.81 460 GLU A N 1
ATOM 3433 C CA . GLU A 1 460 ? -9.409 -8.866 -4.710 1.00 92.81 460 GLU A CA 1
ATOM 3434 C C . GLU A 1 460 ? -10.843 -9.208 -5.116 1.00 92.81 460 GLU A C 1
ATOM 3436 O O . GLU A 1 460 ? -11.789 -8.866 -4.407 1.00 92.81 460 GLU A O 1
ATOM 3441 N N . LEU A 1 461 ? -11.025 -9.942 -6.217 1.00 94.81 461 LEU A N 1
ATOM 3442 C CA . LEU A 1 461 ? -12.342 -10.436 -6.609 1.00 94.81 461 LEU A CA 1
ATOM 3443 C C . LEU A 1 461 ? -12.914 -11.410 -5.567 1.00 94.81 461 LEU A C 1
ATOM 3445 O O . LEU A 1 461 ? -14.097 -11.327 -5.226 1.00 94.81 461 LEU A O 1
ATOM 3449 N N . VAL A 1 462 ? -12.082 -12.313 -5.037 1.00 95.25 462 VAL A N 1
ATOM 3450 C CA . VAL A 1 462 ? -12.457 -13.239 -3.960 1.00 95.25 462 VAL A CA 1
ATOM 3451 C C . VAL A 1 462 ? -12.826 -12.468 -2.695 1.00 95.25 462 VAL A C 1
ATOM 3453 O O . VAL A 1 462 ? -13.891 -12.727 -2.140 1.00 95.25 462 VAL A O 1
ATOM 3456 N N . LEU A 1 463 ? -12.013 -11.494 -2.269 1.00 93.44 463 LEU A N 1
ATOM 3457 C CA . LEU A 1 463 ? -12.314 -10.651 -1.105 1.00 93.44 463 LEU A CA 1
ATOM 3458 C C . LEU A 1 463 ? -13.653 -9.933 -1.261 1.00 93.44 463 LEU A C 1
ATOM 3460 O O . LEU A 1 463 ? -14.537 -10.113 -0.426 1.00 93.44 463 LEU A O 1
ATOM 3464 N N . PHE A 1 464 ? -13.836 -9.206 -2.366 1.00 93.31 464 PHE A N 1
ATOM 3465 C CA . PHE A 1 464 ? -15.079 -8.495 -2.654 1.00 93.31 464 PHE A CA 1
ATOM 3466 C C . PHE A 1 464 ? -16.297 -9.428 -2.604 1.00 93.31 464 PHE A C 1
ATOM 3468 O O . PHE A 1 464 ? -17.312 -9.110 -1.982 1.00 93.31 464 PHE A O 1
ATOM 3475 N N . THR A 1 465 ? -16.192 -10.606 -3.224 1.00 94.06 465 THR A N 1
ATOM 3476 C CA . THR A 1 465 ? -17.294 -11.574 -3.282 1.00 94.06 465 THR A CA 1
ATOM 3477 C C . THR A 1 465 ? -17.611 -12.147 -1.901 1.00 94.06 465 THR A C 1
ATOM 3479 O O . THR A 1 465 ? -18.776 -12.190 -1.502 1.00 94.06 465 THR A O 1
ATOM 3482 N N . LEU A 1 466 ? -16.593 -12.572 -1.147 1.00 94.94 466 LEU A N 1
ATOM 3483 C CA . LEU A 1 466 ? -16.776 -13.167 0.176 1.00 94.94 466 LEU A CA 1
ATOM 3484 C C . LEU A 1 466 ? -17.310 -12.153 1.193 1.00 94.94 466 LEU A C 1
ATOM 3486 O O . LEU A 1 466 ? -18.226 -12.486 1.946 1.00 94.94 466 LEU A O 1
ATOM 3490 N N . GLU A 1 467 ? -16.809 -10.917 1.178 1.00 93.38 467 GLU A N 1
ATOM 3491 C CA . GLU A 1 467 ? -17.278 -9.836 2.051 1.00 93.38 467 GLU A CA 1
ATOM 3492 C C . GLU A 1 467 ? -18.726 -9.436 1.707 1.00 93.38 467 GLU A C 1
ATOM 3494 O O . GLU A 1 467 ? -19.556 -9.277 2.606 1.00 93.38 467 GLU A O 1
ATOM 3499 N N . ALA A 1 468 ? -19.089 -9.376 0.419 1.00 91.88 468 ALA A N 1
ATOM 3500 C CA . ALA A 1 468 ? -20.471 -9.132 -0.005 1.00 91.88 468 ALA A CA 1
ATOM 3501 C C . ALA A 1 468 ? -21.423 -10.253 0.450 1.00 91.88 468 ALA A C 1
ATOM 3503 O O . ALA A 1 468 ? -22.534 -9.986 0.920 1.00 91.88 468 ALA A O 1
ATOM 3504 N N . VAL A 1 469 ? -20.994 -11.515 0.348 1.00 93.25 469 VAL A N 1
ATOM 3505 C CA . VAL A 1 469 ? -21.756 -12.676 0.835 1.00 93.25 469 VAL A CA 1
ATOM 3506 C C . VAL A 1 469 ? -21.851 -12.678 2.364 1.00 93.25 469 VAL A C 1
ATOM 3508 O O . VAL A 1 469 ? -22.900 -13.027 2.908 1.00 93.25 469 VAL A O 1
ATOM 3511 N N . ALA A 1 470 ? -20.795 -12.287 3.079 1.00 93.38 470 ALA A N 1
ATOM 3512 C CA . ALA A 1 470 ? -20.811 -12.148 4.534 1.00 93.38 470 ALA A CA 1
ATOM 3513 C C . ALA A 1 470 ? -21.825 -11.086 4.988 1.00 93.38 470 ALA A C 1
ATOM 3515 O O . ALA A 1 470 ? -22.652 -11.374 5.847 1.00 93.38 470 ALA A O 1
ATOM 3516 N N . LEU A 1 471 ? -21.855 -9.916 4.344 1.00 92.25 471 LEU A N 1
ATOM 3517 C CA . LEU A 1 471 ? -22.832 -8.863 4.646 1.00 92.25 471 LEU A CA 1
ATOM 3518 C C . LEU A 1 471 ? -24.276 -9.296 4.377 1.00 92.25 471 LEU A C 1
ATOM 3520 O O . LEU A 1 471 ? -25.164 -9.043 5.194 1.00 92.25 471 LEU A O 1
ATOM 3524 N N . ARG A 1 472 ? -24.517 -10.011 3.271 1.00 90.38 472 ARG A N 1
ATOM 3525 C CA . ARG A 1 472 ? -25.843 -10.583 2.992 1.00 90.38 472 ARG A CA 1
ATOM 3526 C C . ARG A 1 472 ? -26.269 -11.580 4.070 1.00 90.38 472 ARG A C 1
ATOM 3528 O O . ARG A 1 472 ? -27.412 -11.531 4.512 1.00 90.38 472 ARG A O 1
ATOM 3535 N N . ARG A 1 473 ? -25.357 -12.448 4.528 1.00 90.50 473 ARG A N 1
ATOM 3536 C CA . ARG A 1 473 ? -25.615 -13.396 5.631 1.00 90.50 473 ARG A CA 1
ATOM 3537 C C . ARG A 1 473 ? -25.847 -12.698 6.971 1.00 90.50 473 ARG A C 1
ATOM 3539 O O . ARG A 1 473 ? -26.676 -13.162 7.744 1.00 90.50 473 ARG A O 1
ATOM 3546 N N . ALA A 1 474 ? -25.193 -11.563 7.207 1.00 89.00 474 ALA A N 1
ATOM 3547 C CA . ALA A 1 474 ? -25.437 -10.698 8.361 1.00 89.00 474 ALA A CA 1
ATOM 3548 C C . ALA A 1 474 ? -26.811 -9.990 8.316 1.00 89.00 474 ALA A C 1
ATOM 3550 O O . ALA A 1 474 ? -27.174 -9.268 9.246 1.00 89.00 474 ALA A O 1
ATOM 3551 N N . GLY A 1 475 ? -27.589 -10.181 7.243 1.00 87.25 475 GLY A N 1
ATOM 3552 C CA . GLY A 1 475 ? -28.898 -9.562 7.063 1.00 87.25 475 GLY A CA 1
ATOM 3553 C C . GLY A 1 475 ? -28.819 -8.081 6.707 1.00 87.25 475 GLY A C 1
ATOM 3554 O O . GLY A 1 475 ? -29.781 -7.360 6.953 1.00 87.25 475 GLY A O 1
ATOM 3555 N N . ILE A 1 476 ? -27.686 -7.619 6.166 1.00 87.25 476 ILE A N 1
ATOM 3556 C CA . ILE A 1 476 ? -27.506 -6.258 5.656 1.00 87.25 476 ILE A CA 1
ATOM 3557 C C . ILE A 1 476 ? -27.782 -6.310 4.148 1.00 87.25 476 ILE A C 1
ATOM 3559 O O . ILE A 1 476 ? -26.920 -6.754 3.378 1.00 87.25 476 ILE A O 1
ATOM 3563 N N . PRO A 1 477 ? -28.991 -5.923 3.695 1.00 81.12 477 PRO A N 1
ATOM 3564 C CA . PRO A 1 477 ? -29.326 -5.943 2.285 1.00 81.12 477 PRO A CA 1
ATOM 3565 C C . PRO A 1 477 ? -28.530 -4.845 1.594 1.00 81.12 477 PRO A C 1
ATOM 3567 O O . PRO A 1 477 ? -28.869 -3.665 1.646 1.00 81.12 477 PRO A O 1
ATOM 3570 N N . LEU A 1 478 ? -27.444 -5.235 0.938 1.00 78.56 478 LEU A N 1
ATOM 3571 C CA . LEU A 1 478 ? -26.731 -4.327 0.063 1.00 78.56 478 LEU A CA 1
ATOM 3572 C C . LEU A 1 478 ? -27.695 -3.924 -1.054 1.00 78.56 478 LEU A C 1
ATOM 3574 O O . LEU A 1 478 ? -28.051 -4.752 -1.897 1.00 78.56 478 LEU A O 1
ATOM 3578 N N . ALA A 1 479 ? -28.110 -2.657 -1.060 1.00 66.50 479 ALA A N 1
ATOM 3579 C CA . ALA A 1 479 ? -28.911 -2.065 -2.123 1.00 66.50 479 ALA A CA 1
ATOM 3580 C C . ALA A 1 479 ? -28.050 -1.879 -3.392 1.00 66.50 479 ALA A C 1
ATOM 3582 O O . ALA A 1 479 ? -27.867 -0.777 -3.894 1.00 66.50 479 ALA A O 1
ATOM 3583 N N . ILE A 1 480 ? -27.473 -2.977 -3.898 1.00 61.78 480 ILE A N 1
ATOM 3584 C CA . ILE A 1 480 ? -26.613 -3.030 -5.093 1.00 61.78 480 ILE A CA 1
ATOM 3585 C C . ILE A 1 480 ? -27.454 -3.000 -6.382 1.00 61.78 480 ILE A C 1
ATOM 3587 O O . ILE A 1 480 ? -26.912 -2.946 -7.479 1.00 61.78 480 ILE A O 1
ATOM 3591 N N . VAL A 1 481 ? -28.787 -2.971 -6.293 1.00 48.09 481 VAL A N 1
ATOM 3592 C CA . VAL A 1 481 ? -29.688 -3.053 -7.460 1.00 48.09 481 VAL A CA 1
ATOM 3593 C C . VAL A 1 481 ? -29.812 -1.722 -8.232 1.00 48.09 481 VAL A C 1
ATOM 3595 O O . VAL A 1 481 ? -30.847 -1.424 -8.816 1.00 48.09 481 VAL A O 1
ATOM 3598 N N . VAL A 1 482 ? -28.760 -0.903 -8.271 1.00 54.06 482 VAL A N 1
ATOM 3599 C CA . VAL A 1 482 ? -28.731 0.363 -9.020 1.00 54.06 482 VAL A CA 1
ATOM 3600 C C . VAL A 1 482 ? -27.696 0.256 -10.147 1.00 54.06 482 VAL A C 1
ATOM 3602 O O . VAL A 1 482 ? -26.597 -0.250 -9.917 1.00 54.06 482 VAL A O 1
ATOM 3605 N N . PRO A 1 483 ? -28.024 0.684 -11.383 1.00 66.25 483 PRO A N 1
ATOM 3606 C CA . PRO A 1 483 ? -27.287 0.307 -12.582 1.00 66.25 483 PRO A CA 1
ATOM 3607 C C . PRO A 1 483 ? -25.890 0.935 -12.630 1.00 66.25 483 PRO A C 1
ATOM 3609 O O . PRO A 1 483 ? -25.713 2.055 -13.108 1.00 66.25 483 PRO A O 1
ATOM 3612 N N . LEU A 1 484 ? -24.876 0.142 -12.263 1.00 75.88 484 LEU A N 1
ATOM 3613 C CA . LEU A 1 484 ? -23.457 0.406 -12.557 1.00 75.88 484 LEU A CA 1
ATOM 3614 C C . LEU A 1 484 ? -23.210 0.676 -14.049 1.00 75.88 484 LEU A C 1
ATOM 3616 O O . LEU A 1 484 ? -22.194 1.261 -14.410 1.00 75.88 484 LEU A O 1
ATOM 3620 N N . ALA A 1 485 ? -24.157 0.290 -14.910 1.00 82.31 485 ALA A N 1
ATOM 3621 C CA . ALA A 1 485 ? -24.146 0.589 -16.329 1.00 82.31 485 ALA A CA 1
ATOM 3622 C C . ALA A 1 485 ? -23.902 2.077 -16.612 1.00 82.31 485 ALA A C 1
ATOM 3624 O O . ALA A 1 485 ? -23.138 2.372 -17.517 1.00 82.31 485 ALA A O 1
ATOM 3625 N N . ARG A 1 486 ? -24.469 3.020 -15.843 1.00 88.50 486 ARG A N 1
ATOM 3626 C CA . ARG A 1 486 ? -24.284 4.455 -16.128 1.00 88.50 486 ARG A CA 1
ATOM 3627 C C . ARG A 1 486 ? -22.842 4.927 -15.886 1.00 88.50 486 ARG A C 1
ATOM 3629 O O . ARG A 1 486 ? -22.243 5.402 -16.851 1.00 88.50 486 ARG A O 1
ATOM 3636 N N . PRO A 1 487 ? -22.231 4.742 -14.694 1.00 89.38 487 PRO A N 1
ATOM 3637 C CA . PRO A 1 487 ? -20.813 5.051 -14.498 1.00 89.38 487 PRO A CA 1
ATOM 3638 C C . PRO A 1 487 ? -19.898 4.297 -15.466 1.00 89.38 487 PRO A C 1
ATOM 3640 O O . PRO A 1 487 ? -18.935 4.871 -15.966 1.00 89.38 487 PRO A O 1
ATOM 3643 N N . VAL A 1 488 ? -20.212 3.032 -15.773 1.00 90.69 488 VAL A N 1
ATOM 3644 C CA . VAL A 1 488 ? -19.441 2.221 -16.727 1.00 90.69 488 VAL A CA 1
ATOM 3645 C C . VAL A 1 488 ? -19.509 2.799 -18.135 1.00 90.69 488 VAL A C 1
ATOM 3647 O O . VAL A 1 488 ? -18.465 3.021 -18.740 1.00 90.69 488 VAL A O 1
ATOM 3650 N N . ILE A 1 489 ? -20.701 3.108 -18.644 1.00 91.75 489 ILE A N 1
ATOM 3651 C CA . ILE A 1 489 ? -20.880 3.725 -19.963 1.00 91.75 489 ILE A CA 1
ATOM 3652 C C . ILE A 1 489 ? -20.187 5.090 -20.003 1.00 91.75 489 ILE A C 1
ATOM 3654 O O . ILE A 1 489 ? -19.470 5.364 -20.961 1.00 91.75 489 ILE A O 1
ATOM 3658 N N . ALA A 1 490 ? -20.324 5.918 -18.962 1.00 93.44 490 ALA A N 1
ATOM 3659 C CA . ALA A 1 490 ? -19.643 7.210 -18.880 1.00 93.44 490 ALA A CA 1
ATOM 3660 C C . ALA A 1 490 ? -18.111 7.060 -18.904 1.00 93.44 490 ALA A C 1
ATOM 3662 O O . ALA A 1 490 ? -17.428 7.781 -19.633 1.00 93.44 490 ALA A O 1
ATOM 3663 N N . ALA A 1 491 ? -17.557 6.102 -18.154 1.00 93.94 491 ALA A N 1
ATOM 3664 C CA . ALA A 1 491 ? -16.120 5.842 -18.123 1.00 93.94 491 ALA A CA 1
ATOM 3665 C C . ALA A 1 491 ? -15.604 5.299 -19.465 1.00 93.94 491 ALA A C 1
ATOM 3667 O O . ALA A 1 491 ? -14.539 5.712 -19.921 1.00 93.94 491 ALA A O 1
ATOM 3668 N N . LEU A 1 492 ? -16.362 4.420 -20.128 1.00 94.12 492 LEU A N 1
ATOM 3669 C CA . LEU A 1 492 ? -16.026 3.913 -21.461 1.00 94.12 492 LEU A CA 1
ATOM 3670 C C . LEU A 1 492 ? -16.112 5.011 -22.530 1.00 94.12 492 LEU A C 1
ATOM 3672 O O . LEU A 1 492 ? -15.210 5.110 -23.359 1.00 94.12 492 LEU A O 1
ATOM 3676 N N . ALA A 1 493 ? -17.137 5.867 -22.484 1.00 93.94 493 ALA A N 1
ATOM 3677 C CA . ALA A 1 493 ? -17.277 7.017 -23.379 1.00 93.94 493 ALA A CA 1
ATOM 3678 C C . ALA A 1 493 ? -16.106 7.997 -23.214 1.00 93.94 493 ALA A C 1
ATOM 3680 O O . ALA A 1 493 ? -15.501 8.420 -24.199 1.00 93.94 493 ALA A O 1
ATOM 3681 N N . MET A 1 494 ? -15.720 8.284 -21.968 1.00 96.06 494 MET A N 1
ATOM 3682 C CA . MET A 1 494 ? -14.504 9.033 -21.663 1.00 96.06 494 MET A CA 1
ATOM 3683 C C . MET A 1 494 ? -13.260 8.341 -22.241 1.00 96.06 494 MET A C 1
ATOM 3685 O O . MET A 1 494 ? -12.450 8.987 -22.903 1.00 96.06 494 MET A O 1
ATOM 3689 N N . GLY A 1 495 ? -13.099 7.034 -22.021 1.00 93.38 495 GLY A N 1
ATOM 3690 C CA . GLY A 1 495 ? -11.965 6.270 -22.544 1.00 93.38 495 GLY A CA 1
ATOM 3691 C C . GLY A 1 495 ? -11.858 6.335 -24.071 1.00 93.38 495 GLY A C 1
ATOM 3692 O O . GLY A 1 495 ? -10.763 6.531 -24.599 1.00 93.38 495 GLY A O 1
ATOM 3693 N N . ALA A 1 496 ? -12.990 6.244 -24.773 1.00 94.12 496 ALA A N 1
ATOM 3694 C CA . ALA A 1 496 ? -13.067 6.395 -26.223 1.00 94.12 496 ALA A CA 1
ATOM 3695 C C . ALA A 1 496 ? -12.688 7.816 -26.679 1.00 94.12 496 ALA A C 1
ATOM 3697 O O . ALA A 1 496 ? -11.918 7.965 -27.626 1.00 94.12 496 ALA A O 1
ATOM 3698 N N . ALA A 1 497 ? -13.152 8.853 -25.974 1.00 92.62 497 ALA A N 1
ATOM 3699 C CA . ALA A 1 497 ? -12.838 10.248 -26.288 1.00 92.62 497 ALA A CA 1
ATOM 3700 C C . ALA A 1 497 ? -11.359 10.611 -26.054 1.00 92.62 497 ALA A C 1
ATOM 3702 O O . ALA A 1 497 ? -10.796 11.427 -26.781 1.00 92.62 497 ALA A O 1
ATOM 3703 N N . ILE A 1 498 ? -10.706 9.993 -25.063 1.00 93.75 498 ILE A N 1
ATOM 3704 C CA . ILE A 1 498 ? -9.282 10.218 -24.765 1.00 93.75 498 ILE A CA 1
ATOM 3705 C C . ILE A 1 498 ? -8.364 9.408 -25.696 1.00 93.75 498 ILE A C 1
ATOM 3707 O O . ILE A 1 498 ? -7.198 9.761 -25.866 1.00 93.75 498 ILE A O 1
ATOM 3711 N N . LEU A 1 499 ? -8.856 8.338 -26.329 1.00 91.50 499 LEU A N 1
ATOM 3712 C CA . LEU A 1 499 ? -8.067 7.477 -27.217 1.00 91.50 499 LEU A CA 1
ATOM 3713 C C . LEU A 1 499 ? -7.251 8.240 -28.292 1.00 91.50 499 LEU A C 1
ATOM 3715 O O . LEU A 1 499 ? -6.056 7.954 -28.413 1.00 91.50 499 LEU A O 1
ATOM 3719 N N . PRO A 1 500 ? -7.812 9.225 -29.030 1.00 91.81 500 PRO A N 1
ATOM 3720 C CA . PRO A 1 500 ? -7.038 10.039 -29.975 1.00 91.81 500 PRO A CA 1
ATOM 3721 C C . PRO A 1 500 ? -6.054 11.008 -29.293 1.00 91.81 500 PRO A C 1
ATOM 3723 O O . PRO A 1 500 ? -5.062 11.407 -29.896 1.00 91.81 500 PRO A O 1
ATOM 3726 N N . LEU A 1 501 ? -6.269 11.353 -28.020 1.00 88.25 501 LEU A N 1
ATOM 3727 C CA . LEU A 1 501 ? -5.441 12.288 -27.245 1.00 88.25 501 LEU A CA 1
ATOM 3728 C C . LEU A 1 501 ? -4.215 11.627 -26.591 1.00 88.25 501 LEU A C 1
ATOM 3730 O O . LEU A 1 501 ? -3.527 12.254 -25.785 1.00 88.25 501 LEU A O 1
ATOM 3734 N N . ARG A 1 502 ? -3.901 10.370 -26.929 1.00 85.19 502 ARG A N 1
ATOM 3735 C CA . ARG A 1 502 ? -2.730 9.647 -26.392 1.00 85.19 502 ARG A CA 1
ATOM 3736 C C . ARG A 1 502 ? -1.388 10.307 -26.726 1.00 85.19 502 ARG A C 1
ATOM 3738 O O . ARG A 1 502 ? -0.437 10.134 -25.969 1.00 85.19 502 ARG A O 1
ATOM 3745 N N . GLY A 1 503 ? -1.309 11.026 -27.849 1.00 85.56 503 GLY A N 1
ATOM 3746 C CA . GLY A 1 503 ? -0.116 11.776 -28.267 1.00 85.56 503 GLY A CA 1
ATOM 3747 C C . GLY A 1 503 ? -0.035 13.198 -27.703 1.00 85.56 503 GLY A C 1
ATOM 3748 O O . GLY A 1 503 ? 0.991 13.856 -27.848 1.00 85.56 503 GLY A O 1
ATOM 3749 N N . VAL A 1 504 ? -1.103 13.674 -27.062 1.00 90.31 504 VAL A N 1
ATOM 3750 C CA . VAL A 1 504 ? -1.203 15.026 -26.503 1.00 90.31 504 VAL A CA 1
ATOM 3751 C C . VAL A 1 504 ? -0.641 15.026 -25.070 1.00 90.31 504 VAL A C 1
ATOM 3753 O O . VAL A 1 504 ? -0.749 14.011 -24.373 1.00 90.31 504 VAL A O 1
ATOM 3756 N N . PRO A 1 505 ? -0.025 16.128 -24.590 1.00 90.75 505 PRO A N 1
ATOM 3757 C CA . PRO A 1 505 ? 0.435 16.223 -23.209 1.00 90.75 505 PRO A CA 1
ATOM 3758 C C . PRO A 1 505 ? -0.673 15.900 -22.200 1.00 90.75 505 PRO A C 1
ATOM 3760 O O . PRO A 1 505 ? -1.799 16.384 -22.321 1.00 90.75 505 PRO A O 1
ATOM 3763 N N . LEU A 1 506 ? -0.331 15.144 -21.149 1.00 90.00 506 LEU A N 1
ATOM 3764 C CA . LEU A 1 506 ? -1.282 14.721 -20.108 1.00 90.00 506 LEU A CA 1
ATOM 3765 C C . LEU A 1 506 ? -2.025 15.893 -19.448 1.00 90.00 506 LEU A C 1
ATOM 3767 O O . LEU A 1 506 ? -3.164 15.725 -19.021 1.00 90.00 506 LEU A O 1
ATOM 3771 N N . VAL A 1 507 ? -1.404 17.077 -19.412 1.00 90.56 507 VAL A N 1
ATOM 3772 C CA . VAL A 1 507 ? -1.996 18.322 -18.893 1.00 90.56 507 VAL A CA 1
ATOM 3773 C C . VAL A 1 507 ? -3.276 18.709 -19.641 1.00 90.56 507 VAL A C 1
ATOM 3775 O O . VAL A 1 507 ? -4.143 19.340 -19.054 1.00 90.56 507 VAL A O 1
ATOM 3778 N N . VAL A 1 508 ? -3.427 18.301 -20.904 1.00 91.25 508 VAL A N 1
ATOM 3779 C CA . VAL A 1 508 ? -4.631 18.542 -21.714 1.00 91.25 508 VAL A CA 1
ATOM 3780 C C . VAL A 1 508 ? -5.543 17.314 -21.719 1.00 91.25 508 VAL A C 1
ATOM 3782 O O . VAL A 1 508 ? -6.749 17.441 -21.517 1.00 91.25 508 VAL A O 1
ATOM 3785 N N . SER A 1 509 ? -4.985 16.111 -21.892 1.00 90.88 509 SER A N 1
ATOM 3786 C CA . SER A 1 509 ? -5.783 14.881 -22.013 1.00 90.88 509 SER A CA 1
ATOM 3787 C C . SER A 1 509 ? -6.565 14.547 -20.736 1.00 90.88 509 SER A C 1
ATOM 3789 O O . SER A 1 509 ? -7.683 14.039 -20.822 1.00 90.88 509 SER A O 1
ATOM 3791 N N . VAL A 1 510 ? -6.015 14.854 -19.553 1.00 91.94 510 VAL A N 1
ATOM 3792 C CA . VAL A 1 510 ? -6.676 14.585 -18.264 1.00 91.94 510 VAL A CA 1
ATOM 3793 C C . VAL A 1 510 ? -7.893 15.499 -18.034 1.00 91.94 510 VAL A C 1
ATOM 3795 O O . VAL A 1 510 ? -8.970 14.954 -17.784 1.00 91.94 510 VAL A O 1
ATOM 3798 N N . PRO A 1 511 ? -7.805 16.843 -18.159 1.00 93.31 511 PRO A N 1
ATOM 3799 C CA . PRO A 1 511 ? -8.980 17.711 -18.047 1.00 93.31 511 PRO A CA 1
ATOM 3800 C C . PRO A 1 511 ? -10.074 17.414 -19.071 1.00 93.31 511 PRO A C 1
ATOM 3802 O O . PRO A 1 511 ? -11.248 17.402 -18.710 1.00 93.31 511 PRO A O 1
ATOM 3805 N N . VAL A 1 512 ? -9.708 17.128 -20.328 1.00 92.75 512 VAL A N 1
ATOM 3806 C CA . VAL A 1 512 ? -10.687 16.754 -21.362 1.00 92.75 512 VAL A CA 1
ATOM 3807 C C . VAL A 1 512 ? -11.405 15.465 -20.970 1.00 92.75 512 VAL A C 1
ATOM 3809 O O . VAL A 1 512 ? -12.629 15.399 -21.032 1.00 92.75 512 VAL A O 1
ATOM 3812 N N . GLY A 1 513 ? -10.663 14.468 -20.486 1.00 92.94 513 GLY A N 1
ATOM 3813 C CA . GLY A 1 513 ? -11.236 13.245 -19.937 1.00 92.94 513 GLY A CA 1
ATOM 3814 C C . GLY A 1 513 ? -12.232 13.499 -18.809 1.00 92.94 513 GLY A C 1
ATOM 3815 O O . GLY A 1 513 ? -13.370 13.038 -18.865 1.00 92.94 513 GLY A O 1
ATOM 3816 N N . ALA A 1 514 ? -11.833 14.288 -17.812 1.00 92.69 514 ALA A N 1
ATOM 3817 C CA . ALA A 1 514 ? -12.702 14.642 -16.695 1.00 92.69 514 ALA A CA 1
ATOM 3818 C C . ALA A 1 514 ? -13.983 15.354 -17.165 1.00 92.69 514 ALA A C 1
ATOM 3820 O O . ALA A 1 514 ? -15.074 15.009 -16.713 1.00 92.69 514 ALA A O 1
ATOM 3821 N N . ALA A 1 515 ? -13.871 16.291 -18.112 1.00 93.50 515 ALA A N 1
ATOM 3822 C CA . ALA A 1 515 ? -15.016 16.998 -18.679 1.00 93.50 515 ALA A CA 1
ATOM 3823 C C . ALA A 1 515 ? -15.968 16.054 -19.434 1.00 93.50 515 ALA A C 1
ATOM 3825 O O . ALA A 1 515 ? -17.178 16.113 -19.217 1.00 93.50 515 ALA A O 1
ATOM 3826 N N . VAL A 1 516 ? -15.440 15.147 -20.267 1.00 94.44 516 VAL A N 1
ATOM 3827 C CA . VAL A 1 516 ? -16.250 14.157 -20.999 1.00 94.44 516 VAL A CA 1
ATOM 3828 C C . VAL A 1 516 ? -16.945 13.201 -20.037 1.00 94.44 516 VAL A C 1
ATOM 3830 O O . VAL A 1 516 ? -18.124 12.912 -20.216 1.00 94.44 516 VAL A O 1
ATOM 3833 N N . TYR A 1 517 ? -16.250 12.729 -19.003 1.00 94.25 517 TYR A N 1
ATOM 3834 C CA . TYR A 1 517 ? -16.839 11.836 -18.010 1.00 94.25 517 TYR A CA 1
ATOM 3835 C C . TYR A 1 517 ? -17.980 12.505 -17.243 1.00 94.25 517 TYR A C 1
ATOM 3837 O O . TYR A 1 517 ? -19.071 11.944 -17.160 1.00 94.25 517 TYR A O 1
ATOM 3845 N N . LEU A 1 518 ? -17.753 13.717 -16.724 1.00 91.62 518 LEU A N 1
ATOM 3846 C CA . LEU A 1 518 ? -18.776 14.471 -16.001 1.00 91.62 518 LEU A CA 1
ATOM 3847 C C . LEU A 1 518 ? -19.958 14.824 -16.911 1.00 91.62 518 LEU A C 1
ATOM 3849 O O . LEU A 1 518 ? -21.102 14.685 -16.489 1.00 91.62 518 LEU A O 1
ATOM 3853 N N . GLY A 1 519 ? -19.700 15.207 -18.165 1.00 91.75 519 GLY A N 1
ATOM 3854 C CA . GLY A 1 519 ? -20.739 15.445 -19.168 1.00 91.75 519 GLY A CA 1
ATOM 3855 C C . GLY A 1 519 ? -21.546 14.186 -19.502 1.00 91.75 519 GLY A C 1
ATOM 3856 O O . GLY A 1 519 ? -22.770 14.227 -19.543 1.00 91.75 519 GLY A O 1
ATOM 3857 N N . ALA A 1 520 ? -20.895 13.036 -19.684 1.00 91.94 520 ALA A N 1
ATOM 3858 C CA . ALA A 1 520 ? -21.587 11.769 -19.916 1.00 91.94 520 ALA A CA 1
ATOM 3859 C C . ALA A 1 520 ? -22.424 11.351 -18.697 1.00 91.94 520 ALA A C 1
ATOM 3861 O O . ALA A 1 520 ? -23.545 10.871 -18.849 1.00 91.94 520 ALA A O 1
ATOM 3862 N N . LEU A 1 521 ? -21.909 11.572 -17.487 1.00 89.81 521 LEU A N 1
ATOM 3863 C CA . LEU A 1 521 ? -22.601 11.258 -16.241 1.00 89.81 521 LEU A CA 1
ATOM 3864 C C . LEU A 1 521 ? -23.870 12.110 -16.060 1.00 89.81 521 LEU A C 1
ATOM 3866 O O . LEU A 1 521 ? -24.920 11.577 -15.690 1.00 89.81 521 LEU A O 1
ATOM 3870 N N . THR A 1 522 ? -23.803 13.410 -16.373 1.00 88.00 522 THR A N 1
ATOM 3871 C CA . THR A 1 522 ? -24.970 14.306 -16.329 1.00 88.00 522 THR A CA 1
ATOM 3872 C C . THR A 1 522 ? -25.984 13.979 -17.425 1.00 88.00 522 THR A C 1
ATOM 3874 O O . THR A 1 522 ? -27.179 13.931 -17.136 1.00 88.00 522 THR A O 1
ATOM 3877 N N . LEU A 1 523 ? -25.534 13.668 -18.647 1.00 90.25 523 LEU A N 1
ATOM 3878 C CA . LEU A 1 523 ? -26.400 13.266 -19.766 1.00 90.25 523 LEU A CA 1
ATOM 3879 C C . LEU A 1 523 ? -27.131 11.943 -19.508 1.00 90.25 523 LEU A C 1
ATOM 3881 O O . LEU A 1 523 ? -28.305 11.807 -19.841 1.00 90.25 523 LEU A O 1
ATOM 3885 N N . LEU A 1 524 ? -26.466 10.977 -18.870 1.00 87.81 524 LEU A N 1
ATOM 3886 C CA . LEU A 1 524 ? -27.076 9.709 -18.456 1.00 87.81 524 LEU A CA 1
ATOM 3887 C C . LEU A 1 524 ? -28.023 9.867 -17.250 1.00 87.81 524 LEU A C 1
ATOM 3889 O O . LEU A 1 524 ? -28.622 8.883 -16.802 1.00 87.81 524 LEU A O 1
ATOM 3893 N N . GLY A 1 525 ? -28.163 11.087 -16.716 1.00 80.56 525 GLY A N 1
ATOM 3894 C CA . GLY A 1 525 ? -29.030 11.399 -15.585 1.00 80.56 525 GLY A CA 1
ATOM 3895 C C . GLY A 1 525 ? -28.622 10.656 -14.316 1.00 80.56 525 GLY A C 1
ATOM 3896 O O . GLY A 1 525 ? -29.486 10.226 -13.544 1.00 80.56 525 GLY A O 1
ATOM 3897 N N . ASP A 1 526 ? -27.323 10.420 -14.125 1.00 77.94 526 ASP A N 1
ATOM 3898 C CA . ASP A 1 526 ? -26.823 9.762 -12.927 1.00 77.94 526 ASP A CA 1
ATOM 3899 C C . ASP A 1 526 ? -26.962 10.694 -11.715 1.00 77.94 526 ASP A C 1
ATOM 3901 O O . ASP A 1 526 ? -26.452 11.814 -11.681 1.00 77.94 526 ASP A O 1
ATOM 3905 N N . ARG A 1 527 ? -27.713 10.229 -10.715 1.00 71.56 527 ARG A N 1
ATOM 3906 C CA . ARG A 1 527 ? -28.045 10.987 -9.505 1.00 71.56 527 ARG A CA 1
ATOM 3907 C C . ARG A 1 527 ? -27.136 10.643 -8.325 1.00 71.56 527 ARG A C 1
ATOM 3909 O O . ARG A 1 527 ? -27.382 11.133 -7.228 1.00 71.56 527 ARG A O 1
ATOM 3916 N N . THR A 1 528 ? -26.065 9.874 -8.523 1.00 72.69 528 THR A N 1
ATOM 3917 C CA . THR A 1 528 ? -25.171 9.445 -7.432 1.00 72.69 528 THR A CA 1
ATOM 3918 C C . THR A 1 528 ? -24.563 10.637 -6.688 1.00 72.69 528 THR A C 1
ATOM 3920 O O . THR A 1 528 ? -24.481 10.620 -5.466 1.00 72.69 528 THR A O 1
ATOM 3923 N N . ILE A 1 529 ? -24.212 11.723 -7.391 1.00 68.06 529 ILE A N 1
ATOM 3924 C CA . ILE A 1 529 ? -23.710 12.949 -6.741 1.00 68.06 529 ILE A CA 1
ATOM 3925 C C . ILE A 1 529 ? -24.814 13.621 -5.911 1.00 68.06 529 ILE A C 1
ATOM 3927 O O . ILE A 1 529 ? -24.556 14.118 -4.819 1.00 68.06 529 ILE A O 1
ATOM 3931 N N . SER A 1 530 ? -26.064 13.603 -6.380 1.00 64.50 530 SER A N 1
ATOM 3932 C CA . SER A 1 530 ? -27.180 14.161 -5.609 1.00 64.50 530 SER A CA 1
ATOM 3933 C C . SER A 1 530 ? -27.511 13.342 -4.362 1.00 64.50 530 SER A C 1
ATOM 3935 O O . SER A 1 530 ? -28.053 13.898 -3.418 1.00 64.50 530 SER A O 1
ATOM 3937 N N . GLU A 1 531 ? -27.134 12.061 -4.303 1.00 66.62 531 GLU A N 1
ATOM 3938 C CA . GLU A 1 531 ? -27.294 11.200 -3.124 1.00 66.62 531 GLU A CA 1
ATOM 3939 C C . GLU A 1 531 ? -26.291 11.494 -1.997 1.00 66.62 531 GLU A C 1
ATOM 3941 O O . GLU A 1 531 ? -26.408 10.895 -0.930 1.00 66.62 531 GLU A O 1
ATOM 3946 N N . LEU A 1 532 ? -25.355 12.444 -2.166 1.00 67.50 532 LEU A N 1
ATOM 3947 C CA . LEU A 1 532 ? -24.463 12.865 -1.075 1.00 67.50 532 LEU A CA 1
ATOM 3948 C C . LEU A 1 532 ? -25.229 13.309 0.183 1.00 67.50 532 LEU A C 1
ATOM 3950 O O . LEU A 1 532 ? -24.726 13.112 1.285 1.00 67.50 532 LEU A O 1
ATOM 3954 N N . HIS A 1 533 ? -26.455 13.829 0.043 1.00 68.38 533 HIS A N 1
ATOM 3955 C CA . HIS A 1 533 ? -27.297 14.202 1.187 1.00 68.38 533 HIS A CA 1
ATOM 3956 C C . HIS A 1 533 ? -27.634 13.015 2.108 1.00 68.38 533 HIS A C 1
ATOM 3958 O O . HIS A 1 533 ? -27.895 13.221 3.288 1.00 68.38 533 HIS A O 1
ATOM 3964 N N . LEU A 1 534 ? -27.597 11.772 1.609 1.00 61.47 534 LEU A N 1
ATOM 3965 C CA . LEU A 1 534 ? -27.794 10.570 2.430 1.00 61.47 534 LEU A CA 1
ATOM 3966 C C . LEU A 1 534 ? -26.622 10.324 3.393 1.00 61.47 534 LEU A C 1
ATOM 3968 O O . LEU A 1 534 ? -26.766 9.581 4.360 1.00 61.47 534 LEU A O 1
ATOM 3972 N N . LEU A 1 535 ? -25.461 10.934 3.136 1.00 60.97 535 LEU A N 1
ATOM 3973 C CA . LEU A 1 535 ? -24.297 10.883 4.022 1.00 60.97 535 LEU A CA 1
ATOM 3974 C C . LEU A 1 535 ? -24.348 11.984 5.097 1.00 60.97 535 LEU A C 1
ATOM 3976 O O . LEU A 1 535 ? -23.751 11.822 6.166 1.00 60.97 535 LEU A O 1
ATOM 3980 N N . ASP A 1 536 ? -25.121 13.048 4.860 1.00 55.88 536 ASP A N 1
ATOM 3981 C CA . ASP A 1 536 ? -25.427 14.114 5.818 1.00 55.88 536 ASP A CA 1
ATOM 3982 C C . ASP A 1 536 ? -26.546 13.685 6.781 1.00 55.88 536 ASP A C 1
ATOM 3984 O O . ASP A 1 536 ? -27.588 14.325 6.906 1.00 55.88 536 ASP A O 1
ATOM 3988 N N . VAL A 1 537 ? -26.340 12.585 7.508 1.00 52.66 537 VAL A N 1
ATOM 3989 C CA . VAL A 1 537 ? -27.213 12.251 8.642 1.00 52.66 537 VAL A CA 1
ATOM 3990 C C . VAL A 1 537 ? -26.852 13.191 9.802 1.00 52.66 537 VAL A C 1
ATOM 3992 O O . VAL A 1 537 ? -25.730 13.080 10.321 1.00 52.66 537 VAL A O 1
ATOM 3995 N N . PRO A 1 538 ? -27.739 14.121 10.217 1.00 45.59 538 PRO A N 1
ATOM 3996 C CA . PRO A 1 538 ? -27.441 15.077 11.274 1.00 45.59 538 PRO A CA 1
ATOM 3997 C C . PRO A 1 538 ? -27.180 14.358 12.600 1.00 45.59 538 PRO A C 1
ATOM 3999 O O . PRO A 1 538 ? -27.850 13.386 12.943 1.00 45.59 538 PRO A O 1
ATOM 4002 N N . VAL A 1 539 ? -26.213 14.865 13.369 1.00 44.03 539 VAL A N 1
ATOM 4003 C CA . VAL A 1 539 ? -25.956 14.415 14.744 1.00 44.03 539 VAL A CA 1
ATOM 4004 C C . VAL A 1 539 ? -27.197 14.743 15.574 1.00 44.03 539 VAL A C 1
ATOM 4006 O O . VAL A 1 539 ? -27.421 15.913 15.893 1.00 44.03 539 VAL A O 1
ATOM 4009 N N . ARG A 1 540 ? -28.021 13.742 15.903 1.00 41.31 540 ARG A N 1
ATOM 4010 C CA . ARG A 1 540 ? -29.112 13.937 16.860 1.00 41.31 540 ARG A CA 1
ATOM 4011 C C . ARG A 1 540 ? -28.489 14.138 18.248 1.00 41.31 540 ARG A C 1
ATOM 4013 O O . ARG A 1 540 ? -27.696 13.304 18.674 1.00 41.31 540 ARG A O 1
ATOM 4020 N N . PRO A 1 541 ? -28.823 15.221 18.973 1.00 41.09 541 PRO A N 1
ATOM 4021 C CA . PRO A 1 541 ? -28.272 15.478 20.306 1.00 41.09 541 PRO A CA 1
ATOM 4022 C C . PRO A 1 541 ? -28.600 14.387 21.340 1.00 41.09 541 PRO A C 1
ATOM 4024 O O . PRO A 1 541 ? -27.937 14.324 22.371 1.00 41.09 541 PRO A O 1
ATOM 4027 N N . ALA A 1 542 ? -29.602 13.541 21.073 1.00 41.25 542 ALA A N 1
ATOM 4028 C CA . ALA A 1 542 ? -30.039 12.475 21.973 1.00 41.25 542 ALA A CA 1
ATOM 4029 C C . ALA A 1 542 ? -28.978 11.372 22.165 1.00 41.25 542 ALA A C 1
ATOM 4031 O O . ALA A 1 542 ? -28.804 10.890 23.280 1.00 41.25 542 ALA A O 1
ATOM 4032 N N . ASP A 1 543 ? -28.179 11.063 21.138 1.00 41.09 543 ASP A N 1
ATOM 4033 C CA . ASP A 1 543 ? -27.210 9.952 21.188 1.00 41.09 543 ASP A CA 1
ATOM 4034 C C . ASP A 1 543 ? -25.943 10.289 21.999 1.00 41.09 543 ASP A C 1
ATOM 4036 O O . ASP A 1 543 ? -25.157 9.409 22.342 1.00 41.09 543 ASP A O 1
ATOM 4040 N N . VAL A 1 544 ? -25.731 11.569 22.329 1.00 43.19 544 VAL A N 1
ATOM 4041 C CA . VAL A 1 544 ? -24.613 12.025 23.178 1.00 43.19 544 VAL A CA 1
ATOM 4042 C C . VAL A 1 544 ? -24.977 11.950 24.668 1.00 43.19 544 VAL A C 1
ATOM 4044 O O . VAL A 1 544 ? -24.086 11.922 25.514 1.00 43.19 544 VAL A O 1
ATOM 4047 N N . ALA A 1 545 ? -26.270 11.902 25.003 1.00 38.44 545 ALA A N 1
ATOM 4048 C CA . ALA A 1 545 ? -26.733 11.845 26.388 1.00 38.44 545 ALA A CA 1
ATOM 4049 C C . ALA A 1 545 ? -26.751 10.412 26.953 1.00 38.44 545 ALA A C 1
ATOM 4051 O O . ALA A 1 545 ? -26.493 10.233 28.140 1.00 38.44 545 ALA A O 1
ATOM 4052 N N . GLU A 1 546 ? -26.990 9.393 26.121 1.00 35.97 546 GLU A N 1
ATOM 4053 C CA . GLU A 1 546 ? -27.096 7.998 26.584 1.00 35.97 546 GLU A CA 1
ATOM 4054 C C . GLU A 1 546 ? -25.757 7.243 26.630 1.00 35.97 546 GLU A C 1
ATOM 4056 O O . GLU A 1 546 ? -25.626 6.278 27.375 1.00 35.97 546 GLU A O 1
ATOM 4061 N N . SER A 1 547 ? -24.708 7.706 25.938 1.00 33.78 547 SER A N 1
ATOM 4062 C CA . SER A 1 547 ? -23.366 7.098 26.030 1.00 33.78 547 SER A CA 1
ATOM 4063 C C . SER A 1 547 ? -22.537 7.596 27.228 1.00 33.78 547 SER A C 1
ATOM 4065 O O . SER A 1 547 ? -21.328 7.362 27.280 1.00 33.78 547 SER A O 1
ATOM 4067 N N . GLY A 1 548 ? -23.151 8.363 28.135 1.00 30.86 548 GLY A N 1
ATOM 4068 C CA . GLY A 1 548 ? -22.487 9.151 29.177 1.00 30.86 548 GLY A CA 1
ATOM 4069 C C . GLY A 1 548 ? -22.848 8.795 30.621 1.00 30.86 548 GLY A C 1
ATOM 4070 O O . GLY A 1 548 ? -22.551 9.595 31.506 1.00 30.86 548 GLY A O 1
ATOM 4071 N N . ALA A 1 549 ? -23.457 7.639 30.888 1.00 27.44 549 ALA A N 1
ATOM 4072 C CA . ALA A 1 549 ? -23.657 7.154 32.253 1.00 27.44 549 ALA A CA 1
ATOM 4073 C C . ALA A 1 549 ? -23.385 5.638 32.334 1.00 27.44 549 ALA A C 1
ATOM 4075 O O . ALA A 1 549 ? -23.863 4.914 31.460 1.00 27.44 549 ALA A O 1
ATOM 4076 N N . PRO A 1 550 ? -22.580 5.167 33.308 1.00 36.62 550 PRO A N 1
ATOM 4077 C CA . PRO A 1 550 ? -22.410 3.740 33.578 1.00 36.62 550 PRO A CA 1
ATOM 4078 C C . PRO A 1 550 ? -23.686 3.079 34.107 1.00 36.62 550 PRO A C 1
ATOM 4080 O O . PRO A 1 550 ? -24.501 3.786 34.748 1.00 36.62 550 PRO A O 1
#

Foldseek 3Di:
DDDDDDDDDDDDDDDDDDDDDDDDDDDDDDDDDDDDDDDDDDDDDDDDDDDDDDPPDDPVVVLCVVAPPDPDPVLVVVLVVLLVVLVLVLLVLVLQLLLVCLQQQPLQLLLLLLLLCLLLVLLLLQLQLQLLVVLLVVCLVPVSCNQVSLQLSLLLSVVSLVVSLVVLLVCLVVQPDDPLSSLLNNLSSLLSVLSSLAPLSSCVSSSNNVLVSVLSNQLSVQLSVCCVVPRRYNSCSSVSSNSNSVSSNVSSVSVQVVCCVVPNHHDPNNDPVSNVVSCVVRNVVSVLVSLLSLLQSLLLNLLVRQHRSSLSSLLVLLVSVLVSLLVVLVVLCVVLLVLLLVLLVPDLASNQVSLLLSLLVLLLPLLLVLLVCLLLLCVVCCVRNNPSNSVSSVLNSLSSLLSSLQSSLVSLQSNCVSNVNVVLLSVLSNVLSVQSNVQSVPQCNPPNSVSSSVSSNVSSVSSNVSSVVSSVVVVRNNPNVDDPVQSNVLSVQLSVVLNVVSVPPPVPSVVSSVVSSVVSNVVSVPCSVVCVVSSPPDDDPVVVVVVPDD